Protein AF-A0A957T923-F1 (afdb_monomer_lite)

Sequence (449 aa):
CFKVVAKRRARSEIGRLGALRAVMVVALLLVLPLVVHDIHRAAVAYYAQRDGAEARAEEIYHSLFVAVDLSQIDARWNPRWQNTLEQSLRPALYELSPRARAWLAAKLMLTGVGEVDWDESSLPEWEAYTEGRVRDLIKTHDWQGALALLAERQERSVGSRLYFLETTILRQQKRLQEARRCAYEGVYSLKQAGDDIRLLDLLRQVIAIDIELGNFQSADIAVAQARDLLAEQPTPNRLIALELDVFALAIARGNAEKEERIEALRAGILHQFFEVSDSELLTHPQLVRNVLNEFAGENNDVLRRCLNLLLLGDPTPEQRAQLARVMHLWDLAISQTLEQPPGLLLREATQTEDVDFETGWSIYMRDTRASILSRSIDRLLSKFGEIESKISISTGGGAFISGDVVVEGGDFVGRDQIGIEVAEGDKGANIAGDVISDILSYEEGGEIH

Radius of gyration: 31.08 Å; chains: 1; bounding box: 68×81×84 Å

Secondary structure (DSSP, 8-state):
-HHHHHHHHHHHHHHHHHHHHHHHHHHHHHH-HHHHHHHHHHHHHHHHT--SHHHHHHHHHHHHHTT--HHHHHTT--GGGHHHHHHHHGGGGGGS-HHHHHHHHHHTT----TT--GGGS-HHHHHHHHHHHHHHHHHTT-HHHHHHHHHS-----TT-THHHHHHHHHHHTT-HHHHHHHHHHHHHHHHHHT-HHHHHHHHHHHHHHHHHTT-HHHHHHHHHHHHHHHHTSSS--HHHHHHHHHHHHHHHHHTT--HHHHHHHHHHHHHHHHHS-HHHHTT-HHHHHHHHHHHTTT-HHHHHHHHHHHTSS---HHHHHHHHHHHHHHHHHHHHHTTPPS-HHHHHHHT-S---TTTHHHHHHHHS-HHHHHHHHHHHHHHHTTS----------SS---S----------S------PPPTT-TT---------------------

Structure (mmCIF, N/CA/C/O backbone):
data_AF-A0A957T923-F1
#
_entry.id   AF-A0A957T923-F1
#
loop_
_atom_site.group_PDB
_atom_site.id
_atom_site.type_symbol
_atom_site.label_atom_id
_atom_site.label_alt_id
_atom_site.label_comp_id
_atom_site.label_asym_id
_atom_site.label_entity_id
_atom_site.label_seq_id
_atom_site.pdbx_PDB_ins_code
_atom_site.Cartn_x
_atom_site.Cartn_y
_atom_site.Cartn_z
_atom_site.occupancy
_atom_site.B_iso_or_equiv
_atom_site.auth_seq_id
_atom_site.auth_comp_id
_atom_site.auth_asym_id
_atom_site.auth_atom_id
_atom_site.pdbx_PDB_model_num
ATOM 1 N N . CYS A 1 1 ? 23.021 -37.398 -13.946 1.00 46.47 1 CYS A N 1
ATOM 2 C CA . CYS A 1 1 ? 24.335 -36.713 -14.024 1.00 46.47 1 CYS A CA 1
ATOM 3 C C . CYS A 1 1 ? 24.698 -36.184 -15.422 1.00 46.47 1 CYS A C 1
ATOM 5 O O . CYS A 1 1 ? 25.032 -35.010 -15.517 1.00 46.47 1 CYS A O 1
ATOM 7 N N . PHE A 1 2 ? 24.566 -36.952 -16.513 1.00 28.66 2 PHE A N 1
ATOM 8 C CA . PHE A 1 2 ? 24.971 -36.512 -17.869 1.00 28.66 2 PHE A CA 1
ATOM 9 C C . PHE A 1 2 ? 24.265 -35.249 -18.415 1.00 28.66 2 PHE A C 1
ATOM 11 O O . PHE A 1 2 ? 24.924 -34.385 -18.988 1.00 28.66 2 PHE A O 1
ATOM 18 N N . LYS A 1 3 ? 22.957 -35.066 -18.168 1.00 32.22 3 LYS A N 1
ATOM 19 C CA . LYS A 1 3 ? 22.222 -33.853 -18.599 1.00 32.22 3 LYS A CA 1
ATOM 20 C C . LYS A 1 3 ? 22.696 -32.561 -17.910 1.00 32.22 3 LYS A C 1
ATOM 22 O O . LYS A 1 3 ? 22.620 -31.490 -18.501 1.00 32.22 3 LYS A O 1
ATOM 27 N N . VAL A 1 4 ? 23.216 -32.650 -16.684 1.00 36.56 4 VAL A N 1
ATOM 28 C CA . VAL A 1 4 ? 23.695 -31.487 -15.911 1.00 36.56 4 VAL A CA 1
ATOM 29 C C . VAL A 1 4 ? 25.096 -31.063 -16.365 1.00 36.56 4 VAL A C 1
ATOM 31 O O . VAL A 1 4 ? 25.388 -29.871 -16.444 1.00 36.56 4 VAL A O 1
ATOM 34 N N . VAL A 1 5 ? 25.943 -32.028 -16.735 1.00 34.50 5 VAL A N 1
ATOM 35 C CA . VAL A 1 5 ? 27.299 -31.776 -17.249 1.00 34.50 5 VAL A CA 1
ATOM 36 C C . VAL A 1 5 ? 27.259 -31.185 -18.664 1.00 34.50 5 VAL A C 1
ATOM 38 O O . VAL A 1 5 ? 27.977 -30.225 -18.932 1.00 34.50 5 VAL A O 1
ATOM 41 N N . ALA A 1 6 ? 26.363 -31.666 -19.535 1.00 29.52 6 ALA A N 1
ATOM 42 C CA . ALA A 1 6 ? 26.162 -31.097 -20.873 1.00 29.52 6 ALA A CA 1
ATOM 43 C C . ALA A 1 6 ? 25.652 -29.642 -20.822 1.00 29.52 6 ALA A C 1
ATOM 45 O O . ALA A 1 6 ? 26.174 -28.777 -21.522 1.00 29.52 6 ALA A O 1
ATOM 46 N N . LYS A 1 7 ? 24.708 -29.341 -19.916 1.00 33.91 7 LYS A N 1
ATOM 47 C CA . LYS A 1 7 ? 24.178 -27.979 -19.717 1.00 33.91 7 LYS A CA 1
ATOM 48 C C . LYS A 1 7 ? 25.230 -27.012 -19.149 1.00 33.91 7 LYS A C 1
ATOM 50 O O . LYS A 1 7 ? 25.221 -25.831 -19.484 1.00 33.91 7 LYS A O 1
ATOM 55 N N . ARG A 1 8 ? 26.168 -27.506 -18.326 1.00 35.06 8 ARG A N 1
ATOM 56 C CA . ARG A 1 8 ? 27.325 -26.729 -17.835 1.00 35.06 8 ARG A CA 1
ATOM 57 C C . ARG A 1 8 ? 28.390 -26.497 -18.915 1.00 35.06 8 ARG A C 1
ATOM 59 O O . ARG A 1 8 ? 28.931 -25.398 -18.970 1.00 35.06 8 ARG A O 1
ATOM 66 N N . ARG A 1 9 ? 28.657 -27.478 -19.788 1.00 33.78 9 ARG A N 1
ATOM 67 C CA . ARG A 1 9 ? 29.599 -27.327 -20.917 1.00 33.78 9 ARG A CA 1
ATOM 68 C C . ARG A 1 9 ? 29.100 -26.323 -21.956 1.00 33.78 9 ARG A C 1
ATOM 70 O O . ARG A 1 9 ? 29.843 -25.400 -22.271 1.00 33.78 9 ARG A O 1
ATOM 77 N N . ALA A 1 10 ? 27.830 -26.422 -22.359 1.00 37.41 10 ALA A N 1
ATOM 78 C CA . ALA A 1 10 ? 27.203 -25.461 -23.270 1.00 37.41 10 ALA A CA 1
ATOM 79 C C . ALA A 1 10 ? 27.216 -24.030 -22.697 1.00 37.41 10 ALA A C 1
ATOM 81 O O . ALA A 1 10 ? 27.587 -23.093 -23.393 1.00 37.41 10 ALA A O 1
ATOM 82 N N . ARG A 1 11 ? 26.932 -23.858 -21.394 1.00 39.09 11 ARG A N 1
ATOM 83 C CA . ARG A 1 11 ? 27.082 -22.555 -20.712 1.00 39.09 11 ARG A CA 1
ATOM 84 C C . ARG A 1 11 ? 28.518 -22.020 -20.736 1.00 39.09 11 ARG A C 1
ATOM 86 O O . ARG A 1 11 ? 28.705 -20.817 -20.876 1.00 39.09 11 ARG A O 1
ATOM 93 N N . SER A 1 12 ? 29.525 -22.889 -20.608 1.00 38.41 12 SER A N 1
ATOM 94 C CA . SER A 1 12 ? 30.936 -22.475 -20.643 1.00 38.41 12 SER A CA 1
ATOM 95 C C . SER A 1 12 ? 31.436 -22.119 -22.049 1.00 38.41 12 SER A C 1
ATOM 97 O O . SER A 1 12 ? 32.290 -21.248 -22.181 1.00 38.41 12 SER A O 1
ATOM 99 N N . GLU A 1 13 ? 30.896 -22.750 -23.096 1.00 35.97 13 GLU A N 1
ATOM 100 C CA . GLU A 1 13 ? 31.224 -22.438 -24.494 1.00 35.97 13 GLU A CA 1
ATOM 101 C C . GLU A 1 13 ? 30.511 -21.181 -24.989 1.00 35.97 13 GLU A C 1
ATOM 103 O O . GLU A 1 13 ? 31.156 -20.352 -25.620 1.00 35.97 13 GLU A O 1
ATOM 108 N N . ILE A 1 14 ? 29.239 -20.973 -24.628 1.00 44.94 14 ILE A N 1
ATOM 109 C CA . ILE A 1 14 ? 28.500 -19.736 -24.940 1.00 44.94 14 ILE A CA 1
ATOM 110 C C . ILE A 1 14 ? 29.172 -18.526 -24.271 1.00 44.94 14 ILE A C 1
ATOM 112 O O . ILE A 1 14 ? 29.379 -17.501 -24.915 1.00 44.94 14 ILE A O 1
ATOM 116 N N . GLY A 1 15 ? 29.612 -18.662 -23.012 1.00 45.16 15 GLY A N 1
ATOM 117 C CA . GLY A 1 15 ? 30.382 -17.614 -22.331 1.00 45.16 15 GLY A CA 1
ATOM 118 C C . GLY A 1 15 ? 31.749 -17.335 -22.976 1.00 45.16 15 GLY A C 1
ATOM 119 O O . GLY A 1 15 ? 32.165 -16.182 -23.057 1.00 45.16 15 GLY A O 1
ATOM 120 N N . ARG A 1 16 ? 32.439 -18.367 -23.488 1.00 46.78 16 ARG A N 1
ATOM 121 C CA . ARG A 1 16 ? 33.714 -18.210 -24.218 1.00 46.78 16 ARG A CA 1
ATOM 122 C C . ARG A 1 16 ? 33.533 -17.590 -25.604 1.00 46.78 16 ARG A C 1
ATOM 124 O O . ARG A 1 16 ? 34.361 -16.776 -25.996 1.00 46.78 16 ARG A O 1
ATOM 131 N N . LEU A 1 17 ? 32.470 -17.951 -26.323 1.00 50.31 17 LEU A N 1
ATOM 132 C CA . LEU A 1 17 ? 32.122 -17.369 -27.621 1.00 50.31 17 LEU A CA 1
ATOM 133 C C . LEU A 1 17 ? 31.718 -15.899 -27.479 1.00 50.31 17 LEU A C 1
ATOM 135 O O . LEU A 1 17 ? 32.180 -15.086 -28.269 1.00 50.31 17 LEU A O 1
ATOM 139 N N . GLY A 1 18 ? 30.956 -15.542 -26.438 1.00 53.28 18 GLY A N 1
ATOM 140 C CA . GLY A 1 18 ? 30.650 -14.146 -26.108 1.00 53.28 18 GLY A CA 1
ATOM 141 C C . GLY A 1 18 ? 31.904 -13.321 -25.798 1.00 53.28 18 GLY A C 1
ATOM 142 O O . GLY A 1 18 ? 32.073 -12.236 -26.336 1.00 53.28 18 GLY A O 1
ATOM 143 N N . ALA A 1 19 ? 32.849 -13.861 -25.022 1.00 53.19 19 ALA A N 1
ATOM 144 C CA . ALA A 1 19 ? 34.104 -13.164 -24.720 1.00 53.19 19 ALA A CA 1
ATOM 145 C C . ALA A 1 19 ? 35.011 -12.971 -25.955 1.00 53.19 19 ALA A C 1
ATOM 147 O O . ALA A 1 19 ? 35.621 -11.916 -26.115 1.00 53.19 19 ALA A O 1
ATOM 148 N N . LEU A 1 20 ? 35.092 -13.967 -26.847 1.00 57.72 20 LEU A N 1
ATOM 149 C CA . LEU A 1 20 ? 35.833 -13.852 -28.112 1.00 57.72 20 LEU A CA 1
ATOM 150 C C . LEU A 1 20 ? 35.160 -12.869 -29.077 1.00 57.72 20 LEU A C 1
ATOM 152 O O . LEU A 1 20 ? 35.844 -12.074 -29.720 1.00 57.72 20 LEU A O 1
ATOM 156 N N . ARG A 1 21 ? 33.824 -12.900 -29.143 1.00 66.69 21 ARG A N 1
ATOM 157 C CA . ARG A 1 21 ? 33.011 -11.968 -29.928 1.00 66.69 21 ARG A CA 1
ATOM 158 C C . ARG A 1 21 ? 33.243 -10.532 -29.475 1.00 66.69 21 ARG A C 1
ATOM 160 O O . ARG A 1 21 ? 33.575 -9.714 -30.322 1.00 66.69 21 ARG A O 1
ATOM 167 N N . ALA A 1 22 ? 33.167 -10.248 -28.176 1.00 61.47 22 ALA A N 1
ATOM 168 C CA . ALA A 1 22 ? 33.382 -8.911 -27.631 1.00 61.47 22 ALA A CA 1
ATOM 169 C C . ALA A 1 22 ? 34.736 -8.323 -28.053 1.00 61.47 22 ALA A C 1
ATOM 171 O O . ALA A 1 22 ? 34.803 -7.214 -28.577 1.00 61.47 22 ALA A O 1
ATOM 172 N N . VAL A 1 23 ? 35.817 -9.098 -27.909 1.00 62.91 23 VAL A N 1
ATOM 173 C CA . VAL A 1 23 ? 37.170 -8.656 -28.288 1.00 62.91 23 VAL A CA 1
ATOM 174 C C . VAL A 1 23 ? 37.285 -8.434 -29.800 1.00 62.91 23 VAL A C 1
ATOM 176 O O . VAL A 1 23 ? 37.850 -7.430 -30.236 1.00 62.91 23 VAL A O 1
ATOM 179 N N . MET A 1 24 ? 36.741 -9.344 -30.613 1.00 66.50 24 MET A N 1
ATOM 180 C CA . MET A 1 24 ? 36.835 -9.257 -32.074 1.00 66.50 24 MET A CA 1
ATOM 181 C C . MET A 1 24 ? 35.954 -8.154 -32.666 1.00 66.50 24 MET A C 1
ATOM 183 O O . MET A 1 24 ? 36.399 -7.452 -33.569 1.00 66.50 24 MET A O 1
ATOM 187 N N . VAL A 1 25 ? 34.728 -7.980 -32.171 1.00 68.44 25 VAL A N 1
ATOM 188 C CA . VAL A 1 25 ? 33.788 -6.955 -32.649 1.00 68.44 25 VAL A CA 1
ATOM 189 C C . VAL A 1 25 ? 34.302 -5.563 -32.302 1.00 68.44 25 VAL A C 1
ATOM 191 O O . VAL A 1 25 ? 34.341 -4.708 -33.182 1.00 68.44 25 VAL A O 1
ATOM 194 N N . VAL A 1 26 ? 34.789 -5.345 -31.076 1.00 66.00 26 VAL A N 1
ATOM 195 C CA . VAL A 1 26 ? 35.385 -4.058 -30.679 1.00 66.00 26 VAL A CA 1
ATOM 196 C C . VAL A 1 26 ? 36.622 -3.738 -31.529 1.00 66.00 26 VAL A C 1
ATOM 198 O O . VAL A 1 26 ? 36.754 -2.620 -32.024 1.00 66.00 26 VAL A O 1
ATOM 201 N N . ALA A 1 27 ? 37.493 -4.721 -31.784 1.00 66.12 27 ALA A N 1
ATOM 202 C CA . ALA A 1 27 ? 38.656 -4.532 -32.653 1.00 66.12 27 ALA A CA 1
ATOM 203 C C . ALA A 1 27 ? 38.265 -4.236 -34.115 1.00 66.12 27 ALA A C 1
ATOM 205 O O . ALA A 1 27 ? 38.870 -3.378 -34.756 1.00 66.12 27 ALA A O 1
ATOM 206 N N . LEU A 1 28 ? 37.241 -4.910 -34.646 1.00 70.94 28 LEU A N 1
ATOM 207 C CA . LEU A 1 28 ? 36.752 -4.691 -36.010 1.00 70.94 28 LEU A CA 1
ATOM 208 C C . LEU A 1 28 ? 36.028 -3.350 -36.166 1.00 70.94 28 LEU A C 1
ATOM 210 O O . LEU A 1 28 ? 36.173 -2.720 -37.210 1.00 70.94 28 LEU A O 1
ATOM 214 N N . LEU A 1 29 ? 35.306 -2.881 -35.145 1.00 66.12 29 LEU A N 1
ATOM 215 C CA . LEU A 1 29 ? 34.666 -1.561 -35.147 1.00 66.12 29 LEU A CA 1
ATOM 216 C C . LEU A 1 29 ? 35.686 -0.421 -35.263 1.00 66.12 29 LEU A C 1
ATOM 218 O O . LEU A 1 29 ? 35.405 0.576 -35.923 1.00 66.12 29 LEU A O 1
ATOM 222 N N . LEU A 1 30 ? 36.881 -0.584 -34.684 1.00 67.75 30 LEU A N 1
ATOM 223 C CA . LEU A 1 30 ? 37.958 0.409 -34.771 1.00 67.75 30 LEU A CA 1
ATOM 224 C C . LEU A 1 30 ? 38.612 0.477 -36.160 1.00 67.75 30 LEU A C 1
ATOM 226 O O . LEU A 1 30 ? 39.125 1.527 -36.539 1.00 67.75 30 LEU A O 1
ATOM 230 N N . VAL A 1 31 ? 38.612 -0.627 -36.914 1.00 73.31 31 VAL A N 1
ATOM 231 C CA . VAL A 1 31 ? 39.341 -0.733 -38.191 1.00 73.31 31 VAL A CA 1
ATOM 232 C C . VAL A 1 31 ? 38.408 -0.642 -39.405 1.00 73.31 31 VAL A C 1
ATOM 234 O O . VAL A 1 31 ? 38.779 -0.051 -40.415 1.00 73.31 31 VAL A O 1
ATOM 237 N N . LEU A 1 32 ? 37.200 -1.213 -39.330 1.00 80.62 32 LEU A N 1
ATOM 238 C CA . LEU A 1 32 ? 36.249 -1.344 -40.445 1.00 80.62 32 LEU A CA 1
ATOM 239 C C . LEU A 1 32 ? 34.786 -1.107 -40.004 1.00 80.62 32 LEU A C 1
ATOM 241 O O . LEU A 1 32 ? 33.941 -1.998 -40.143 1.00 80.62 32 LEU A O 1
ATOM 245 N N . PRO A 1 33 ? 34.435 0.098 -39.523 1.00 74.75 33 PRO A N 1
ATOM 246 C CA . PRO A 1 33 ? 33.116 0.372 -38.946 1.00 74.75 33 PRO A CA 1
ATOM 247 C C . PRO A 1 33 ? 31.955 0.155 -39.930 1.00 74.75 33 PRO A C 1
ATOM 249 O O . PRO A 1 33 ? 30.922 -0.392 -39.551 1.00 74.75 33 PRO A O 1
ATOM 252 N N . LEU A 1 34 ? 32.128 0.517 -41.208 1.00 76.44 34 LEU A N 1
ATOM 253 C CA . LEU A 1 34 ? 31.083 0.361 -42.230 1.00 76.44 34 LEU A CA 1
ATOM 254 C C . LEU A 1 34 ? 30.778 -1.112 -42.539 1.00 76.44 34 LEU A C 1
ATOM 256 O O . LEU A 1 34 ? 29.618 -1.490 -42.664 1.00 76.44 34 LEU A O 1
ATOM 260 N N . VAL A 1 35 ? 31.811 -1.959 -42.598 1.00 80.88 35 VAL A N 1
ATOM 261 C CA . VAL A 1 35 ? 31.647 -3.397 -42.867 1.00 80.88 35 VAL A CA 1
ATOM 262 C C . VAL A 1 35 ? 30.941 -4.080 -41.701 1.00 80.88 35 VAL A C 1
ATOM 264 O O . VAL A 1 35 ? 30.035 -4.882 -41.911 1.00 80.88 35 VAL A O 1
ATOM 267 N N . VAL A 1 36 ? 31.322 -3.741 -40.467 1.00 81.12 36 VAL A N 1
ATOM 268 C CA . VAL A 1 36 ? 30.657 -4.261 -39.265 1.00 81.12 36 VAL A CA 1
ATOM 269 C C . VAL A 1 36 ? 29.188 -3.846 -39.252 1.00 81.12 36 VAL A C 1
ATOM 271 O O . VAL A 1 36 ? 28.312 -4.690 -39.070 1.00 81.12 36 VAL A O 1
ATOM 274 N N . HIS A 1 37 ? 28.902 -2.576 -39.530 1.00 81.94 37 HIS A N 1
ATOM 275 C CA . HIS A 1 37 ? 27.537 -2.071 -39.614 1.00 81.94 37 HIS A CA 1
ATOM 276 C C . HIS A 1 37 ? 26.685 -2.831 -40.654 1.00 81.94 37 HIS A C 1
ATOM 278 O O . HIS A 1 37 ? 25.557 -3.231 -40.355 1.00 81.94 37 HIS A O 1
ATOM 284 N N . ASP A 1 38 ? 27.223 -3.100 -41.848 1.00 84.38 38 ASP A N 1
ATOM 285 C CA . ASP A 1 38 ? 26.523 -3.871 -42.884 1.00 84.38 38 ASP A CA 1
ATOM 286 C C . ASP A 1 38 ? 26.280 -5.332 -42.479 1.00 84.38 38 ASP A C 1
ATOM 288 O O . ASP A 1 38 ? 25.214 -5.882 -42.769 1.00 84.38 38 ASP A O 1
ATOM 292 N N . ILE A 1 39 ? 27.215 -5.947 -41.745 1.00 86.62 39 ILE A N 1
ATOM 293 C CA . ILE A 1 39 ? 27.033 -7.289 -41.173 1.00 86.62 39 ILE A CA 1
ATOM 294 C C . ILE A 1 39 ? 25.870 -7.293 -40.179 1.00 86.62 39 ILE A C 1
ATOM 296 O O . ILE A 1 39 ? 24.997 -8.158 -40.276 1.00 86.62 39 ILE A O 1
ATOM 300 N N . HIS A 1 40 ? 25.813 -6.331 -39.249 1.00 89.69 40 HIS A N 1
ATOM 301 C CA . HIS A 1 40 ? 24.698 -6.260 -38.301 1.00 89.69 40 HIS A CA 1
ATOM 302 C C . HIS A 1 40 ? 23.367 -6.022 -39.025 1.00 89.69 40 HIS A C 1
ATOM 304 O O . HIS A 1 40 ? 22.390 -6.707 -38.728 1.00 89.69 40 HIS A O 1
ATOM 310 N N . ARG A 1 41 ? 23.323 -5.142 -40.035 1.00 89.12 41 ARG A N 1
ATOM 311 C CA . ARG A 1 41 ? 22.111 -4.914 -40.841 1.00 89.12 41 ARG A CA 1
ATOM 312 C C . ARG A 1 41 ? 21.650 -6.187 -41.561 1.00 89.12 41 ARG A C 1
ATOM 314 O O . ARG A 1 41 ? 20.462 -6.511 -41.536 1.00 89.12 41 ARG A O 1
ATOM 321 N N . ALA A 1 42 ? 22.573 -6.924 -42.178 1.00 90.50 42 ALA A N 1
ATOM 322 C CA . ALA A 1 42 ? 22.265 -8.190 -42.840 1.00 90.50 42 ALA A CA 1
ATOM 323 C C . ALA A 1 42 ? 21.772 -9.251 -41.841 1.00 90.50 42 ALA A C 1
ATOM 325 O O . ALA A 1 42 ? 20.825 -9.985 -42.131 1.00 90.50 42 ALA A O 1
ATOM 326 N N . ALA A 1 43 ? 22.365 -9.298 -40.646 1.00 91.31 43 ALA A N 1
ATOM 327 C CA . ALA A 1 43 ? 21.954 -10.211 -39.588 1.00 91.31 43 ALA A CA 1
ATOM 328 C C . ALA A 1 43 ? 20.546 -9.894 -39.057 1.00 91.31 43 ALA A C 1
ATOM 330 O O . ALA A 1 43 ? 19.750 -10.817 -38.893 1.00 91.31 43 ALA A O 1
ATOM 331 N N . VAL A 1 44 ? 20.191 -8.614 -38.876 1.00 91.44 44 VAL A N 1
ATOM 332 C CA . VAL A 1 44 ? 18.815 -8.211 -38.525 1.00 91.44 44 VAL A CA 1
ATOM 333 C C . VAL A 1 44 ? 17.825 -8.737 -39.564 1.00 91.44 44 VAL A C 1
ATOM 335 O O . VAL A 1 44 ? 16.871 -9.424 -39.203 1.00 91.44 44 VAL A O 1
ATOM 338 N N . ALA A 1 45 ? 18.075 -8.499 -40.856 1.00 90.75 45 ALA A N 1
ATOM 339 C CA . ALA A 1 45 ? 17.197 -8.978 -41.927 1.00 90.75 45 ALA A CA 1
ATOM 340 C C . ALA A 1 45 ? 17.066 -10.514 -41.944 1.00 90.75 45 ALA A C 1
ATOM 342 O O . ALA A 1 45 ? 15.981 -11.048 -42.178 1.00 90.75 45 ALA A O 1
ATOM 343 N N . TYR A 1 46 ? 18.162 -11.224 -41.663 1.00 92.69 46 TYR A N 1
ATOM 344 C CA . TYR A 1 46 ? 18.195 -12.684 -41.601 1.00 92.69 46 TYR A CA 1
ATOM 345 C C . TYR A 1 46 ? 17.398 -13.248 -40.413 1.00 92.69 46 TYR A C 1
ATOM 347 O O . TYR A 1 46 ? 16.653 -14.218 -40.577 1.00 92.69 46 TYR A O 1
ATOM 355 N N . TYR A 1 47 ? 17.540 -12.673 -39.217 1.00 92.88 47 TYR A N 1
ATOM 356 C CA . TYR A 1 47 ? 16.858 -13.171 -38.018 1.00 92.88 47 TYR A CA 1
ATOM 357 C C . TYR A 1 47 ? 15.405 -12.700 -37.906 1.00 92.88 47 TYR A C 1
ATOM 359 O O . TYR A 1 47 ? 14.580 -13.445 -37.384 1.00 92.88 47 TYR A O 1
ATOM 367 N N . ALA A 1 48 ? 15.051 -11.544 -38.476 1.00 89.81 48 ALA A N 1
ATOM 368 C CA . ALA A 1 48 ? 13.691 -11.002 -38.424 1.00 89.81 48 ALA A CA 1
ATOM 369 C C . ALA A 1 48 ? 12.618 -11.915 -39.048 1.00 89.81 48 ALA A C 1
ATOM 371 O O . ALA A 1 48 ? 11.445 -11.812 -38.679 1.00 89.81 48 ALA A O 1
ATOM 372 N N . GLN A 1 49 ? 13.014 -12.793 -39.978 1.00 93.31 49 GLN A N 1
ATOM 373 C CA . GLN A 1 49 ? 12.144 -13.756 -40.668 1.00 93.31 49 GLN A CA 1
ATOM 374 C C . GLN A 1 49 ? 12.036 -15.111 -39.951 1.00 93.31 49 GLN A C 1
ATOM 376 O O . GLN A 1 49 ? 11.371 -16.016 -40.450 1.00 93.31 49 GLN A O 1
ATOM 381 N N . ARG A 1 50 ? 12.729 -15.291 -38.821 1.00 92.69 50 ARG A N 1
ATOM 382 C CA . ARG A 1 50 ? 12.775 -16.559 -38.091 1.00 92.69 50 ARG A CA 1
ATOM 383 C C . ARG A 1 50 ? 12.023 -16.472 -36.774 1.00 92.69 50 ARG A C 1
ATOM 385 O O . ARG A 1 50 ? 12.076 -15.472 -36.059 1.00 92.69 50 ARG A O 1
ATOM 392 N N . ASP A 1 51 ? 11.388 -17.584 -36.434 1.00 88.44 51 ASP A N 1
ATOM 393 C CA . ASP A 1 51 ? 10.695 -17.751 -35.167 1.00 88.44 51 ASP A CA 1
ATOM 394 C C . ASP A 1 51 ? 11.592 -18.390 -34.108 1.00 88.44 51 ASP A C 1
ATOM 396 O O . ASP A 1 51 ? 12.527 -19.139 -34.401 1.00 88.44 51 ASP A O 1
ATOM 400 N N . GLY A 1 52 ? 11.263 -18.117 -32.847 1.00 90.06 52 GLY A N 1
ATOM 401 C CA . GLY A 1 52 ? 11.924 -18.700 -31.688 1.00 90.06 52 GLY A CA 1
ATOM 402 C C . GLY A 1 52 ? 12.765 -17.704 -30.894 1.00 90.06 52 GLY A C 1
ATOM 403 O O . GLY A 1 52 ? 13.210 -16.669 -31.387 1.00 90.06 52 GLY A O 1
ATOM 404 N N . ALA A 1 53 ? 12.979 -18.046 -29.624 1.00 90.44 53 ALA A N 1
ATOM 405 C CA . ALA A 1 53 ? 13.625 -17.173 -28.651 1.00 90.44 53 ALA A CA 1
ATOM 406 C C . ALA A 1 53 ? 15.097 -16.864 -28.986 1.00 90.44 53 ALA A C 1
ATOM 408 O O . ALA A 1 53 ? 15.556 -15.755 -28.738 1.00 90.44 53 ALA A O 1
ATOM 409 N N . GLU A 1 54 ? 15.830 -17.821 -29.565 1.00 89.81 54 GLU A N 1
ATOM 410 C CA . GLU A 1 54 ? 17.242 -17.644 -29.940 1.00 89.81 54 GLU A CA 1
ATOM 411 C C . GLU A 1 54 ? 17.397 -16.710 -31.144 1.00 89.81 54 GLU A C 1
ATOM 413 O O . GLU A 1 54 ? 18.159 -15.750 -31.081 1.00 89.81 54 GLU A O 1
ATOM 418 N N . ALA A 1 55 ? 16.610 -16.930 -32.203 1.00 89.88 55 ALA A N 1
ATOM 419 C CA . ALA A 1 55 ? 16.572 -16.028 -33.352 1.00 89.88 55 ALA A CA 1
ATOM 420 C C . ALA A 1 55 ? 16.162 -14.611 -32.928 1.00 89.88 55 ALA A C 1
ATOM 422 O O . ALA A 1 55 ? 16.740 -13.636 -33.402 1.00 89.88 55 ALA A O 1
ATOM 423 N N . ARG A 1 56 ? 15.221 -14.496 -31.978 1.00 93.94 56 ARG A N 1
ATOM 424 C CA . ARG A 1 56 ? 14.826 -13.201 -31.422 1.00 93.94 56 ARG A CA 1
ATOM 425 C C . ARG A 1 56 ? 15.950 -12.505 -30.665 1.00 93.94 56 ARG A C 1
ATOM 427 O O . ARG A 1 56 ? 16.114 -11.298 -30.813 1.00 93.94 56 ARG A O 1
ATOM 434 N N . ALA A 1 57 ? 16.704 -13.246 -29.856 1.00 92.81 57 ALA A N 1
ATOM 435 C CA . ALA A 1 57 ? 17.837 -12.693 -29.125 1.00 92.81 57 ALA A CA 1
ATOM 436 C C . ALA A 1 57 ? 18.900 -12.141 -30.086 1.00 92.81 57 ALA A C 1
ATOM 438 O O . ALA A 1 57 ? 19.363 -11.021 -29.894 1.00 92.81 57 ALA A O 1
ATOM 439 N N . GLU A 1 58 ? 19.241 -12.881 -31.145 1.00 92.19 58 GLU A N 1
ATOM 440 C CA . GLU A 1 58 ? 20.209 -12.411 -32.144 1.00 92.19 58 GLU A CA 1
ATOM 441 C C . GLU A 1 58 ? 19.680 -11.212 -32.944 1.00 92.19 58 GLU A C 1
ATOM 443 O O . GLU A 1 58 ? 20.413 -10.246 -33.155 1.00 92.19 58 GLU A O 1
ATOM 448 N N . GLU A 1 59 ? 18.398 -11.207 -33.331 1.00 92.94 59 GLU A N 1
ATOM 449 C CA . GLU A 1 59 ? 17.767 -10.043 -33.972 1.00 92.94 59 GLU A CA 1
ATOM 450 C C . GLU A 1 59 ? 17.903 -8.786 -33.102 1.00 92.94 59 GLU A C 1
ATOM 452 O O . GLU A 1 59 ? 18.345 -7.744 -33.592 1.00 92.94 59 GLU A O 1
ATOM 457 N N . ILE A 1 60 ? 17.561 -8.885 -31.812 1.00 92.19 60 ILE A N 1
ATOM 458 C CA . ILE A 1 60 ? 17.654 -7.772 -30.859 1.00 92.19 60 ILE A CA 1
ATOM 459 C C . ILE A 1 60 ? 19.113 -7.340 -30.686 1.00 92.19 60 ILE A C 1
ATOM 461 O O . ILE A 1 60 ? 19.399 -6.149 -30.788 1.00 92.19 60 ILE A O 1
ATOM 465 N N . TYR A 1 61 ? 20.040 -8.286 -30.497 1.00 92.44 61 TYR A N 1
ATOM 466 C CA . TYR A 1 61 ? 21.469 -7.991 -30.385 1.00 92.44 61 TYR A CA 1
ATOM 467 C C . TYR A 1 61 ? 21.963 -7.182 -31.586 1.00 92.44 61 TYR A C 1
ATOM 469 O O . TYR A 1 61 ? 22.531 -6.107 -31.416 1.00 92.44 61 TYR A O 1
ATOM 477 N N . HIS A 1 62 ? 21.719 -7.659 -32.809 1.00 92.06 62 HIS A N 1
ATOM 478 C CA . HIS A 1 62 ? 22.200 -6.964 -33.998 1.00 92.06 62 HIS A CA 1
ATOM 479 C C . HIS A 1 62 ? 21.490 -5.620 -34.210 1.00 92.06 62 HIS A C 1
ATOM 481 O O . HIS A 1 62 ? 22.137 -4.661 -34.630 1.00 92.06 62 HIS A O 1
ATOM 487 N N . SER A 1 63 ? 20.206 -5.513 -33.856 1.00 91.06 63 SER A N 1
ATOM 488 C CA . SER A 1 63 ? 19.447 -4.257 -33.953 1.00 91.06 63 SER A CA 1
ATOM 489 C C . SER A 1 63 ? 20.009 -3.163 -33.042 1.00 91.06 63 SER A C 1
ATOM 491 O O . SER A 1 63 ? 20.062 -2.002 -33.448 1.00 91.06 63 SER A O 1
ATOM 493 N N . LEU A 1 64 ? 20.500 -3.534 -31.854 1.00 90.38 64 LEU A N 1
ATOM 494 C CA . LEU A 1 64 ? 21.130 -2.604 -30.913 1.00 90.38 64 LEU A CA 1
ATOM 495 C C . LEU A 1 64 ? 22.442 -1.997 -31.452 1.00 90.38 64 LEU A C 1
ATOM 497 O O . LEU A 1 64 ? 22.783 -0.876 -31.086 1.00 90.38 64 LEU A O 1
ATOM 501 N N . PHE A 1 65 ? 23.147 -2.684 -32.360 1.00 86.88 65 PHE A N 1
ATOM 502 C CA . PHE A 1 65 ? 24.365 -2.173 -33.013 1.00 86.88 65 PHE A CA 1
ATOM 503 C C . PHE A 1 65 ? 24.099 -1.266 -34.217 1.00 86.88 65 PHE A C 1
ATOM 505 O O . PHE A 1 65 ? 24.907 -0.393 -34.519 1.00 86.88 65 PHE A O 1
ATOM 512 N N . VAL A 1 66 ? 22.977 -1.461 -34.913 1.00 85.00 66 VAL A N 1
ATOM 513 C CA . VAL A 1 66 ? 22.609 -0.672 -36.108 1.00 85.00 66 VAL A CA 1
ATOM 514 C C . VAL A 1 66 ? 21.975 0.675 -35.719 1.00 85.00 66 VAL A C 1
ATOM 516 O O . VAL A 1 66 ? 21.668 1.486 -36.586 1.00 85.00 66 VAL A O 1
ATOM 519 N N . ALA A 1 67 ? 21.820 0.944 -34.414 1.00 61.69 67 ALA A N 1
ATOM 520 C CA . ALA A 1 67 ? 21.228 2.169 -33.872 1.00 61.69 67 ALA A CA 1
ATOM 521 C C . ALA A 1 67 ? 19.820 2.444 -34.432 1.00 61.69 67 ALA A C 1
ATOM 523 O O . ALA A 1 67 ? 19.465 3.574 -34.770 1.00 61.69 67 ALA A O 1
ATOM 524 N N . VAL A 1 68 ? 19.015 1.382 -34.541 1.00 61.03 68 VAL A N 1
ATOM 525 C CA . VAL A 1 68 ? 17.590 1.494 -34.859 1.00 61.03 68 VAL A CA 1
ATOM 526 C C . VAL A 1 68 ? 16.880 2.199 -33.703 1.00 61.03 68 VAL A C 1
ATOM 528 O O . VAL A 1 68 ? 17.275 2.069 -32.544 1.00 61.03 68 VAL A O 1
ATOM 531 N N . ASP A 1 69 ? 15.823 2.939 -34.030 1.00 77.12 69 ASP A N 1
ATOM 532 C CA . ASP A 1 69 ? 14.838 3.418 -33.066 1.00 77.12 69 ASP A CA 1
ATOM 533 C C . ASP A 1 69 ? 14.485 2.304 -32.062 1.00 77.12 69 ASP A C 1
ATOM 535 O O . ASP A 1 69 ? 13.946 1.255 -32.426 1.00 77.12 69 ASP A O 1
ATOM 539 N N . LEU A 1 70 ? 14.828 2.528 -30.791 1.00 80.69 70 LEU A N 1
ATOM 540 C CA . LEU A 1 70 ? 14.693 1.540 -29.721 1.00 80.69 70 LEU A CA 1
ATOM 541 C C . LEU A 1 70 ? 13.232 1.128 -29.496 1.00 80.69 70 LEU A C 1
ATOM 543 O O . LEU A 1 70 ? 12.988 0.023 -29.013 1.00 80.69 70 LEU A O 1
ATOM 547 N N . SER A 1 71 ? 12.264 1.954 -29.911 1.00 76.56 71 SER A N 1
ATOM 548 C CA . SER A 1 71 ? 10.841 1.593 -29.887 1.00 76.56 71 SER A CA 1
ATOM 549 C C . SER A 1 71 ? 10.526 0.404 -30.805 1.00 76.56 71 SER A C 1
ATOM 551 O O . SER A 1 71 ? 9.710 -0.454 -30.465 1.00 76.56 71 SER A O 1
ATOM 553 N N . GLN A 1 72 ? 11.231 0.283 -31.936 1.00 83.50 72 GLN A N 1
ATOM 554 C CA . GLN A 1 72 ? 11.074 -0.843 -32.856 1.00 83.50 72 GLN A CA 1
ATOM 555 C C . GLN A 1 72 ? 11.673 -2.118 -32.274 1.00 83.50 72 GLN A C 1
ATOM 557 O O . GLN A 1 72 ? 11.108 -3.193 -32.457 1.00 83.50 72 GLN A O 1
ATOM 562 N N . ILE A 1 73 ? 12.789 -2.006 -31.550 1.00 87.94 73 ILE A N 1
ATOM 563 C CA . ILE A 1 73 ? 13.375 -3.139 -30.827 1.00 87.94 73 ILE A CA 1
ATOM 564 C C . ILE A 1 73 ? 12.421 -3.584 -29.715 1.00 87.94 73 ILE A C 1
ATOM 566 O O . ILE A 1 73 ? 12.209 -4.784 -29.529 1.00 87.94 73 ILE A O 1
ATOM 570 N N . ASP A 1 74 ? 11.784 -2.633 -29.029 1.00 85.00 74 ASP A N 1
ATOM 571 C CA . ASP A 1 74 ? 10.848 -2.935 -27.952 1.00 85.00 74 ASP A CA 1
ATOM 572 C C . ASP A 1 74 ? 9.606 -3.691 -28.441 1.00 85.00 74 ASP A C 1
ATOM 574 O O . ASP A 1 74 ? 9.207 -4.689 -27.846 1.00 85.00 74 ASP A O 1
ATOM 578 N N . ALA A 1 75 ? 9.067 -3.321 -29.606 1.00 86.38 75 ALA A N 1
ATOM 579 C CA . ALA A 1 75 ? 7.965 -4.048 -30.242 1.00 86.38 75 ALA A CA 1
ATOM 580 C C . ALA A 1 75 ? 8.303 -5.517 -30.573 1.00 86.38 75 ALA A C 1
ATOM 582 O O . ALA A 1 75 ? 7.410 -6.341 -30.786 1.00 86.38 75 ALA A O 1
ATOM 583 N N . ARG A 1 76 ? 9.595 -5.862 -30.640 1.00 88.38 76 ARG A N 1
ATOM 584 C CA . ARG A 1 76 ? 10.085 -7.225 -30.887 1.00 88.38 76 ARG A CA 1
ATOM 585 C C . ARG A 1 76 ? 10.395 -7.966 -29.580 1.00 88.38 76 ARG A C 1
ATOM 587 O O . ARG A 1 76 ? 10.601 -9.182 -29.618 1.00 88.38 76 ARG A O 1
ATOM 594 N N . TRP A 1 77 ? 10.401 -7.286 -28.432 1.00 87.94 77 TRP A N 1
ATOM 595 C CA . TRP A 1 77 ? 10.588 -7.914 -27.128 1.00 87.94 77 TRP A CA 1
ATOM 596 C C . TRP A 1 77 ? 9.344 -8.711 -26.730 1.00 87.94 77 TRP A C 1
ATOM 598 O O . TRP A 1 77 ? 8.241 -8.180 -26.637 1.00 87.94 77 TRP A O 1
ATOM 608 N N . ASN A 1 78 ? 9.512 -10.006 -26.460 1.00 87.81 78 ASN A N 1
ATOM 609 C CA . ASN A 1 78 ? 8.413 -10.867 -26.032 1.00 87.81 78 ASN A CA 1
ATOM 610 C C . ASN A 1 78 ? 8.649 -11.364 -24.598 1.00 87.81 78 ASN A C 1
ATOM 612 O O . ASN A 1 78 ? 9.574 -12.157 -24.388 1.00 87.81 78 ASN A O 1
ATOM 616 N N . PRO A 1 79 ? 7.788 -10.999 -23.624 1.00 84.56 79 PRO A N 1
ATOM 617 C CA . PRO A 1 79 ? 7.919 -11.448 -22.237 1.00 84.56 79 PRO A CA 1
ATOM 618 C C . PRO A 1 79 ? 7.962 -12.974 -22.072 1.00 84.56 79 PRO A C 1
ATOM 620 O O . PRO A 1 79 ? 8.602 -13.480 -21.153 1.00 84.56 79 PRO A O 1
ATOM 623 N N . ARG A 1 80 ? 7.354 -13.745 -22.990 1.00 87.88 80 ARG A N 1
ATOM 624 C CA . ARG A 1 80 ? 7.407 -15.221 -22.961 1.00 87.88 80 ARG A CA 1
ATOM 625 C C . ARG A 1 80 ? 8.824 -15.775 -23.126 1.00 87.88 80 ARG A C 1
ATOM 627 O O . ARG A 1 80 ? 9.073 -16.919 -22.753 1.00 87.88 80 ARG A O 1
ATOM 634 N N . TRP A 1 81 ? 9.743 -14.995 -23.688 1.00 89.69 81 TRP A N 1
ATOM 635 C CA . TRP A 1 81 ? 11.127 -15.394 -23.940 1.00 89.69 81 TRP A CA 1
ATOM 636 C C . TRP A 1 81 ? 12.130 -14.747 -22.985 1.00 89.69 81 TRP A C 1
ATOM 638 O O . TRP A 1 81 ? 13.329 -14.938 -23.180 1.00 89.69 81 TRP A O 1
ATOM 648 N N . GLN A 1 82 ? 11.666 -14.053 -21.937 1.00 86.19 82 GLN A N 1
ATOM 649 C CA . GLN A 1 82 ? 12.502 -13.278 -21.011 1.00 86.19 82 GLN A CA 1
ATOM 650 C C . GLN A 1 82 ? 13.765 -14.031 -20.567 1.00 86.19 82 GLN A C 1
ATOM 652 O O . GLN A 1 82 ? 14.869 -13.524 -20.720 1.00 86.19 82 GLN A O 1
ATOM 657 N N . ASN A 1 83 ? 13.621 -15.278 -20.105 1.00 84.31 83 ASN A N 1
ATOM 658 C CA . ASN A 1 83 ? 14.745 -16.078 -19.606 1.00 84.31 83 ASN A CA 1
ATOM 659 C C . ASN A 1 83 ? 15.816 -16.369 -20.669 1.00 84.31 83 ASN A C 1
ATOM 661 O O . ASN A 1 83 ? 17.000 -16.455 -20.343 1.00 84.31 83 ASN A O 1
ATOM 665 N N . THR A 1 84 ? 15.408 -16.582 -21.921 1.00 87.62 84 THR A N 1
ATOM 666 C CA . THR A 1 84 ? 16.338 -16.842 -23.029 1.00 87.62 84 THR A CA 1
ATOM 667 C C . THR A 1 84 ? 16.973 -15.541 -23.499 1.00 87.62 84 THR A C 1
ATOM 669 O O . THR A 1 84 ? 18.186 -15.497 -23.680 1.00 87.62 84 THR A O 1
ATOM 672 N N . LEU A 1 85 ? 16.174 -14.477 -23.634 1.00 88.12 85 LEU A N 1
ATOM 673 C CA . LEU A 1 85 ? 16.660 -13.146 -23.996 1.00 88.12 85 LEU A CA 1
ATOM 674 C C . LEU A 1 85 ? 17.701 -12.655 -22.986 1.00 88.12 85 LEU A C 1
ATOM 676 O O . LEU A 1 85 ? 18.781 -12.237 -23.389 1.00 88.12 85 LEU A O 1
ATOM 680 N N . GLU A 1 86 ? 17.438 -12.795 -21.686 1.00 86.44 86 GLU A N 1
ATOM 681 C CA . GLU A 1 86 ? 18.387 -12.432 -20.632 1.00 86.44 86 GLU A CA 1
ATOM 682 C C . GLU A 1 86 ? 19.694 -13.224 -20.742 1.00 86.44 86 GLU A C 1
ATOM 684 O O . GLU A 1 86 ? 20.775 -12.638 -20.728 1.00 86.44 86 GLU A O 1
ATOM 689 N N . GLN A 1 87 ? 19.617 -14.551 -20.889 1.00 85.38 87 GLN A N 1
ATOM 690 C CA . GLN A 1 87 ? 20.814 -15.395 -20.968 1.00 85.38 87 GLN A CA 1
ATOM 691 C C . GLN A 1 87 ? 21.686 -15.069 -22.183 1.00 85.38 87 GLN A C 1
ATOM 693 O O . GLN A 1 87 ? 22.912 -15.087 -22.062 1.00 85.38 87 GLN A O 1
ATOM 698 N N . SER A 1 88 ? 21.068 -14.771 -23.326 1.00 86.12 88 SER A N 1
ATOM 699 C CA . SER A 1 88 ? 21.779 -14.494 -24.574 1.00 86.12 88 SER A CA 1
ATOM 700 C C . SER A 1 88 ? 22.291 -13.056 -24.670 1.00 86.12 88 SER A C 1
ATOM 702 O O . SER A 1 88 ? 23.378 -12.836 -25.197 1.00 86.12 88 SER A O 1
ATOM 704 N N . LEU A 1 89 ? 21.541 -12.074 -24.160 1.00 90.06 89 LEU A N 1
ATOM 705 C CA . LEU A 1 89 ? 21.864 -10.652 -24.327 1.00 90.06 89 LEU A CA 1
ATOM 706 C C . LEU A 1 89 ? 22.728 -10.085 -23.201 1.00 90.06 89 LEU A C 1
ATOM 708 O O . LEU A 1 89 ? 23.472 -9.137 -23.429 1.00 90.06 89 LEU A O 1
ATOM 712 N N . ARG A 1 90 ? 22.691 -10.660 -21.994 1.00 86.25 90 ARG A N 1
ATOM 713 C CA . ARG A 1 90 ? 23.477 -10.151 -20.858 1.00 86.25 90 ARG A CA 1
ATOM 714 C C . ARG A 1 90 ? 24.986 -10.044 -21.138 1.00 86.25 90 ARG A C 1
ATOM 716 O O . ARG A 1 90 ? 25.560 -9.028 -20.753 1.00 86.25 90 ARG A O 1
ATOM 723 N N . PRO A 1 91 ? 25.651 -11.004 -21.814 1.00 85.44 91 PRO A N 1
ATOM 724 C CA . PRO A 1 91 ? 27.066 -10.860 -22.165 1.00 85.44 91 PRO A CA 1
ATOM 725 C C . PRO A 1 91 ? 27.353 -9.686 -23.113 1.00 85.44 91 PRO A C 1
ATOM 727 O O . PRO A 1 91 ? 28.442 -9.125 -23.062 1.00 85.44 91 PRO A O 1
ATOM 730 N N . ALA A 1 92 ? 26.381 -9.295 -23.944 1.00 86.31 92 ALA A N 1
ATOM 731 C CA . ALA A 1 92 ? 26.550 -8.259 -24.957 1.00 86.31 92 ALA A CA 1
ATOM 732 C C . ALA A 1 92 ? 26.591 -6.832 -24.391 1.00 86.31 92 ALA A C 1
ATOM 734 O O . ALA A 1 92 ? 26.984 -5.921 -25.110 1.00 86.31 92 ALA A O 1
ATOM 735 N N . LEU A 1 93 ? 26.218 -6.611 -23.123 1.00 84.12 93 LEU A N 1
ATOM 736 C CA . LEU A 1 93 ? 26.170 -5.273 -22.511 1.00 84.12 93 LEU A CA 1
ATOM 737 C C . LEU A 1 93 ? 27.472 -4.483 -22.692 1.00 84.12 93 LEU A C 1
ATOM 739 O O . LEU A 1 93 ? 27.437 -3.299 -23.021 1.00 84.12 93 LEU A O 1
ATOM 743 N N . TYR A 1 94 ? 28.613 -5.152 -22.537 1.00 81.06 94 TYR A N 1
ATOM 744 C CA . TYR A 1 94 ? 29.939 -4.537 -22.640 1.00 81.06 94 TYR A CA 1
ATOM 745 C C . TYR A 1 94 ? 30.354 -4.211 -24.081 1.00 81.06 94 TYR A C 1
ATOM 747 O O . TYR A 1 94 ? 31.301 -3.462 -24.295 1.00 81.06 94 TYR A O 1
ATOM 755 N N . GLU A 1 95 ? 29.649 -4.758 -25.073 1.00 83.38 95 GLU A N 1
ATOM 756 C CA . GLU A 1 95 ? 29.919 -4.530 -26.495 1.00 83.38 95 GLU A CA 1
ATOM 757 C C . GLU A 1 95 ? 29.096 -3.359 -27.064 1.00 83.38 95 GLU A C 1
ATOM 759 O O . GLU A 1 95 ? 29.410 -2.840 -28.133 1.00 83.38 95 GLU A O 1
ATOM 764 N N . LEU A 1 96 ? 28.030 -2.954 -26.365 1.00 84.81 96 LEU A N 1
ATOM 765 C CA . LEU A 1 96 ? 27.060 -1.966 -26.834 1.00 84.81 96 LEU A CA 1
ATOM 766 C C . LEU A 1 96 ? 27.506 -0.523 -26.580 1.00 84.81 96 LEU A C 1
ATOM 768 O O . LEU A 1 96 ? 28.240 -0.237 -25.627 1.00 84.81 96 LEU A O 1
ATOM 772 N N . SER A 1 97 ? 26.985 0.393 -27.406 1.00 79.88 97 SER A N 1
ATOM 773 C CA . SER A 1 97 ? 27.056 1.839 -27.163 1.00 79.88 97 SER A CA 1
ATOM 774 C C . SER A 1 97 ? 26.346 2.212 -25.850 1.00 79.88 97 SER A C 1
ATOM 776 O O . SER A 1 97 ? 25.447 1.474 -25.433 1.00 79.88 97 SER A O 1
ATOM 778 N N . PRO A 1 98 ? 26.688 3.345 -25.203 1.00 78.12 98 PRO A N 1
ATOM 779 C CA . PRO A 1 98 ? 26.102 3.735 -23.914 1.00 78.12 98 PRO A CA 1
ATOM 780 C C . PRO A 1 98 ? 24.569 3.703 -23.905 1.00 78.12 98 PRO A C 1
ATOM 782 O O . PRO A 1 98 ? 23.966 3.032 -23.070 1.00 78.12 98 PRO A O 1
ATOM 785 N N . ARG A 1 99 ? 23.933 4.301 -24.919 1.00 77.81 99 ARG A N 1
ATOM 786 C CA . ARG A 1 99 ? 22.470 4.321 -25.064 1.00 77.81 99 ARG A CA 1
ATOM 787 C C . ARG A 1 99 ? 21.849 2.925 -25.213 1.00 77.81 99 ARG A C 1
ATOM 789 O O . ARG A 1 99 ? 20.879 2.604 -24.533 1.00 77.81 99 ARG A O 1
ATOM 796 N N . ALA A 1 100 ? 22.401 2.074 -26.080 1.00 84.81 100 ALA A N 1
ATOM 797 C CA . ALA A 1 100 ? 21.891 0.712 -26.274 1.00 84.81 100 ALA A CA 1
ATOM 798 C C . ALA A 1 100 ? 22.130 -0.175 -25.038 1.00 84.81 100 ALA A C 1
ATOM 800 O O . ALA A 1 100 ? 21.312 -1.038 -24.711 1.00 84.81 100 ALA A O 1
ATOM 801 N N . ARG A 1 101 ? 23.239 0.063 -24.331 1.00 85.00 101 ARG A N 1
ATOM 802 C CA . ARG A 1 101 ? 23.573 -0.587 -23.065 1.00 85.00 101 ARG A CA 1
ATOM 803 C C . ARG A 1 101 ? 22.592 -0.195 -21.964 1.00 85.00 101 ARG A C 1
ATOM 805 O O . ARG A 1 101 ? 22.124 -1.088 -21.265 1.00 85.00 101 ARG A O 1
ATOM 812 N N . ALA A 1 102 ? 22.249 1.089 -21.844 1.00 79.94 102 ALA A N 1
ATOM 813 C CA . ALA A 1 102 ? 21.259 1.579 -20.886 1.00 79.94 102 ALA A CA 1
ATOM 814 C C . ALA A 1 102 ? 19.876 0.964 -21.138 1.00 79.94 102 ALA A C 1
ATOM 816 O O . ALA A 1 102 ? 19.285 0.388 -20.223 1.00 79.94 102 ALA A O 1
ATOM 817 N N . TRP A 1 103 ? 19.415 0.968 -22.394 1.00 85.31 103 TRP A N 1
ATOM 818 C CA . TRP A 1 103 ? 18.162 0.311 -22.780 1.00 85.31 103 TRP A CA 1
ATOM 819 C C . TRP A 1 103 ? 18.147 -1.174 -22.402 1.00 85.31 103 TRP A C 1
ATOM 821 O O . TRP A 1 103 ? 17.204 -1.653 -21.768 1.00 85.31 103 TRP A O 1
ATOM 831 N N . LEU A 1 104 ? 19.211 -1.913 -22.739 1.00 87.56 104 LEU A N 1
ATOM 832 C CA . LEU A 1 104 ? 19.276 -3.344 -22.453 1.00 87.56 104 LEU A CA 1
ATOM 833 C C . LEU A 1 104 ? 19.370 -3.614 -20.945 1.00 87.56 104 LEU A C 1
ATOM 835 O O . LEU A 1 104 ? 18.709 -4.521 -20.444 1.00 87.56 104 LEU A O 1
ATOM 839 N N . ALA A 1 105 ? 20.150 -2.824 -20.205 1.00 83.81 105 ALA A N 1
ATOM 840 C CA . ALA A 1 105 ? 20.254 -2.939 -18.754 1.00 83.81 105 ALA A CA 1
ATOM 841 C C . ALA A 1 105 ? 18.898 -2.705 -18.069 1.00 83.81 105 ALA A C 1
ATOM 843 O O . ALA A 1 105 ? 18.523 -3.489 -17.192 1.00 83.81 105 ALA A O 1
ATOM 844 N N . ALA A 1 106 ? 18.134 -1.703 -18.523 1.00 80.94 106 ALA A N 1
ATOM 845 C CA . ALA A 1 106 ? 16.781 -1.429 -18.044 1.00 80.94 106 ALA A CA 1
ATOM 846 C C . ALA A 1 106 ? 15.820 -2.592 -18.354 1.00 80.94 106 ALA A C 1
ATOM 848 O O . ALA A 1 106 ? 15.119 -3.070 -17.461 1.00 80.94 106 ALA A O 1
ATOM 849 N N . LYS A 1 107 ? 15.836 -3.131 -19.583 1.00 84.44 107 LYS A N 1
ATOM 850 C CA . LYS A 1 107 ? 14.989 -4.279 -19.977 1.00 84.44 107 LYS A CA 1
ATOM 851 C C . LYS A 1 107 ? 15.297 -5.564 -19.216 1.00 84.44 107 LYS A C 1
ATOM 853 O O . LYS A 1 107 ? 14.400 -6.371 -18.969 1.00 84.44 107 LYS A O 1
ATOM 858 N N . LEU A 1 108 ? 16.557 -5.759 -18.842 1.00 83.19 108 LEU A N 1
ATOM 859 C CA . LEU A 1 108 ? 16.996 -6.903 -18.049 1.00 83.19 108 LEU A CA 1
ATOM 860 C C . LEU A 1 108 ? 16.867 -6.673 -16.534 1.00 83.19 108 LEU A C 1
ATOM 862 O O . LEU A 1 108 ? 17.191 -7.580 -15.771 1.00 83.19 108 LEU A O 1
ATOM 866 N N . MET A 1 109 ? 16.405 -5.493 -16.097 1.00 72.56 109 MET A N 1
ATOM 867 C CA . MET A 1 109 ? 16.312 -5.098 -14.683 1.00 72.56 109 MET A CA 1
ATOM 868 C C . MET A 1 109 ? 17.635 -5.306 -13.926 1.00 72.56 109 MET A C 1
ATOM 870 O O . MET A 1 109 ? 17.654 -5.723 -12.766 1.00 72.56 109 MET A O 1
ATOM 874 N N . LEU A 1 110 ? 18.767 -5.067 -14.594 1.00 73.00 110 LEU A N 1
ATOM 875 C CA . LEU A 1 110 ? 20.077 -5.299 -13.997 1.00 73.00 110 LEU A CA 1
ATOM 876 C C . LEU A 1 110 ? 20.450 -4.140 -13.085 1.00 73.00 110 LEU A C 1
ATOM 878 O O . LEU A 1 110 ? 20.582 -2.996 -13.513 1.00 73.00 110 LEU A O 1
ATOM 882 N N . THR A 1 111 ? 20.668 -4.463 -11.817 1.00 59.16 111 THR A N 1
ATOM 883 C CA . THR A 1 111 ? 21.074 -3.508 -10.797 1.00 59.16 111 THR A CA 1
ATOM 884 C C . THR A 1 111 ? 22.597 -3.556 -10.608 1.00 59.16 111 THR A C 1
ATOM 886 O O . THR A 1 111 ? 23.185 -4.634 -10.525 1.00 59.16 111 THR A O 1
ATOM 889 N N . GLY A 1 112 ? 23.268 -2.396 -10.589 1.00 54.06 112 GLY A N 1
ATOM 890 C CA . GLY A 1 112 ? 24.712 -2.314 -10.308 1.00 54.06 112 GLY A CA 1
ATOM 891 C C . GLY A 1 112 ? 25.660 -2.655 -11.468 1.00 54.06 112 GLY A C 1
ATOM 892 O O . GLY A 1 112 ? 26.805 -3.034 -11.226 1.00 54.06 112 GLY A O 1
ATOM 893 N N . VAL A 1 113 ? 25.227 -2.523 -12.727 1.00 57.44 113 VAL A N 1
ATOM 894 C CA . VAL A 1 113 ? 26.155 -2.556 -13.871 1.00 57.44 113 VAL A CA 1
ATOM 895 C C . VAL A 1 113 ? 26.945 -1.242 -13.865 1.00 57.44 113 VAL A C 1
ATOM 897 O O . VAL A 1 113 ? 26.482 -0.243 -14.401 1.00 57.44 113 VAL A O 1
ATOM 900 N N . GLY A 1 114 ? 28.112 -1.232 -13.215 1.00 51.97 114 GLY A N 1
ATOM 901 C CA . GLY A 1 114 ? 28.925 -0.033 -12.935 1.00 51.97 114 GLY A CA 1
ATOM 902 C C . GLY A 1 114 ? 29.504 0.719 -14.144 1.00 51.97 114 GLY A C 1
ATOM 903 O O . GLY A 1 114 ? 30.360 1.571 -13.958 1.00 51.97 114 GLY A O 1
ATOM 904 N N . GLU A 1 115 ? 29.059 0.415 -15.364 1.00 55.41 115 GLU A N 1
ATOM 905 C CA . GLU A 1 115 ? 29.521 1.033 -16.617 1.00 55.41 115 GLU A CA 1
ATOM 906 C C . GLU A 1 115 ? 28.364 1.555 -17.492 1.00 55.41 115 GLU A C 1
ATOM 908 O O . GLU A 1 115 ? 28.544 1.769 -18.695 1.00 55.41 115 GLU A O 1
ATOM 913 N N . VAL A 1 116 ? 27.155 1.695 -16.939 1.00 64.62 116 VAL A N 1
ATOM 914 C CA . VAL A 1 116 ? 26.051 2.364 -17.640 1.00 64.62 116 VAL A CA 1
ATOM 915 C C . VAL A 1 116 ? 26.010 3.811 -17.186 1.00 64.62 116 VAL A C 1
ATOM 917 O O . VAL A 1 116 ? 25.684 4.088 -16.034 1.00 64.62 116 VAL A O 1
ATOM 920 N N . ASP A 1 117 ? 26.356 4.712 -18.100 1.00 69.00 117 ASP A N 1
ATOM 921 C CA . ASP A 1 117 ? 26.106 6.133 -17.923 1.00 69.00 117 ASP A CA 1
ATOM 922 C C . ASP A 1 117 ? 24.612 6.391 -18.152 1.00 69.00 117 ASP A C 1
ATOM 924 O O . ASP A 1 117 ? 24.110 6.340 -19.279 1.00 69.00 117 ASP A O 1
ATOM 928 N N . TRP A 1 118 ? 23.878 6.560 -17.056 1.00 71.06 118 TRP A N 1
ATOM 929 C CA . TRP A 1 118 ? 22.439 6.789 -17.098 1.00 71.06 118 TRP A CA 1
ATOM 930 C C . TRP A 1 118 ? 22.085 8.232 -17.477 1.00 71.06 118 TRP A C 1
ATOM 932 O O . TRP A 1 118 ? 20.933 8.468 -17.856 1.00 71.06 118 TRP A O 1
ATOM 942 N N . ASP A 1 119 ? 23.050 9.158 -17.472 1.00 69.19 119 ASP A N 1
ATOM 943 C CA . ASP A 1 119 ? 22.829 10.547 -17.889 1.00 69.19 119 ASP A CA 1
ATOM 944 C C . ASP A 1 119 ? 22.528 10.630 -19.396 1.00 69.19 119 ASP A C 1
ATOM 946 O O . ASP A 1 119 ? 21.758 11.482 -19.840 1.00 69.19 119 ASP A O 1
ATOM 950 N N . GLU A 1 120 ? 23.053 9.690 -20.191 1.00 71.88 120 GLU A N 1
ATOM 951 C CA . GLU A 1 120 ? 22.788 9.590 -21.635 1.00 71.88 120 GLU A CA 1
ATOM 952 C C . GLU A 1 120 ? 21.535 8.762 -21.988 1.00 71.88 120 GLU A C 1
ATOM 954 O O . GLU A 1 120 ? 21.176 8.631 -23.166 1.00 71.88 120 GLU A O 1
ATOM 959 N N . SER A 1 121 ? 20.859 8.176 -20.994 1.00 73.31 121 SER A N 1
ATOM 960 C CA . SER A 1 121 ? 19.680 7.332 -21.221 1.00 73.31 121 SER A CA 1
ATOM 961 C C . SER A 1 121 ? 18.406 8.152 -21.443 1.00 73.31 121 SER A C 1
ATOM 963 O O . SER A 1 121 ? 18.232 9.262 -20.921 1.00 73.31 121 SER A O 1
ATOM 965 N N . SER A 1 122 ? 17.473 7.610 -22.233 1.00 82.00 122 SER A N 1
ATOM 966 C CA . SER A 1 122 ? 16.170 8.261 -22.385 1.00 82.00 122 SER A CA 1
ATOM 967 C C . SER A 1 122 ? 15.388 8.205 -21.071 1.00 82.00 122 SER A C 1
ATOM 969 O O . SER A 1 122 ? 15.556 7.288 -20.267 1.00 82.00 122 SER A O 1
ATOM 971 N N . LEU A 1 123 ? 14.499 9.179 -20.860 1.00 85.50 123 LEU A N 1
ATOM 972 C CA . LEU A 1 123 ? 13.720 9.268 -19.624 1.00 85.50 123 LEU A CA 1
ATOM 973 C C . LEU A 1 123 ? 12.975 7.955 -19.283 1.00 85.50 123 LEU A C 1
ATOM 975 O O . LEU A 1 123 ? 13.122 7.498 -18.153 1.00 85.50 123 LEU A O 1
ATOM 979 N N . PRO A 1 124 ? 12.273 7.272 -20.214 1.00 83.44 124 PRO A N 1
ATOM 980 C CA . PRO A 1 124 ? 11.594 6.012 -19.889 1.00 83.44 124 PRO A CA 1
ATOM 981 C C . PRO A 1 124 ? 12.536 4.859 -19.497 1.00 83.44 124 PRO A C 1
ATOM 983 O O . PRO A 1 124 ? 12.173 4.014 -18.681 1.00 83.44 124 PRO A O 1
ATOM 986 N N . GLU A 1 125 ? 13.741 4.798 -20.074 1.00 78.12 125 GLU A N 1
ATOM 987 C CA . GLU A 1 125 ? 14.741 3.772 -19.737 1.00 78.12 125 GLU A CA 1
ATOM 988 C C . GLU A 1 125 ? 15.303 3.999 -18.333 1.00 78.12 125 GLU A C 1
ATOM 990 O O . GLU A 1 125 ? 15.389 3.051 -17.547 1.00 78.12 125 GLU A O 1
ATOM 995 N N . TRP A 1 126 ? 15.627 5.257 -18.015 1.00 86.50 126 TRP A N 1
ATOM 996 C CA . TRP A 1 126 ? 16.039 5.664 -16.676 1.00 86.50 126 TRP A CA 1
ATOM 997 C C . TRP A 1 126 ? 14.955 5.328 -15.651 1.00 86.50 126 TRP A C 1
ATOM 999 O O . TRP A 1 126 ? 15.242 4.681 -14.649 1.00 86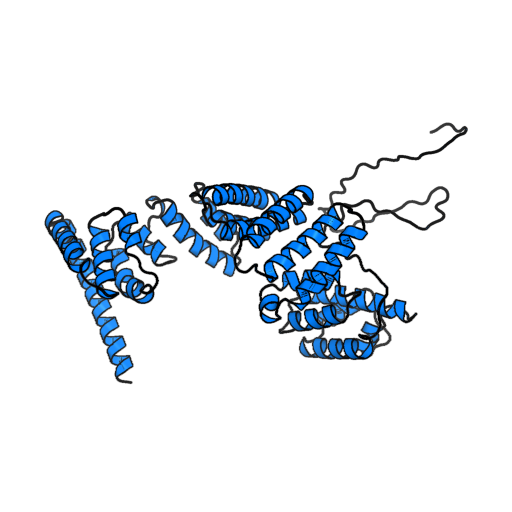.50 126 TRP A O 1
ATOM 1009 N N . GLU A 1 127 ? 13.694 5.682 -15.920 1.00 90.44 127 GLU A N 1
ATOM 1010 C CA . GLU A 1 127 ? 12.589 5.412 -14.995 1.00 90.44 127 GLU A CA 1
ATOM 1011 C C . GLU A 1 127 ? 12.393 3.914 -14.742 1.00 90.44 127 GLU A C 1
ATOM 1013 O O . GLU A 1 127 ? 12.183 3.520 -13.597 1.00 90.44 127 GLU A O 1
ATOM 1018 N N . ALA A 1 128 ? 12.510 3.064 -15.768 1.00 82.56 128 ALA A N 1
ATOM 1019 C CA . ALA A 1 128 ? 12.391 1.614 -15.609 1.00 82.56 128 ALA A CA 1
ATOM 1020 C C . ALA A 1 128 ? 13.524 1.023 -14.748 1.00 82.56 128 ALA A C 1
ATOM 1022 O O . ALA A 1 128 ? 13.275 0.175 -13.884 1.00 82.56 128 ALA A O 1
ATOM 1023 N N . TYR A 1 129 ? 14.763 1.481 -14.954 1.00 84.94 129 TYR A N 1
ATOM 1024 C CA . TYR A 1 129 ? 15.900 1.104 -14.112 1.00 84.94 129 TYR A CA 1
ATOM 1025 C C . TYR A 1 129 ? 15.715 1.582 -12.665 1.00 84.94 129 TYR A C 1
ATOM 1027 O O . TYR A 1 129 ? 15.824 0.790 -11.719 1.00 84.94 129 TYR A O 1
ATOM 1035 N N . THR A 1 130 ? 15.382 2.862 -12.498 1.00 88.94 130 THR A N 1
ATOM 1036 C CA . THR A 1 130 ? 15.164 3.505 -11.203 1.00 88.94 130 THR A CA 1
ATOM 1037 C C . THR A 1 130 ? 14.026 2.837 -10.444 1.00 88.94 130 THR A C 1
ATOM 1039 O O . THR A 1 130 ? 14.186 2.549 -9.261 1.00 88.94 130 THR A O 1
ATOM 1042 N N . GLU A 1 131 ? 12.923 2.474 -11.105 1.00 90.69 131 GLU A N 1
ATOM 1043 C CA . GLU A 1 131 ? 11.813 1.748 -10.481 1.00 90.69 131 GLU A CA 1
ATOM 1044 C C . GLU A 1 131 ? 12.297 0.445 -9.822 1.00 90.69 131 GLU A C 1
ATOM 1046 O O . GLU A 1 131 ? 11.994 0.181 -8.654 1.00 90.69 131 GLU A O 1
ATOM 1051 N N . GLY A 1 132 ? 13.084 -0.360 -10.546 1.00 84.12 132 GLY A N 1
ATOM 1052 C CA . GLY A 1 132 ? 13.635 -1.616 -10.032 1.00 84.12 132 GLY A CA 1
ATOM 1053 C C . GLY A 1 132 ? 14.552 -1.405 -8.825 1.00 84.12 132 GLY A C 1
ATOM 1054 O O . GLY A 1 132 ? 14.390 -2.061 -7.793 1.00 84.12 132 GLY A O 1
ATOM 1055 N N . ARG A 1 133 ? 15.473 -0.438 -8.917 1.00 87.62 133 ARG A N 1
ATOM 1056 C CA . ARG A 1 133 ? 16.404 -0.094 -7.829 1.00 87.62 133 ARG A CA 1
ATOM 1057 C C . ARG A 1 133 ? 15.693 0.441 -6.593 1.00 87.62 133 ARG A C 1
ATOM 1059 O O . ARG A 1 133 ? 15.991 -0.000 -5.486 1.00 87.62 133 ARG A O 1
ATOM 1066 N N . VAL A 1 134 ? 14.735 1.345 -6.776 1.00 94.19 134 VAL A N 1
ATOM 1067 C CA . VAL A 1 134 ? 13.936 1.916 -5.688 1.00 94.19 134 VAL A CA 1
ATOM 1068 C C . VAL A 1 134 ? 13.144 0.824 -4.976 1.00 94.19 134 VAL A C 1
ATOM 1070 O O . VAL A 1 134 ? 13.130 0.784 -3.749 1.00 94.19 134 VAL A O 1
ATOM 1073 N N . ARG A 1 135 ? 12.546 -0.124 -5.710 1.00 91.25 135 ARG A N 1
ATOM 1074 C CA . ARG A 1 135 ? 11.861 -1.275 -5.096 1.00 91.25 135 ARG A CA 1
ATOM 1075 C C . ARG A 1 135 ? 12.795 -2.129 -4.244 1.00 91.25 135 ARG A C 1
ATOM 1077 O O . ARG A 1 135 ? 12.369 -2.615 -3.199 1.00 91.25 135 ARG A O 1
ATOM 1084 N N . ASP A 1 136 ? 14.037 -2.331 -4.669 1.00 88.06 136 ASP A N 1
ATOM 1085 C CA . ASP A 1 136 ? 15.014 -3.080 -3.874 1.00 88.06 136 ASP A CA 1
ATOM 1086 C C . ASP A 1 136 ? 15.427 -2.318 -2.608 1.00 88.06 136 ASP A C 1
ATOM 1088 O O . ASP A 1 136 ? 15.471 -2.919 -1.536 1.00 88.06 136 ASP A O 1
ATOM 1092 N N . LEU A 1 137 ? 15.623 -1.000 -2.704 1.00 91.06 137 LEU A N 1
ATOM 1093 C CA . LEU A 1 137 ? 15.922 -0.136 -1.555 1.00 91.06 137 LEU A CA 1
ATOM 1094 C C . LEU A 1 137 ? 14.762 -0.091 -0.546 1.00 91.06 137 LEU A C 1
ATOM 1096 O O . LEU A 1 137 ? 14.990 -0.168 0.660 1.00 91.06 137 LEU A O 1
ATOM 1100 N N . ILE A 1 138 ? 13.512 -0.071 -1.028 1.00 92.38 138 ILE A N 1
ATOM 1101 C CA . ILE A 1 138 ? 12.304 -0.178 -0.192 1.00 92.38 138 ILE A CA 1
ATOM 1102 C C . ILE A 1 138 ? 12.297 -1.496 0.597 1.00 92.38 138 ILE A C 1
ATOM 1104 O O . ILE A 1 138 ? 12.014 -1.491 1.793 1.00 92.38 138 ILE A O 1
ATOM 1108 N N . LYS A 1 139 ? 12.645 -2.633 -0.028 1.00 89.56 139 LYS A N 1
ATOM 1109 C CA . LYS A 1 139 ? 12.703 -3.934 0.675 1.00 89.56 139 LYS A CA 1
ATOM 1110 C C . LYS A 1 139 ? 13.743 -3.929 1.795 1.00 89.56 139 LYS A C 1
ATOM 1112 O O . LYS A 1 139 ? 13.511 -4.518 2.849 1.00 89.56 139 LYS A O 1
ATOM 1117 N N . THR A 1 140 ? 14.881 -3.270 1.583 1.00 90.50 140 THR A N 1
ATOM 1118 C CA . THR A 1 140 ? 15.942 -3.140 2.593 1.00 90.50 140 THR A CA 1
ATOM 1119 C C . THR A 1 140 ? 15.725 -1.972 3.556 1.00 90.50 140 THR A C 1
ATOM 1121 O O . THR A 1 140 ? 16.586 -1.739 4.396 1.00 90.50 140 THR A O 1
ATOM 1124 N N . HIS A 1 141 ? 14.587 -1.272 3.466 1.00 91.56 141 HIS A N 1
ATOM 1125 C CA . HIS A 1 141 ? 14.242 -0.105 4.286 1.00 91.56 141 HIS A CA 1
ATOM 1126 C C . HIS A 1 141 ? 15.267 1.046 4.179 1.00 91.56 141 HIS A C 1
ATOM 1128 O O . HIS A 1 141 ? 15.385 1.866 5.088 1.00 91.56 141 HIS A O 1
ATOM 1134 N N . ASP A 1 142 ? 16.000 1.130 3.061 1.00 92.38 142 ASP A N 1
ATOM 1135 C CA . ASP A 1 142 ? 16.919 2.237 2.768 1.00 92.38 142 ASP A CA 1
ATOM 1136 C C . ASP A 1 142 ? 16.154 3.383 2.098 1.00 92.38 142 ASP A C 1
ATOM 1138 O O . ASP A 1 142 ? 16.196 3.608 0.884 1.00 92.38 142 ASP A O 1
ATOM 1142 N N . TRP A 1 143 ? 15.375 4.083 2.918 1.00 94.75 143 TRP A N 1
ATOM 1143 C CA . TRP A 1 143 ? 14.488 5.143 2.458 1.00 94.75 143 TRP A CA 1
ATOM 1144 C C . TRP A 1 143 ? 15.257 6.361 1.939 1.00 94.75 143 TRP A C 1
ATOM 1146 O O . TRP A 1 143 ? 14.832 6.982 0.965 1.00 94.75 143 TRP A O 1
ATOM 1156 N N . GLN A 1 144 ? 16.375 6.721 2.580 1.00 93.31 144 GLN A N 1
ATOM 1157 C CA . GLN A 1 144 ? 17.201 7.846 2.141 1.00 93.31 144 GLN A CA 1
ATOM 1158 C C . GLN A 1 144 ? 17.877 7.549 0.802 1.00 93.31 144 GLN A C 1
ATOM 1160 O O . GLN A 1 144 ? 17.834 8.403 -0.083 1.00 93.31 144 GLN A O 1
ATOM 1165 N N . GLY A 1 145 ? 18.438 6.347 0.624 1.00 92.62 145 GLY A N 1
ATOM 1166 C CA . GLY A 1 145 ? 19.024 5.931 -0.649 1.00 92.62 145 GLY A CA 1
ATOM 1167 C C . GLY A 1 145 ? 17.998 5.932 -1.781 1.00 92.62 145 GLY A C 1
ATOM 1168 O O . GLY A 1 145 ? 18.290 6.396 -2.883 1.00 92.62 145 GLY A O 1
ATOM 1169 N N . ALA A 1 146 ? 16.768 5.490 -1.502 1.00 95.38 146 ALA A N 1
ATOM 1170 C CA . ALA A 1 146 ? 15.689 5.496 -2.486 1.00 95.38 146 ALA A CA 1
ATOM 1171 C C . ALA A 1 146 ? 15.299 6.917 -2.930 1.00 95.38 146 ALA A C 1
ATOM 1173 O O . ALA A 1 146 ? 15.155 7.162 -4.126 1.00 95.38 146 ALA A O 1
ATOM 1174 N N . LEU A 1 147 ? 15.166 7.860 -1.988 1.00 95.25 147 LEU A N 1
ATOM 1175 C CA . LEU A 1 147 ? 14.870 9.260 -2.318 1.00 95.25 147 LEU A CA 1
ATOM 1176 C C . LEU A 1 147 ? 16.032 9.952 -3.031 1.00 95.25 147 LEU A C 1
ATOM 1178 O O . LEU A 1 147 ? 15.788 10.732 -3.944 1.00 95.25 147 LEU A O 1
ATOM 1182 N N . ALA A 1 148 ? 17.278 9.662 -2.647 1.00 93.25 148 ALA A N 1
ATOM 1183 C CA . ALA A 1 148 ? 18.450 10.206 -3.328 1.00 93.25 148 ALA A CA 1
ATOM 1184 C C . ALA A 1 148 ? 18.474 9.780 -4.802 1.00 93.25 148 ALA A C 1
ATOM 1186 O O . ALA A 1 148 ? 18.640 10.626 -5.675 1.00 93.25 148 ALA A O 1
ATOM 1187 N N . LEU A 1 149 ? 18.205 8.498 -5.072 1.00 91.56 149 LEU A N 1
ATOM 1188 C CA . LEU A 1 149 ? 18.120 7.962 -6.429 1.00 91.56 149 LEU A CA 1
ATOM 1189 C C . LEU A 1 149 ? 16.971 8.594 -7.236 1.00 91.56 149 LEU A C 1
ATOM 1191 O O . LEU A 1 149 ? 17.150 8.968 -8.390 1.00 91.56 149 LEU A O 1
ATOM 1195 N N . LEU A 1 150 ? 15.790 8.762 -6.631 1.00 94.81 150 LEU A N 1
ATOM 1196 C CA . LEU A 1 150 ? 14.655 9.443 -7.272 1.00 94.81 150 LEU A CA 1
ATOM 1197 C C . LEU A 1 150 ? 14.921 10.928 -7.546 1.00 94.81 150 LEU A C 1
ATOM 1199 O O . LEU A 1 150 ? 14.303 11.497 -8.448 1.00 94.81 150 LEU A O 1
ATOM 1203 N N . ALA A 1 151 ? 15.812 11.549 -6.770 1.00 93.31 151 ALA A N 1
ATOM 1204 C CA . ALA A 1 151 ? 16.160 12.956 -6.889 1.00 93.31 151 ALA A CA 1
ATOM 1205 C C . ALA A 1 151 ? 17.218 13.243 -7.966 1.00 93.31 151 ALA A C 1
ATOM 1207 O O . ALA A 1 151 ? 17.350 14.407 -8.349 1.00 93.31 151 ALA A O 1
ATOM 1208 N N . GLU A 1 152 ? 17.923 12.220 -8.473 1.00 90.81 152 GLU A N 1
ATOM 1209 C CA . GLU A 1 152 ? 18.921 12.355 -9.550 1.00 90.81 152 GLU A CA 1
ATOM 1210 C C . GLU A 1 152 ? 18.335 13.033 -10.794 1.00 90.81 152 GLU A C 1
ATOM 1212 O O . GLU A 1 152 ? 19.001 13.840 -11.439 1.00 90.81 152 GLU A O 1
ATOM 1217 N N . ARG A 1 153 ? 17.058 12.767 -11.096 1.00 92.38 153 ARG A N 1
ATOM 1218 C CA . ARG A 1 153 ? 16.298 13.471 -12.134 1.00 92.38 153 ARG A CA 1
ATOM 1219 C C . ARG A 1 153 ? 14.923 13.838 -11.615 1.00 92.38 153 ARG A C 1
ATOM 1221 O O . ARG A 1 153 ? 14.272 13.024 -10.972 1.00 92.38 153 ARG A O 1
ATOM 1228 N N . GLN A 1 154 ? 14.459 15.044 -11.930 1.00 91.12 154 GLN A N 1
ATOM 1229 C CA . GLN A 1 154 ? 13.131 15.532 -11.526 1.00 91.12 154 GLN A CA 1
ATOM 1230 C C . GLN A 1 154 ? 12.078 15.373 -12.628 1.00 91.12 154 GLN A C 1
ATOM 1232 O O . GLN A 1 154 ? 10.884 15.370 -12.343 1.00 91.12 154 GLN A O 1
ATOM 1237 N N . GLU A 1 155 ? 12.494 15.219 -13.889 1.00 92.69 155 GLU A N 1
ATOM 1238 C CA . GLU A 1 155 ? 11.551 14.956 -14.976 1.00 92.69 155 GLU A CA 1
ATOM 1239 C C . GLU A 1 155 ? 10.859 13.598 -14.781 1.00 92.69 155 GLU A C 1
ATOM 1241 O O . GLU A 1 155 ? 11.448 12.652 -14.247 1.00 92.69 155 GLU A O 1
ATOM 1246 N N . ARG A 1 156 ? 9.606 13.495 -15.231 1.00 94.19 156 ARG A N 1
ATOM 1247 C CA . ARG A 1 156 ? 8.805 12.265 -15.189 1.00 94.19 156 ARG A CA 1
ATOM 1248 C C . ARG A 1 156 ? 8.060 12.084 -16.504 1.00 94.19 156 ARG A C 1
ATOM 1250 O O . ARG A 1 156 ? 7.599 13.064 -17.093 1.00 94.19 156 ARG A O 1
ATOM 1257 N N . SER A 1 157 ? 7.932 10.844 -16.966 1.00 92.81 157 SER A N 1
ATOM 1258 C CA . SER A 1 157 ? 7.041 10.537 -18.088 1.00 92.81 157 SER A CA 1
ATOM 1259 C C . SER A 1 157 ? 5.567 10.554 -17.654 1.00 92.81 157 SER A C 1
ATOM 1261 O O . SER A 1 157 ? 5.231 10.450 -16.468 1.00 92.81 157 SER A O 1
ATOM 1263 N N . VAL A 1 158 ? 4.663 10.698 -18.626 1.00 94.06 158 VAL A N 1
ATOM 1264 C CA . VAL A 1 158 ? 3.217 10.595 -18.384 1.00 94.06 158 VAL A CA 1
ATOM 1265 C C . VAL A 1 158 ? 2.888 9.171 -17.920 1.00 94.06 158 VAL A C 1
ATOM 1267 O O . VAL A 1 158 ? 3.238 8.201 -18.588 1.00 94.06 158 VAL A O 1
ATOM 1270 N N . GLY A 1 159 ? 2.235 9.041 -16.764 1.00 90.75 159 GLY A N 1
ATOM 1271 C CA . GLY A 1 159 ? 1.929 7.758 -16.127 1.00 90.75 159 GLY A CA 1
ATOM 1272 C C . GLY A 1 159 ? 3.118 7.071 -15.440 1.00 90.75 159 GLY A C 1
ATOM 1273 O O . GLY A 1 159 ? 3.053 5.866 -15.169 1.00 90.75 159 GLY A O 1
ATOM 1274 N N . SER A 1 160 ? 4.201 7.807 -15.158 1.00 94.19 160 SER A N 1
ATOM 1275 C CA . SER A 1 160 ? 5.394 7.268 -14.496 1.00 94.19 160 SER A CA 1
ATOM 1276 C C . SER A 1 160 ? 5.066 6.580 -13.169 1.00 94.19 160 SER A C 1
ATOM 1278 O O . SER A 1 160 ? 4.389 7.125 -12.294 1.00 94.19 160 SER A O 1
ATOM 1280 N N . ARG A 1 161 ? 5.599 5.369 -12.981 1.00 94.56 161 ARG A N 1
ATOM 1281 C CA . ARG A 1 161 ? 5.397 4.592 -11.750 1.00 94.56 161 ARG A CA 1
ATOM 1282 C C . ARG A 1 161 ? 6.201 5.131 -10.565 1.00 94.56 161 ARG A C 1
ATOM 1284 O O . ARG A 1 161 ? 5.926 4.762 -9.421 1.00 94.56 161 ARG A O 1
ATOM 1291 N N . LEU A 1 162 ? 7.158 6.022 -10.824 1.00 96.44 162 LEU A N 1
ATOM 1292 C CA . LEU A 1 162 ? 7.982 6.627 -9.784 1.00 96.44 162 LEU A CA 1
ATOM 1293 C C . LEU A 1 162 ? 7.157 7.478 -8.815 1.00 96.44 162 LEU A C 1
ATOM 1295 O O . LEU A 1 162 ? 7.455 7.443 -7.628 1.00 96.44 162 LEU A O 1
ATOM 1299 N N . TYR A 1 163 ? 6.069 8.121 -9.264 1.00 97.81 163 TYR A N 1
ATOM 1300 C CA . TYR A 1 163 ? 5.161 8.860 -8.374 1.00 97.81 163 TYR A CA 1
ATOM 1301 C C . TYR A 1 163 ? 4.618 7.986 -7.237 1.00 97.81 163 TYR A C 1
ATOM 1303 O O . TYR A 1 163 ? 4.622 8.386 -6.074 1.00 97.81 163 TYR A O 1
ATOM 1311 N N . PHE A 1 164 ? 4.193 6.760 -7.554 1.00 97.12 164 PHE A N 1
ATOM 1312 C CA . PHE A 1 164 ? 3.683 5.819 -6.556 1.00 97.12 164 PHE A CA 1
ATOM 1313 C C . PHE A 1 164 ? 4.771 5.410 -5.554 1.00 97.12 164 PHE A C 1
ATOM 1315 O O . PHE A 1 164 ? 4.522 5.351 -4.348 1.00 97.12 164 PHE A O 1
ATOM 1322 N N . LEU A 1 165 ? 5.985 5.122 -6.034 1.00 97.25 165 LEU A N 1
ATOM 1323 C CA . LEU A 1 165 ? 7.096 4.707 -5.173 1.00 97.25 165 LEU A CA 1
ATOM 1324 C C . LEU A 1 165 ? 7.579 5.852 -4.281 1.00 97.25 165 LEU A C 1
ATOM 1326 O O . LEU A 1 165 ? 7.744 5.655 -3.080 1.00 97.25 165 LEU A O 1
ATOM 1330 N N . GLU A 1 166 ? 7.746 7.043 -4.846 1.00 98.00 166 GLU A N 1
ATOM 1331 C CA . GLU A 1 166 ? 8.153 8.248 -4.128 1.00 98.00 166 GLU A CA 1
ATOM 1332 C C . GLU A 1 166 ? 7.135 8.613 -3.040 1.00 98.00 166 GLU A C 1
ATOM 1334 O O . GLU A 1 166 ? 7.509 8.772 -1.878 1.00 98.00 166 GLU A O 1
ATOM 1339 N N . THR A 1 167 ? 5.839 8.598 -3.375 1.00 97.94 167 THR A N 1
ATOM 1340 C CA . THR A 1 167 ? 4.740 8.769 -2.408 1.00 97.94 167 THR A CA 1
ATOM 1341 C C . THR A 1 167 ? 4.833 7.754 -1.268 1.00 97.94 167 THR A C 1
ATOM 1343 O O . THR A 1 167 ? 4.746 8.127 -0.095 1.00 97.94 167 THR A O 1
ATOM 1346 N N . THR A 1 168 ? 5.073 6.479 -1.597 1.00 95.94 168 THR A N 1
ATOM 1347 C CA . THR A 1 168 ? 5.201 5.404 -0.600 1.00 95.94 168 THR A CA 1
ATOM 1348 C C . THR A 1 168 ? 6.339 5.703 0.374 1.00 95.94 168 THR A C 1
ATOM 1350 O O . THR A 1 168 ? 6.151 5.630 1.587 1.00 95.94 168 THR A O 1
ATOM 1353 N N . ILE A 1 169 ? 7.516 6.068 -0.141 1.00 97.19 169 ILE A N 1
ATOM 1354 C CA . ILE A 1 169 ? 8.705 6.332 0.679 1.00 97.19 169 ILE A CA 1
ATOM 1355 C C . ILE A 1 169 ? 8.499 7.570 1.558 1.00 97.19 169 ILE A C 1
ATOM 1357 O O . ILE A 1 169 ? 8.791 7.529 2.755 1.00 97.19 169 ILE A O 1
ATOM 1361 N N . LEU A 1 170 ? 7.959 8.654 0.994 1.00 97.25 170 LEU A N 1
ATOM 1362 C CA . LEU A 1 170 ? 7.684 9.892 1.728 1.00 97.25 170 LEU A CA 1
ATOM 1363 C C . LEU A 1 170 ? 6.676 9.662 2.861 1.00 97.25 170 LEU A C 1
ATOM 1365 O O . LEU A 1 170 ? 6.887 10.141 3.979 1.00 97.25 170 LEU A O 1
ATOM 1369 N N . ARG A 1 171 ? 5.624 8.870 2.613 1.00 95.00 171 ARG A N 1
ATOM 1370 C CA . ARG A 1 171 ? 4.646 8.490 3.640 1.00 95.00 171 ARG A CA 1
ATOM 1371 C C . ARG A 1 171 ? 5.288 7.666 4.760 1.00 95.00 171 ARG A C 1
ATOM 1373 O O . ARG A 1 171 ? 5.037 7.952 5.930 1.00 95.00 171 ARG A O 1
ATOM 1380 N N . GLN A 1 172 ? 6.155 6.701 4.432 1.00 92.94 172 GLN A N 1
ATOM 1381 C CA . GLN A 1 172 ? 6.878 5.913 5.444 1.00 92.94 172 GLN A CA 1
ATOM 1382 C C . GLN A 1 172 ? 7.822 6.771 6.299 1.00 92.94 172 GLN A C 1
ATOM 1384 O O . GLN A 1 172 ? 7.953 6.535 7.496 1.00 92.94 172 GLN A O 1
ATOM 1389 N N . GLN A 1 173 ? 8.417 7.820 5.724 1.00 94.88 173 GLN A N 1
ATOM 1390 C CA . GLN A 1 173 ? 9.217 8.805 6.465 1.00 94.88 173 GLN A CA 1
ATOM 1391 C C . GLN A 1 173 ? 8.381 9.858 7.217 1.00 94.88 173 GLN A C 1
ATOM 1393 O O . GLN A 1 173 ? 8.949 10.810 7.748 1.00 94.88 173 GLN A O 1
ATOM 1398 N N . LYS A 1 174 ? 7.045 9.738 7.244 1.00 94.06 174 LYS A N 1
ATOM 1399 C CA . LYS A 1 174 ? 6.121 10.724 7.838 1.00 94.06 174 LYS A CA 1
ATOM 1400 C C . LYS A 1 174 ? 6.231 12.137 7.248 1.00 94.06 174 LYS A C 1
ATOM 1402 O O . LYS A 1 174 ? 5.761 13.108 7.834 1.00 94.06 174 LYS A O 1
ATOM 1407 N N . ARG A 1 175 ? 6.749 12.254 6.024 1.00 97.00 175 ARG A N 1
ATOM 1408 C CA . ARG A 1 175 ? 6.798 13.499 5.238 1.00 97.00 175 ARG A CA 1
ATOM 1409 C C . ARG A 1 175 ? 5.491 13.672 4.463 1.00 97.00 175 ARG A C 1
ATOM 1411 O O . ARG A 1 175 ? 5.469 13.701 3.233 1.00 97.00 175 ARG A O 1
ATOM 1418 N N . LEU A 1 176 ? 4.381 13.732 5.200 1.00 96.38 176 LEU A N 1
ATOM 1419 C CA . LEU A 1 176 ? 3.027 13.567 4.656 1.00 96.38 176 LEU A CA 1
ATOM 1420 C C . LEU A 1 176 ? 2.638 14.641 3.631 1.00 96.38 176 LEU A C 1
ATOM 1422 O O . LEU A 1 176 ? 2.034 14.317 2.615 1.00 96.38 176 LEU A O 1
ATOM 1426 N N . GLN A 1 177 ? 3.030 15.901 3.839 1.00 97.75 177 GLN A N 1
ATOM 1427 C CA . GLN A 1 177 ? 2.729 16.985 2.891 1.00 97.75 177 GLN A CA 1
ATOM 1428 C C . GLN A 1 177 ? 3.446 16.804 1.544 1.00 97.75 177 GLN A C 1
ATOM 1430 O O . GLN A 1 177 ? 2.872 17.045 0.481 1.00 97.75 177 GLN A O 1
ATOM 1435 N N . GLU A 1 178 ? 4.693 16.333 1.571 1.00 97.75 178 GLU A N 1
ATOM 1436 C CA . GLU A 1 178 ? 5.452 16.043 0.353 1.00 97.75 178 GLU A CA 1
ATOM 1437 C C . GLU A 1 178 ? 4.897 14.810 -0.360 1.00 97.75 178 GLU A C 1
ATOM 1439 O O . GLU A 1 178 ? 4.724 14.841 -1.580 1.00 97.75 178 GLU A O 1
ATOM 1444 N N . ALA A 1 179 ? 4.552 13.765 0.404 1.00 98.06 179 ALA A N 1
ATOM 1445 C CA . ALA A 1 179 ? 3.884 12.576 -0.116 1.00 98.06 179 ALA A CA 1
ATOM 1446 C C . ALA A 1 179 ? 2.576 12.953 -0.820 1.00 98.06 179 ALA A C 1
ATOM 1448 O O . ALA A 1 179 ? 2.333 12.520 -1.943 1.00 98.06 179 ALA A O 1
ATOM 1449 N N . ARG A 1 180 ? 1.775 13.825 -0.196 1.00 97.94 180 ARG A N 1
ATOM 1450 C CA . ARG A 1 180 ? 0.523 14.333 -0.757 1.00 97.94 180 ARG A CA 1
ATOM 1451 C C . ARG A 1 180 ? 0.750 15.019 -2.102 1.00 97.94 180 ARG A C 1
ATOM 1453 O O . ARG A 1 180 ? 0.108 14.651 -3.081 1.00 97.94 180 ARG A O 1
ATOM 1460 N N . ARG A 1 181 ? 1.677 15.982 -2.176 1.00 97.69 181 ARG A N 1
ATOM 1461 C CA . ARG A 1 181 ? 1.989 16.688 -3.432 1.00 97.69 181 ARG A CA 1
ATOM 1462 C C . ARG A 1 181 ? 2.393 15.710 -4.540 1.00 97.69 181 ARG A C 1
ATOM 1464 O O . ARG A 1 181 ? 1.805 15.751 -5.616 1.00 97.69 181 ARG A O 1
ATOM 1471 N N . CYS A 1 182 ? 3.333 14.810 -4.248 1.00 97.69 182 CYS A N 1
ATOM 1472 C CA . CYS A 1 182 ? 3.798 13.794 -5.195 1.00 97.69 182 CYS A CA 1
ATOM 1473 C C . CYS A 1 182 ? 2.648 12.893 -5.686 1.00 97.69 182 CYS A C 1
ATOM 1475 O O . CYS A 1 182 ? 2.517 12.635 -6.884 1.00 97.69 182 CYS A O 1
ATOM 1477 N N . ALA A 1 183 ? 1.762 12.472 -4.778 1.00 97.62 183 ALA A N 1
ATOM 1478 C CA . ALA A 1 183 ? 0.624 11.623 -5.105 1.00 97.62 183 ALA A CA 1
ATOM 1479 C C . ALA A 1 183 ? -0.372 12.319 -6.044 1.00 97.62 183 ALA A C 1
ATOM 1481 O O . ALA A 1 183 ? -0.813 11.718 -7.022 1.00 97.62 183 ALA A O 1
ATOM 1482 N N . TYR A 1 184 ? -0.701 13.591 -5.799 1.0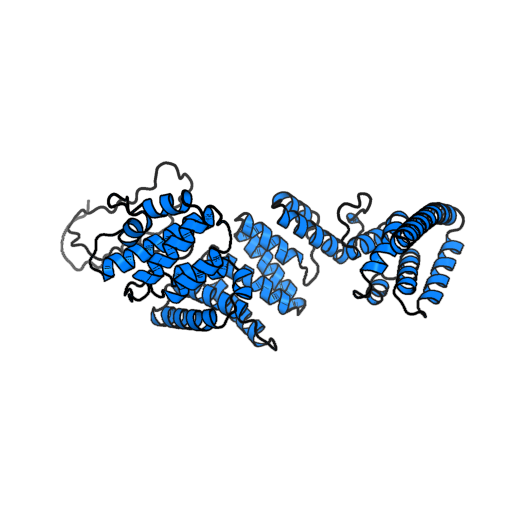0 97.00 184 TYR A N 1
ATOM 1483 C CA . TYR A 1 184 ? -1.617 14.343 -6.665 1.00 97.00 184 TYR A CA 1
ATOM 1484 C C . TYR A 1 184 ? -1.030 14.629 -8.053 1.00 97.00 184 TYR A C 1
ATOM 1486 O O . TYR A 1 184 ? -1.756 14.548 -9.048 1.00 97.00 184 TYR A O 1
ATOM 1494 N N . GLU A 1 185 ? 0.273 14.902 -8.146 1.00 97.19 185 GLU A N 1
ATOM 1495 C CA . GLU A 1 185 ? 0.970 14.993 -9.436 1.00 97.19 185 GLU A CA 1
ATOM 1496 C C . GLU A 1 185 ? 0.894 13.662 -10.197 1.00 97.19 185 GLU A C 1
ATOM 1498 O O . GLU A 1 185 ? 0.555 13.635 -11.384 1.00 97.19 185 GLU A O 1
ATOM 1503 N N . GLY A 1 186 ? 1.108 12.543 -9.499 1.00 96.94 186 GLY A N 1
ATOM 1504 C CA . GLY A 1 186 ? 0.955 11.207 -10.067 1.00 96.94 186 GLY A CA 1
ATOM 1505 C C . GLY A 1 186 ? -0.475 10.897 -10.515 1.00 96.94 186 GLY A C 1
ATOM 1506 O O . GLY A 1 186 ? -0.661 10.329 -11.590 1.00 96.94 186 GLY A O 1
ATOM 1507 N N . VAL A 1 187 ? -1.494 11.311 -9.752 1.00 97.44 187 VAL A N 1
ATOM 1508 C CA . VAL A 1 187 ? -2.913 11.150 -10.123 1.00 97.44 187 VAL A CA 1
ATOM 1509 C C . VAL A 1 187 ? -3.215 11.908 -11.411 1.00 97.44 187 VAL A C 1
ATOM 1511 O O . VAL A 1 187 ? -3.839 11.355 -12.317 1.00 97.44 187 VAL A O 1
ATOM 1514 N N . TYR A 1 188 ? -2.754 13.155 -11.523 1.00 96.62 188 TYR A N 1
ATOM 1515 C CA . TYR A 1 188 ? -2.917 13.946 -12.743 1.00 96.62 188 TYR A CA 1
ATOM 1516 C C . TYR A 1 188 ? -2.219 13.284 -13.941 1.00 96.62 188 TYR A C 1
ATOM 1518 O O . TYR A 1 188 ? -2.820 13.135 -15.006 1.00 96.62 188 TYR A O 1
ATOM 1526 N N . SER A 1 189 ? -0.987 12.810 -13.744 1.00 95.25 189 SER A N 1
ATOM 1527 C CA . SER A 1 189 ? -0.197 12.116 -14.766 1.00 95.25 189 SER A CA 1
ATOM 1528 C C . SER A 1 189 ? -0.851 10.804 -15.236 1.00 95.25 189 SER A C 1
ATOM 1530 O O . SER A 1 189 ? -0.931 10.540 -16.435 1.00 95.25 189 SER A O 1
ATOM 1532 N N . LEU A 1 190 ? -1.396 10.000 -14.317 1.00 95.88 190 LEU A N 1
ATOM 1533 C CA . LEU A 1 190 ? -2.081 8.741 -14.639 1.00 95.88 190 LEU A CA 1
ATOM 1534 C C . LEU A 1 190 ? -3.428 8.956 -15.336 1.00 95.88 190 LEU A C 1
ATOM 1536 O O . LEU A 1 190 ? -3.756 8.204 -16.252 1.00 95.88 190 LEU A O 1
ATOM 1540 N N . LYS A 1 191 ? -4.171 10.013 -14.977 1.00 94.50 191 LYS A N 1
ATOM 1541 C CA . LYS A 1 191 ? -5.388 10.412 -15.707 1.00 94.50 191 LYS A CA 1
ATOM 1542 C C . LYS A 1 191 ? -5.087 10.756 -17.166 1.00 94.50 191 LYS A C 1
ATOM 1544 O O . LYS A 1 191 ? -5.855 10.384 -18.044 1.00 94.50 191 LYS A O 1
ATOM 1549 N N . GLN A 1 192 ? -3.967 11.429 -17.436 1.00 93.62 192 GLN A N 1
ATOM 1550 C CA . GLN A 1 192 ? -3.539 11.702 -18.812 1.00 93.62 192 GLN A CA 1
ATOM 1551 C C . GLN A 1 192 ? -3.129 10.432 -19.566 1.00 93.62 192 GLN A C 1
ATOM 1553 O O . GLN A 1 192 ? -3.352 10.342 -20.771 1.00 93.62 192 GLN A O 1
ATOM 1558 N N . ALA A 1 193 ? -2.540 9.457 -18.868 1.00 91.44 193 ALA A N 1
ATOM 1559 C CA . ALA A 1 193 ? -2.158 8.173 -19.450 1.00 91.44 193 ALA A CA 1
ATOM 1560 C C . ALA A 1 193 ? -3.357 7.246 -19.734 1.00 91.44 193 ALA A C 1
ATOM 1562 O O . ALA A 1 193 ? -3.238 6.357 -20.575 1.00 91.44 193 ALA A O 1
ATOM 1563 N N . GLY A 1 194 ? -4.483 7.427 -19.031 1.00 92.81 194 GLY A N 1
ATOM 1564 C CA . GLY A 1 194 ? -5.637 6.522 -19.092 1.00 92.81 194 GLY A CA 1
ATOM 1565 C C . GLY A 1 194 ? -5.372 5.146 -18.464 1.00 92.81 194 GLY A C 1
ATOM 1566 O O . GLY A 1 194 ? -5.915 4.149 -18.931 1.00 92.81 194 GLY A O 1
ATOM 1567 N N . ASP A 1 195 ? -4.494 5.064 -17.455 1.00 91.12 195 ASP A N 1
ATOM 1568 C CA . ASP A 1 195 ? -4.195 3.816 -16.730 1.00 91.12 195 ASP A CA 1
ATOM 1569 C C . ASP A 1 195 ? -4.996 3.751 -15.420 1.00 91.12 195 ASP A C 1
ATOM 1571 O O . ASP A 1 195 ? -4.496 4.069 -14.337 1.00 91.12 195 ASP A O 1
ATOM 1575 N N . ASP A 1 196 ? -6.260 3.343 -15.538 1.00 93.25 196 ASP A N 1
ATOM 1576 C CA . ASP A 1 196 ? -7.230 3.311 -14.437 1.00 93.25 196 ASP A CA 1
ATOM 1577 C C . ASP A 1 196 ? -6.833 2.356 -13.303 1.00 93.25 196 ASP A C 1
ATOM 1579 O O . ASP A 1 196 ? -7.095 2.625 -12.129 1.00 93.25 196 ASP A O 1
ATOM 1583 N N . ILE A 1 197 ? -6.135 1.262 -13.630 1.00 91.88 197 ILE A N 1
ATOM 1584 C CA . ILE A 1 197 ? -5.672 0.281 -12.640 1.00 91.88 197 ILE A CA 1
ATOM 1585 C C . ILE A 1 197 ? -4.617 0.919 -11.734 1.00 91.88 197 ILE A C 1
ATOM 1587 O O . ILE A 1 197 ? -4.723 0.857 -10.507 1.00 91.88 197 ILE A O 1
ATOM 1591 N N . ARG A 1 198 ? -3.598 1.561 -12.319 1.00 92.75 198 ARG A N 1
ATOM 1592 C CA . ARG A 1 198 ? -2.568 2.252 -11.526 1.00 92.75 198 ARG A CA 1
ATOM 1593 C C . ARG A 1 198 ? -3.112 3.500 -10.847 1.00 92.75 198 ARG A C 1
ATOM 1595 O O . ARG A 1 198 ? -2.640 3.852 -9.766 1.00 92.75 198 ARG A O 1
ATOM 1602 N N . LEU A 1 199 ? -4.083 4.167 -11.468 1.00 96.88 199 LEU A N 1
ATOM 1603 C CA . LEU A 1 199 ? -4.769 5.306 -10.873 1.00 96.88 199 LEU A CA 1
ATOM 1604 C C . LEU A 1 199 ? -5.494 4.894 -9.588 1.00 96.88 199 LEU A C 1
ATOM 1606 O O . LEU A 1 199 ? -5.325 5.565 -8.572 1.00 96.88 199 LEU A O 1
ATOM 1610 N N . LEU A 1 200 ? -6.218 3.771 -9.599 1.00 96.50 200 LEU A N 1
ATOM 1611 C CA . LEU A 1 200 ? -6.866 3.219 -8.407 1.00 96.50 200 LEU A CA 1
ATOM 1612 C C . LEU A 1 200 ? -5.853 2.924 -7.289 1.00 96.50 200 LEU A C 1
ATOM 1614 O O . LEU A 1 200 ? -6.072 3.307 -6.138 1.00 96.50 200 LEU A O 1
ATOM 1618 N N . ASP A 1 201 ? -4.719 2.304 -7.622 1.00 94.94 201 ASP A N 1
ATOM 1619 C CA . ASP A 1 201 ? -3.648 2.034 -6.654 1.00 94.94 201 ASP A CA 1
ATOM 1620 C C . ASP A 1 201 ? -3.089 3.318 -6.021 1.00 94.94 201 ASP A C 1
ATOM 1622 O O . ASP A 1 201 ? -2.836 3.360 -4.814 1.00 94.94 201 ASP A O 1
ATOM 1626 N N . LEU A 1 202 ? -2.898 4.379 -6.810 1.00 97.38 202 LEU A N 1
ATOM 1627 C CA . LEU A 1 202 ? -2.395 5.650 -6.293 1.00 97.38 202 LEU A CA 1
ATOM 1628 C C . LEU A 1 202 ? -3.452 6.409 -5.479 1.00 97.38 202 LEU A C 1
ATOM 1630 O O . LEU A 1 202 ? -3.113 6.993 -4.450 1.00 97.38 202 LEU A O 1
ATOM 1634 N N . LEU A 1 203 ? -4.729 6.356 -5.875 1.00 98.25 203 LEU A N 1
ATOM 1635 C CA . LEU A 1 203 ? -5.831 6.954 -5.114 1.00 98.25 203 LEU A CA 1
ATOM 1636 C C . LEU A 1 203 ? -5.935 6.360 -3.708 1.00 98.25 203 LEU A C 1
ATOM 1638 O O . LEU A 1 203 ? -6.117 7.107 -2.751 1.00 98.25 203 LEU A O 1
ATOM 1642 N N . ARG A 1 204 ? -5.724 5.048 -3.548 1.00 97.12 204 ARG A N 1
ATOM 1643 C CA . ARG A 1 204 ? -5.663 4.404 -2.221 1.00 97.12 204 ARG A CA 1
ATOM 1644 C C . ARG A 1 204 ? -4.575 5.013 -1.326 1.00 97.12 204 ARG A C 1
ATOM 1646 O O . ARG A 1 204 ? -4.789 5.165 -0.126 1.00 97.12 204 ARG A O 1
ATOM 1653 N N . GLN A 1 205 ? -3.433 5.423 -1.892 1.00 96.88 205 GLN A N 1
ATOM 1654 C CA . GLN A 1 205 ? -2.412 6.156 -1.132 1.00 96.88 205 GLN A CA 1
ATOM 1655 C C . GLN A 1 205 ? -2.841 7.586 -0.803 1.00 96.88 205 GLN A C 1
ATOM 1657 O O . GLN A 1 205 ? -2.625 8.017 0.326 1.00 96.88 205 GLN A O 1
ATOM 1662 N N . VAL A 1 206 ? -3.454 8.300 -1.754 1.00 98.06 206 VAL A N 1
ATOM 1663 C CA . VAL A 1 206 ? -3.980 9.660 -1.534 1.00 98.06 206 VAL A CA 1
ATOM 1664 C C . VAL A 1 206 ? -4.972 9.669 -0.376 1.00 98.06 206 VAL A C 1
ATOM 1666 O O . VAL A 1 206 ? -4.796 10.449 0.553 1.00 98.06 206 VAL A O 1
ATOM 1669 N N . ILE A 1 207 ? -5.945 8.753 -0.385 1.00 98.19 207 ILE A N 1
ATOM 1670 C CA . ILE A 1 207 ? -6.959 8.627 0.669 1.00 98.19 207 ILE A CA 1
ATOM 1671 C C . ILE A 1 207 ? -6.289 8.433 2.030 1.00 98.19 207 ILE A C 1
ATOM 1673 O O . ILE A 1 207 ? -6.578 9.161 2.976 1.00 98.19 207 ILE A O 1
ATOM 1677 N N . ALA A 1 208 ? -5.350 7.488 2.126 1.00 95.50 208 ALA A N 1
ATOM 1678 C CA . ALA A 1 208 ? -4.658 7.219 3.379 1.00 95.50 208 ALA A CA 1
ATOM 1679 C C . ALA A 1 208 ? -3.832 8.424 3.870 1.00 95.50 208 ALA A C 1
ATOM 1681 O O . ALA A 1 208 ? -3.819 8.705 5.065 1.00 95.50 208 ALA A O 1
ATOM 1682 N N . ILE A 1 209 ? -3.166 9.148 2.964 1.00 97.31 209 ILE A N 1
ATOM 1683 C CA . ILE A 1 209 ? -2.393 10.356 3.294 1.00 97.31 209 ILE A CA 1
ATOM 1684 C C . ILE A 1 209 ? -3.311 11.488 3.756 1.00 97.31 209 ILE A C 1
ATOM 1686 O O . ILE A 1 209 ? -2.995 12.161 4.734 1.00 97.31 209 ILE A O 1
ATOM 1690 N N . ASP A 1 210 ? -4.437 11.700 3.077 1.00 97.31 210 ASP A N 1
ATOM 1691 C CA . ASP A 1 210 ? -5.387 12.749 3.438 1.00 97.31 210 ASP A CA 1
ATOM 1692 C C . ASP A 1 210 ? -6.072 12.463 4.774 1.00 97.31 210 ASP A C 1
ATOM 1694 O O . ASP A 1 210 ? -6.219 13.387 5.567 1.00 97.31 210 ASP A O 1
ATOM 1698 N N . ILE A 1 211 ? -6.404 11.202 5.07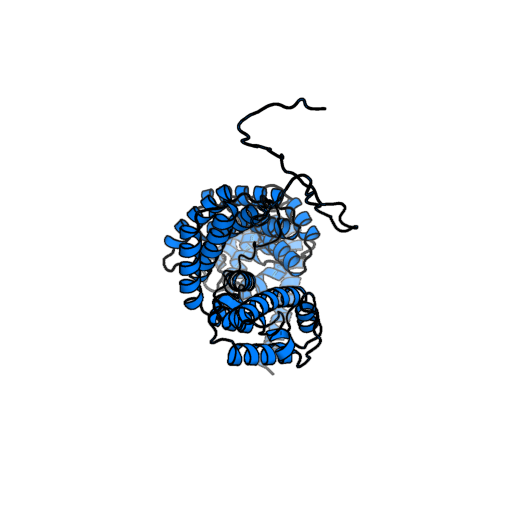1 1.00 95.38 211 ILE A N 1
ATOM 1699 C CA . ILE A 1 211 ? -6.887 10.800 6.401 1.00 95.38 211 ILE A CA 1
ATOM 1700 C C . ILE A 1 211 ? -5.817 11.079 7.468 1.00 95.38 211 ILE A C 1
ATOM 1702 O O 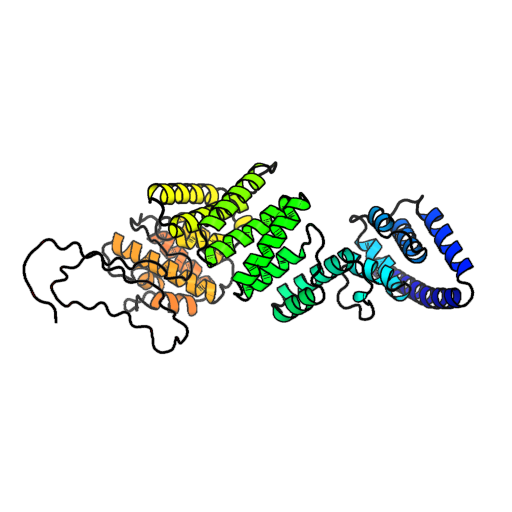. ILE A 1 211 ? -6.129 11.695 8.482 1.00 95.38 211 ILE A O 1
ATOM 1706 N N . GLU A 1 212 ? -4.553 10.694 7.237 1.00 94.00 212 GLU A N 1
ATOM 1707 C CA . GLU A 1 212 ? -3.448 10.958 8.181 1.00 94.00 212 GLU A CA 1
ATOM 1708 C C . GLU A 1 212 ? -3.182 12.462 8.399 1.00 94.00 212 GLU A C 1
ATOM 1710 O O . GLU A 1 212 ? -2.641 12.844 9.434 1.00 94.00 212 GLU A O 1
ATOM 1715 N N . LEU A 1 213 ? -3.545 13.315 7.439 1.00 95.06 213 LEU A N 1
ATOM 1716 C CA . LEU A 1 213 ? -3.430 14.774 7.530 1.00 95.06 213 LEU A CA 1
ATOM 1717 C C . LEU A 1 213 ? -4.699 15.465 8.061 1.00 95.06 213 LEU A C 1
ATOM 1719 O O . LEU A 1 213 ? -4.685 16.686 8.202 1.00 95.06 213 LEU A O 1
ATOM 1723 N N . GLY A 1 214 ? -5.788 14.730 8.311 1.00 94.75 214 GLY A N 1
ATOM 1724 C CA . GLY A 1 214 ? -7.088 15.299 8.691 1.00 94.75 214 GLY A CA 1
ATOM 1725 C C . GLY A 1 214 ? -7.849 15.984 7.544 1.00 94.75 214 GLY A C 1
ATOM 1726 O O . GLY A 1 214 ? -8.839 16.675 7.768 1.00 94.75 214 GLY A O 1
ATOM 1727 N N . ASN A 1 215 ? -7.426 15.794 6.291 1.00 95.81 215 ASN A N 1
ATOM 1728 C CA . ASN A 1 215 ? -8.051 16.372 5.096 1.00 95.81 215 ASN A CA 1
ATOM 1729 C C . ASN A 1 215 ? -9.251 15.533 4.615 1.00 95.81 215 ASN A C 1
ATOM 1731 O O . ASN A 1 215 ? -9.313 15.112 3.455 1.00 95.81 215 ASN A O 1
ATOM 1735 N N . PHE A 1 216 ? -10.220 15.286 5.496 1.00 95.00 216 PHE A N 1
ATOM 1736 C CA . PHE A 1 216 ? -11.310 14.329 5.268 1.00 95.00 216 PHE A CA 1
ATOM 1737 C C . PHE A 1 216 ? -12.163 14.627 4.025 1.00 95.00 216 PHE A C 1
ATOM 1739 O O . PHE A 1 216 ? -12.529 13.704 3.305 1.00 95.00 216 PHE A O 1
ATOM 1746 N N . GLN A 1 217 ? -12.406 15.900 3.695 1.00 94.50 217 GLN A N 1
ATOM 1747 C CA . GLN A 1 217 ? -13.129 16.274 2.468 1.00 94.50 217 GLN A CA 1
ATOM 1748 C C . GLN A 1 217 ? -12.389 15.851 1.189 1.00 94.50 217 GLN A C 1
ATOM 1750 O O . GLN A 1 217 ? -13.002 15.382 0.234 1.00 94.50 217 GLN A O 1
ATOM 1755 N N . SER A 1 218 ? -11.060 16.010 1.158 1.00 95.00 218 SER A N 1
ATOM 1756 C CA . SER A 1 218 ? -10.251 15.587 0.004 1.00 95.00 218 SER A CA 1
ATOM 1757 C C . SER A 1 218 ? -10.193 14.064 -0.099 1.00 95.00 218 SER A C 1
ATOM 1759 O O . SER A 1 218 ? -10.307 13.520 -1.200 1.00 95.00 218 SER A O 1
ATOM 1761 N N . ALA A 1 219 ? -10.091 13.385 1.048 1.00 97.06 219 ALA A N 1
ATOM 1762 C CA . ALA A 1 219 ? -10.138 11.932 1.121 1.00 97.06 219 ALA A CA 1
ATOM 1763 C C . ALA A 1 219 ? -11.478 11.379 0.606 1.00 97.06 219 ALA A C 1
ATOM 1765 O O . ALA A 1 219 ? -11.471 10.414 -0.153 1.00 97.06 219 ALA A O 1
ATOM 1766 N N . ASP A 1 220 ? -12.610 12.005 0.947 1.00 96.88 220 ASP A N 1
ATOM 1767 C CA . ASP A 1 220 ? -13.942 11.562 0.508 1.00 96.88 220 ASP A CA 1
ATOM 1768 C C . ASP A 1 220 ? -14.106 11.640 -1.017 1.00 96.88 220 ASP A C 1
ATOM 1770 O O . ASP A 1 220 ? -14.532 10.679 -1.662 1.00 96.88 220 ASP A O 1
ATOM 1774 N N . ILE A 1 221 ? -13.643 12.738 -1.626 1.00 96.88 221 ILE A N 1
ATOM 1775 C CA . ILE A 1 221 ? -13.612 12.890 -3.090 1.00 96.88 221 ILE A CA 1
ATOM 1776 C C . ILE A 1 221 ? -12.761 11.783 -3.730 1.00 96.88 221 ILE A C 1
ATOM 1778 O O . ILE A 1 221 ? -13.152 11.196 -4.742 1.00 96.88 221 ILE A O 1
ATOM 1782 N N . ALA A 1 222 ? -11.598 11.477 -3.146 1.00 97.62 222 ALA A N 1
ATOM 1783 C CA . ALA A 1 222 ? -10.724 10.422 -3.647 1.00 97.62 222 ALA A CA 1
ATOM 1784 C C . ALA A 1 222 ? -11.339 9.019 -3.474 1.00 97.62 222 ALA A C 1
ATOM 1786 O O . ALA A 1 222 ? -11.189 8.188 -4.372 1.00 97.62 222 ALA A O 1
ATOM 1787 N N . VAL A 1 223 ? -12.072 8.763 -2.381 1.00 98.12 223 VAL A N 1
ATOM 1788 C CA . VAL A 1 223 ? -12.838 7.522 -2.165 1.00 98.12 223 VAL A CA 1
ATOM 1789 C C . VAL A 1 223 ? -13.932 7.370 -3.218 1.00 98.12 223 VAL A C 1
ATOM 1791 O O . VAL A 1 223 ? -14.050 6.295 -3.806 1.00 98.12 223 VAL A O 1
ATOM 1794 N N . ALA A 1 224 ? -14.709 8.423 -3.490 1.00 97.69 224 ALA A N 1
ATOM 1795 C CA . ALA A 1 224 ? -15.742 8.396 -4.525 1.00 97.69 224 ALA A CA 1
ATOM 1796 C C . ALA A 1 224 ? -15.139 8.047 -5.894 1.00 97.69 224 ALA A C 1
ATOM 1798 O O . ALA A 1 224 ? -15.570 7.092 -6.536 1.00 97.69 224 ALA A O 1
ATOM 1799 N N . GLN A 1 225 ? -14.050 8.725 -6.272 1.00 97.38 225 GLN A N 1
ATOM 1800 C CA . GLN A 1 225 ? -13.362 8.448 -7.532 1.00 97.38 225 GLN A CA 1
ATOM 1801 C C . GLN A 1 225 ? -12.802 7.013 -7.596 1.00 97.38 225 GLN A C 1
ATOM 1803 O O . GLN A 1 225 ? -12.863 6.363 -8.638 1.00 97.38 225 GLN A O 1
ATOM 1808 N N . ALA A 1 226 ? -12.247 6.499 -6.494 1.00 97.88 226 ALA A N 1
ATOM 1809 C CA . ALA A 1 226 ? -11.737 5.131 -6.430 1.00 97.88 226 ALA A CA 1
ATOM 1810 C C . ALA A 1 226 ? -12.859 4.086 -6.559 1.00 97.88 226 ALA A C 1
ATOM 1812 O O . ALA A 1 226 ? -12.657 3.050 -7.195 1.00 97.88 226 ALA A O 1
ATOM 1813 N N . ARG A 1 227 ? -14.045 4.355 -5.994 1.00 97.31 227 ARG A N 1
ATOM 1814 C CA . ARG A 1 227 ? -15.222 3.485 -6.132 1.00 97.31 227 ARG A CA 1
ATOM 1815 C C . ARG A 1 227 ? -15.729 3.434 -7.569 1.00 97.31 227 ARG A C 1
ATOM 1817 O O . ARG A 1 227 ? -16.023 2.338 -8.039 1.00 97.31 227 ARG A O 1
ATOM 1824 N N . ASP A 1 228 ? -15.770 4.569 -8.264 1.00 96.62 228 ASP A N 1
ATOM 1825 C CA . ASP A 1 228 ? -16.179 4.621 -9.673 1.00 96.62 228 ASP A CA 1
ATOM 1826 C C . ASP A 1 228 ? -15.254 3.749 -10.540 1.00 96.62 228 ASP A C 1
ATOM 1828 O O . ASP A 1 228 ? -15.719 2.846 -11.235 1.00 96.62 228 ASP A O 1
ATOM 1832 N N . LEU A 1 229 ? -13.932 3.914 -10.394 1.00 95.88 229 LEU A N 1
ATOM 1833 C CA . LEU A 1 229 ? -12.941 3.100 -11.115 1.00 95.88 229 LEU A CA 1
ATOM 1834 C C . LEU A 1 229 ? -13.030 1.608 -10.773 1.00 95.88 229 LEU A C 1
ATOM 1836 O O . LEU A 1 229 ? -12.775 0.756 -11.622 1.00 95.88 229 LEU A O 1
ATOM 1840 N N . LEU A 1 230 ? -13.355 1.268 -9.524 1.00 96.00 230 LEU A N 1
ATOM 1841 C CA . LEU A 1 230 ? -13.525 -0.121 -9.103 1.00 96.00 230 LEU A CA 1
ATOM 1842 C C . LEU A 1 230 ? -14.802 -0.740 -9.692 1.00 96.00 230 LEU A C 1
ATOM 1844 O O . LEU A 1 230 ? -14.786 -1.912 -10.068 1.00 96.00 230 LEU A O 1
ATOM 1848 N N . ALA A 1 231 ? -15.887 0.033 -9.787 1.00 94.50 231 ALA A N 1
ATOM 1849 C CA . ALA A 1 231 ? -17.167 -0.407 -10.342 1.00 94.50 231 ALA A CA 1
ATOM 1850 C C . ALA A 1 231 ? -17.106 -0.654 -11.858 1.00 94.50 231 ALA A C 1
ATOM 1852 O O . ALA A 1 231 ? -17.820 -1.516 -12.368 1.00 94.50 231 ALA A O 1
ATOM 1853 N N . GLU A 1 232 ? -16.231 0.058 -12.571 1.00 93.06 232 GLU A N 1
ATOM 1854 C CA . GLU A 1 232 ? -15.985 -0.137 -14.005 1.00 93.06 232 GLU A CA 1
ATOM 1855 C C . GLU A 1 232 ? -15.197 -1.424 -14.321 1.00 93.06 232 GLU A C 1
ATOM 1857 O O . GLU A 1 232 ? -15.153 -1.867 -15.473 1.00 93.06 232 GLU A O 1
ATOM 1862 N N . GLN A 1 233 ? -14.595 -2.074 -13.317 1.00 90.88 233 GLN A N 1
ATOM 1863 C CA . GLN A 1 233 ? -13.870 -3.327 -13.525 1.00 90.88 233 GLN A CA 1
ATOM 1864 C C . GLN A 1 233 ? -14.835 -4.501 -13.767 1.00 90.88 233 GLN A C 1
ATOM 1866 O O . GLN A 1 233 ? -15.824 -4.642 -13.049 1.00 90.88 233 GLN A O 1
ATOM 1871 N N . PRO A 1 234 ? -14.526 -5.433 -14.694 1.00 88.00 234 PRO A N 1
ATOM 1872 C CA . PRO A 1 234 ? -15.384 -6.593 -14.971 1.00 88.00 234 PRO A CA 1
ATOM 1873 C C . PRO A 1 234 ? -15.663 -7.475 -13.747 1.00 88.00 234 PRO A C 1
ATOM 1875 O O . PRO A 1 234 ? -16.716 -8.100 -13.645 1.00 88.00 234 PRO A O 1
ATOM 1878 N N . THR A 1 235 ? -14.699 -7.546 -12.831 1.00 88.94 235 THR A N 1
ATOM 1879 C CA . THR A 1 235 ? -14.803 -8.261 -11.558 1.00 88.94 235 THR A CA 1
ATOM 1880 C C . THR A 1 235 ? -14.234 -7.368 -10.459 1.00 88.94 235 THR A C 1
ATOM 1882 O O . THR A 1 235 ? -13.020 -7.413 -10.228 1.00 88.94 235 THR A O 1
ATOM 1885 N N . PRO A 1 236 ? -15.074 -6.546 -9.804 1.00 87.56 236 PRO A N 1
ATOM 1886 C CA . PRO A 1 236 ? -14.631 -5.654 -8.743 1.00 87.56 236 PRO A CA 1
ATOM 1887 C C . PRO A 1 236 ? -13.925 -6.432 -7.632 1.00 87.56 236 PRO A C 1
ATOM 1889 O O . PRO A 1 236 ? -14.446 -7.419 -7.103 1.00 87.56 236 PRO A O 1
ATOM 1892 N N . ASN A 1 237 ? -12.718 -5.996 -7.284 1.00 91.44 237 ASN A N 1
ATOM 1893 C CA . ASN A 1 237 ? -11.939 -6.619 -6.226 1.00 91.44 237 ASN A CA 1
ATOM 1894 C C . ASN A 1 237 ? -12.564 -6.308 -4.854 1.00 91.44 237 ASN A C 1
ATOM 1896 O O . ASN A 1 237 ? -12.476 -5.182 -4.362 1.00 91.44 237 ASN A O 1
ATOM 1900 N N . ARG A 1 238 ? -13.162 -7.326 -4.224 1.00 92.94 238 ARG A N 1
ATOM 1901 C CA . ARG A 1 238 ? -13.844 -7.215 -2.922 1.00 92.94 238 ARG A CA 1
ATOM 1902 C C . ARG A 1 238 ? -12.933 -6.725 -1.799 1.00 92.94 238 ARG A C 1
ATOM 1904 O O . ARG A 1 238 ? -13.392 -6.008 -0.920 1.00 92.94 238 ARG A O 1
ATOM 1911 N N . LEU A 1 239 ? -11.648 -7.075 -1.836 1.00 93.94 239 LEU A N 1
ATOM 1912 C CA . LEU A 1 239 ? -10.681 -6.621 -0.838 1.00 93.94 239 LEU A CA 1
ATOM 1913 C C . LEU A 1 239 ? -10.440 -5.110 -0.939 1.00 93.94 239 LEU A C 1
ATOM 1915 O O . LEU A 1 239 ? -10.324 -4.441 0.084 1.00 93.94 239 LEU A O 1
ATOM 1919 N N . ILE A 1 240 ? -10.404 -4.573 -2.164 1.00 94.69 240 ILE A N 1
ATOM 1920 C CA . ILE A 1 240 ? -10.288 -3.126 -2.387 1.00 94.69 240 ILE A CA 1
ATOM 1921 C C . ILE A 1 240 ? -11.586 -2.428 -1.970 1.00 94.69 240 ILE A C 1
ATOM 1923 O O . ILE A 1 240 ? -11.518 -1.392 -1.319 1.00 94.69 240 ILE A O 1
ATOM 1927 N N . ALA A 1 241 ? -12.756 -2.998 -2.279 1.00 95.62 241 ALA A N 1
ATOM 1928 C CA . ALA A 1 241 ? -14.039 -2.446 -1.831 1.00 95.62 241 ALA A CA 1
ATOM 1929 C C . ALA A 1 241 ? -14.100 -2.319 -0.298 1.00 95.62 241 ALA A C 1
ATOM 1931 O O . ALA A 1 241 ? -14.380 -1.237 0.216 1.00 95.62 241 ALA A O 1
ATOM 1932 N N . LEU A 1 242 ? -13.714 -3.383 0.414 1.00 96.44 242 LEU A N 1
ATOM 1933 C CA . LEU A 1 242 ? -13.650 -3.404 1.874 1.00 96.44 242 LEU A CA 1
ATOM 1934 C C . LEU A 1 242 ? -12.701 -2.329 2.422 1.00 96.44 242 LEU A C 1
ATOM 1936 O O . LEU A 1 242 ? -13.017 -1.652 3.397 1.00 96.44 242 LEU A O 1
ATOM 1940 N N . GLU A 1 243 ? -11.534 -2.158 1.802 1.00 96.12 243 GLU A N 1
ATOM 1941 C CA . GLU A 1 243 ? -10.579 -1.120 2.194 1.00 96.12 243 GLU A CA 1
ATOM 1942 C C . GLU A 1 243 ? -11.146 0.293 2.001 1.00 96.12 243 GLU A C 1
ATOM 1944 O O . GLU A 1 243 ? -11.015 1.130 2.895 1.00 96.12 243 GLU A O 1
ATOM 1949 N N . LEU A 1 244 ? -11.812 0.555 0.871 1.00 96.88 244 LEU A N 1
ATOM 1950 C CA . LEU A 1 244 ? -12.461 1.842 0.608 1.00 96.88 244 LEU A CA 1
ATOM 1951 C C . LEU A 1 244 ? -13.592 2.129 1.604 1.00 96.88 244 LEU A C 1
ATOM 1953 O O . LEU A 1 244 ? -13.767 3.279 2.004 1.00 96.88 244 LEU A O 1
ATOM 1957 N N . ASP A 1 245 ? -14.330 1.108 2.040 1.00 96.44 245 ASP A N 1
ATOM 1958 C CA . ASP A 1 245 ? -15.377 1.263 3.052 1.00 96.44 245 ASP A CA 1
ATOM 1959 C C . ASP A 1 245 ? -14.794 1.549 4.441 1.00 96.44 245 ASP A C 1
ATOM 1961 O O . ASP A 1 245 ? -15.292 2.429 5.145 1.00 96.44 245 ASP A O 1
ATOM 1965 N N . VAL A 1 246 ? -13.679 0.906 4.801 1.00 95.81 246 VAL A N 1
ATOM 1966 C CA . VAL A 1 246 ? -12.927 1.235 6.024 1.00 95.81 246 VAL A CA 1
ATOM 1967 C C . VAL A 1 246 ? -12.391 2.671 5.981 1.00 95.81 246 VAL A C 1
ATOM 1969 O O . VAL A 1 246 ? -12.457 3.376 6.989 1.00 95.81 246 VAL A O 1
ATOM 1972 N N . PHE A 1 247 ? -11.908 3.149 4.829 1.00 96.00 247 PHE A N 1
ATOM 1973 C CA . PHE A 1 247 ? -11.532 4.558 4.676 1.00 96.00 247 PHE A CA 1
ATOM 1974 C C . PHE A 1 247 ? -12.731 5.499 4.797 1.00 96.00 247 PHE A C 1
ATOM 1976 O O . PHE A 1 247 ? -12.637 6.503 5.500 1.00 96.00 247 PHE A O 1
ATOM 1983 N N . ALA A 1 248 ? -13.862 5.170 4.171 1.00 96.69 248 ALA A N 1
ATOM 1984 C CA . ALA A 1 248 ? -15.081 5.970 4.266 1.00 96.69 248 ALA A CA 1
ATOM 1985 C C . ALA A 1 248 ? -15.582 6.090 5.712 1.00 96.69 248 ALA A C 1
ATOM 1987 O O . ALA A 1 248 ? -16.025 7.160 6.117 1.00 96.69 248 ALA A O 1
ATOM 1988 N N . LEU A 1 249 ? -15.464 5.026 6.511 1.00 95.25 249 LEU A N 1
ATOM 1989 C CA . LEU A 1 249 ? -15.797 5.067 7.933 1.00 95.25 249 LEU A CA 1
ATOM 199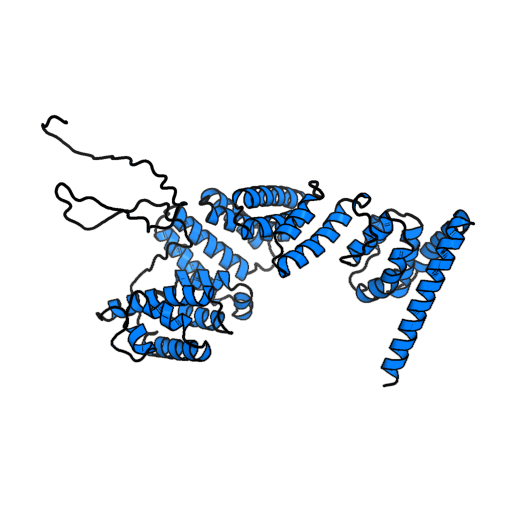0 C C . LEU A 1 249 ? -14.867 6.003 8.719 1.00 95.25 249 LEU A C 1
ATOM 1992 O O . LEU A 1 249 ? -15.341 6.805 9.523 1.00 95.25 249 LEU A O 1
ATOM 1996 N N . ALA A 1 250 ? -13.557 5.941 8.465 1.00 93.31 250 ALA A N 1
ATOM 1997 C CA . ALA A 1 250 ? -12.596 6.843 9.099 1.00 93.31 250 ALA A CA 1
ATOM 1998 C C . ALA A 1 250 ? -12.877 8.317 8.754 1.00 93.31 250 ALA A C 1
ATOM 2000 O O . ALA A 1 250 ? -12.821 9.179 9.628 1.00 93.31 250 ALA A O 1
ATOM 2001 N N . ILE A 1 251 ? -13.240 8.594 7.498 1.00 94.31 251 ILE A N 1
ATOM 2002 C CA . ILE A 1 251 ? -13.635 9.926 7.018 1.00 94.31 251 ILE A CA 1
ATOM 2003 C C . ILE A 1 251 ? -14.925 10.399 7.695 1.00 94.31 251 ILE A C 1
ATOM 2005 O O . ILE A 1 251 ? -14.957 11.517 8.203 1.00 94.31 251 ILE A O 1
ATOM 2009 N N . ALA A 1 252 ? -15.959 9.554 7.756 1.00 93.62 252 ALA A N 1
ATOM 2010 C CA . ALA A 1 252 ? -17.237 9.899 8.381 1.00 93.62 252 ALA A CA 1
ATOM 2011 C C . ALA A 1 252 ? -17.068 10.251 9.868 1.00 93.62 252 ALA A C 1
ATOM 2013 O O . ALA A 1 252 ? -17.628 11.242 10.338 1.00 93.62 252 ALA A O 1
ATOM 2014 N N . ARG A 1 253 ? -16.230 9.494 10.592 1.00 90.31 253 ARG A N 1
ATOM 2015 C CA . ARG A 1 253 ? -15.854 9.812 11.980 1.00 90.31 253 ARG A CA 1
ATOM 2016 C C . ARG A 1 253 ? -15.090 11.137 12.068 1.00 90.31 253 ARG A C 1
ATOM 2018 O O . ARG A 1 253 ? -15.414 11.964 12.913 1.00 90.31 253 ARG A O 1
ATOM 2025 N N . GLY A 1 254 ? -14.113 11.355 11.186 1.00 89.31 254 GLY A N 1
ATOM 2026 C CA . GLY A 1 254 ? -13.316 12.586 11.146 1.00 89.31 254 GLY A CA 1
ATOM 2027 C C . GLY A 1 254 ? -14.126 13.849 10.831 1.00 89.31 254 GLY A C 1
ATOM 2028 O O . GLY A 1 254 ? -13.837 14.916 11.361 1.00 89.31 254 GLY A O 1
ATOM 2029 N N . ASN A 1 255 ? -15.175 13.721 10.017 1.00 89.56 255 ASN A N 1
ATOM 2030 C CA . ASN A 1 255 ? -16.115 14.798 9.693 1.00 89.56 255 ASN A CA 1
ATOM 2031 C C . ASN A 1 255 ? -17.224 14.993 10.745 1.00 89.56 255 ASN A C 1
ATOM 2033 O O . ASN A 1 255 ? -18.075 15.860 10.547 1.00 89.56 255 ASN A O 1
ATOM 2037 N N . ALA A 1 256 ? -17.251 14.191 11.817 1.00 89.06 256 ALA A N 1
ATOM 2038 C CA . ALA A 1 256 ? -18.351 14.147 12.782 1.00 89.06 256 ALA A CA 1
ATOM 2039 C C . ALA A 1 256 ? -19.728 13.987 12.100 1.00 89.06 256 ALA A C 1
ATOM 2041 O O . ALA A 1 256 ? -20.699 14.679 12.418 1.00 89.06 256 ALA A O 1
ATOM 2042 N N . GLU A 1 257 ? -19.807 13.089 11.112 1.00 88.94 257 GLU A N 1
ATOM 2043 C CA . GLU A 1 257 ? -21.069 12.775 10.446 1.00 88.94 257 GLU A CA 1
ATOM 2044 C C . GLU A 1 257 ? -22.078 12.137 11.411 1.00 88.94 257 GLU A C 1
ATOM 2046 O O . GLU A 1 257 ? -21.749 11.665 12.497 1.00 88.94 257 GLU A O 1
ATOM 2051 N N . LYS A 1 258 ? -23.349 12.115 10.998 1.00 88.44 258 LYS A N 1
ATOM 2052 C CA . LYS A 1 258 ? -24.430 11.536 11.801 1.00 88.44 258 LYS A CA 1
ATOM 2053 C C . LYS A 1 258 ? -24.177 10.053 12.078 1.00 88.44 258 LYS A C 1
ATOM 2055 O O . LYS A 1 258 ? -23.843 9.306 11.161 1.00 88.44 258 LYS A O 1
ATOM 2060 N N . GLU A 1 259 ? -24.499 9.618 13.294 1.00 90.19 259 GLU A N 1
ATOM 2061 C CA . GLU A 1 259 ? -24.346 8.225 13.739 1.00 90.19 259 GLU A CA 1
ATOM 2062 C C . GLU A 1 259 ? -25.024 7.212 12.800 1.00 90.19 259 GLU A C 1
ATOM 2064 O O . GLU A 1 259 ? -24.469 6.166 12.497 1.00 90.19 259 GLU A O 1
ATOM 2069 N N . GLU A 1 260 ? -26.185 7.558 12.234 1.00 91.81 260 GLU A N 1
ATOM 2070 C CA . GLU A 1 260 ? -26.889 6.724 11.246 1.00 91.81 260 GLU A CA 1
ATOM 2071 C C . GLU A 1 260 ? -26.007 6.361 10.037 1.00 91.81 260 GLU A C 1
ATOM 2073 O O . GLU A 1 260 ? -26.051 5.239 9.528 1.00 91.81 260 GLU A O 1
ATOM 2078 N N . ARG A 1 261 ? -25.178 7.304 9.574 1.00 91.69 261 ARG A N 1
ATOM 2079 C CA . ARG A 1 261 ? -24.265 7.092 8.449 1.00 91.69 261 ARG A CA 1
ATOM 2080 C C . ARG A 1 261 ? -23.075 6.224 8.851 1.00 91.69 261 ARG A C 1
ATOM 2082 O O . ARG A 1 261 ? -22.680 5.358 8.069 1.00 91.69 261 ARG A O 1
ATOM 2089 N N . ILE A 1 262 ? -22.540 6.439 10.051 1.00 92.00 262 ILE A N 1
ATOM 2090 C CA . ILE A 1 262 ? -21.467 5.627 10.638 1.00 92.00 262 ILE A CA 1
ATOM 2091 C C . ILE A 1 262 ? -21.936 4.173 10.755 1.00 92.00 262 ILE A C 1
ATOM 2093 O O . ILE A 1 262 ? -21.295 3.281 10.202 1.00 92.00 262 ILE A O 1
ATOM 2097 N N . GLU A 1 263 ? -23.104 3.937 11.345 1.00 91.62 263 GLU A N 1
ATOM 2098 C CA . GLU A 1 263 ? -23.688 2.602 11.499 1.00 91.62 263 GLU A CA 1
ATOM 2099 C C . GLU A 1 263 ? -23.986 1.919 10.156 1.00 91.62 263 GLU A C 1
ATOM 2101 O O . GLU A 1 263 ? -23.702 0.732 9.977 1.00 91.62 263 GLU A O 1
ATOM 2106 N N . ALA A 1 264 ? -24.467 2.665 9.156 1.00 92.81 264 ALA A N 1
ATOM 2107 C CA . ALA A 1 264 ? -24.662 2.122 7.811 1.00 92.81 264 ALA A CA 1
ATOM 2108 C C . ALA A 1 264 ? -23.342 1.648 7.169 1.00 92.81 264 ALA A C 1
ATOM 2110 O O . ALA A 1 264 ? -23.306 0.591 6.533 1.00 92.81 264 ALA A O 1
ATOM 2111 N N . LEU A 1 265 ? -22.251 2.405 7.342 1.00 94.19 265 LEU A N 1
ATOM 2112 C CA . LEU A 1 265 ? -20.920 2.011 6.866 1.00 94.19 265 LEU A CA 1
ATOM 2113 C C . LEU A 1 265 ? -20.392 0.796 7.634 1.00 94.19 265 LEU A C 1
ATOM 2115 O O . LEU A 1 265 ? -19.902 -0.150 7.015 1.00 94.19 265 LEU A O 1
ATOM 2119 N N . ARG A 1 266 ? -20.546 0.781 8.962 1.00 94.94 266 ARG A N 1
ATOM 2120 C CA . ARG A 1 266 ? -20.148 -0.341 9.825 1.00 94.94 266 ARG A CA 1
ATOM 2121 C C . ARG A 1 266 ? -20.837 -1.643 9.412 1.00 94.94 266 ARG A C 1
ATOM 2123 O O . ARG A 1 266 ? -20.165 -2.657 9.215 1.00 94.94 266 ARG A O 1
ATOM 2130 N N . ALA A 1 267 ? -22.149 -1.603 9.183 1.00 93.19 267 ALA A N 1
ATOM 2131 C CA . ALA A 1 267 ? -22.916 -2.752 8.701 1.00 93.19 267 ALA A CA 1
ATOM 2132 C C . ALA A 1 267 ? -22.427 -3.254 7.327 1.00 93.19 267 ALA A C 1
ATOM 2134 O O . ALA A 1 267 ? -22.295 -4.463 7.117 1.00 93.19 267 ALA A O 1
ATOM 2135 N N . GLY A 1 268 ? -22.109 -2.336 6.406 1.00 94.44 268 GLY A N 1
ATOM 2136 C CA . GLY A 1 268 ? -21.538 -2.669 5.097 1.00 94.44 268 GLY A CA 1
ATOM 2137 C C . GLY A 1 268 ? -20.174 -3.359 5.195 1.00 94.44 268 GLY A C 1
ATOM 2138 O O . GLY A 1 268 ? -19.963 -4.399 4.565 1.00 94.44 268 GLY A O 1
ATOM 2139 N N . ILE A 1 269 ? -19.280 -2.833 6.042 1.00 96.12 269 ILE A N 1
ATOM 2140 C CA . ILE A 1 269 ? -17.948 -3.405 6.291 1.00 96.12 269 ILE A CA 1
ATOM 2141 C C . ILE A 1 269 ? -18.065 -4.817 6.862 1.00 96.12 269 ILE A C 1
ATOM 2143 O O . ILE A 1 269 ? -17.375 -5.715 6.383 1.00 96.12 269 ILE A O 1
ATOM 2147 N N . LEU A 1 270 ? -18.948 -5.041 7.842 1.00 94.38 270 LEU A N 1
ATOM 2148 C CA . LEU A 1 270 ? -19.167 -6.373 8.414 1.00 94.38 270 LEU A CA 1
ATOM 2149 C C . LEU A 1 270 ? -19.592 -7.379 7.347 1.00 94.38 270 LEU A C 1
ATOM 2151 O O . LEU A 1 270 ? -19.004 -8.457 7.251 1.00 94.38 270 LEU A O 1
ATOM 2155 N N . HIS A 1 271 ? -20.577 -7.017 6.522 1.00 93.31 271 HIS A N 1
ATOM 2156 C CA . HIS A 1 271 ? -21.054 -7.889 5.455 1.00 93.31 271 HIS A CA 1
ATOM 2157 C C . HIS A 1 271 ? -19.924 -8.258 4.485 1.00 93.31 271 HIS A C 1
ATOM 2159 O O . HIS A 1 271 ? -19.662 -9.441 4.274 1.00 93.31 271 HIS A O 1
ATOM 2165 N N . GLN A 1 272 ? -19.193 -7.265 3.969 1.00 93.75 272 GLN A N 1
ATOM 2166 C CA . GLN A 1 272 ? -18.095 -7.503 3.030 1.00 93.75 272 GLN A CA 1
ATOM 2167 C C . GLN A 1 272 ? -16.928 -8.264 3.658 1.00 93.75 272 GLN A C 1
ATOM 2169 O O . GLN A 1 272 ? -16.350 -9.137 3.013 1.00 93.75 272 GLN A O 1
ATOM 2174 N N . PHE A 1 273 ? -16.581 -7.972 4.914 1.00 95.56 273 PHE A N 1
ATOM 2175 C CA . PHE A 1 273 ? -15.482 -8.634 5.608 1.00 95.56 273 PHE A CA 1
ATOM 2176 C C . PHE A 1 273 ? -15.670 -10.151 5.614 1.00 95.56 273 PHE A C 1
ATOM 2178 O O . PHE A 1 273 ? -14.727 -10.878 5.301 1.00 95.56 273 PHE A O 1
ATOM 2185 N N . PHE A 1 274 ? -16.884 -10.640 5.888 1.00 94.00 274 PHE A N 1
ATOM 2186 C CA . PHE A 1 274 ? -17.209 -12.071 5.855 1.00 94.00 274 PHE A CA 1
ATOM 2187 C C . PHE A 1 274 ? -17.255 -12.685 4.448 1.00 94.00 274 PHE A C 1
ATOM 2189 O O . PHE A 1 274 ? -17.147 -13.904 4.323 1.00 94.00 274 PHE A O 1
ATOM 2196 N N . GLU A 1 275 ? -17.337 -11.877 3.391 1.00 93.62 275 GLU A N 1
ATOM 2197 C CA . GLU A 1 275 ? -17.266 -12.353 2.005 1.00 93.62 275 GLU A CA 1
ATOM 2198 C C . GLU A 1 275 ? -15.841 -12.450 1.438 1.00 93.62 275 GLU A C 1
ATOM 2200 O O . GLU A 1 275 ? -15.626 -13.168 0.456 1.00 93.62 275 GLU A O 1
ATOM 2205 N N . VAL A 1 276 ? -14.877 -11.721 2.008 1.00 94.62 276 VAL A N 1
ATOM 2206 C CA . VAL A 1 276 ? -13.463 -11.773 1.599 1.00 94.62 276 VAL A CA 1
ATOM 2207 C C . VAL A 1 276 ? -12.808 -13.019 2.190 1.00 94.62 276 VAL A C 1
ATOM 2209 O O . VAL A 1 276 ? -13.056 -13.357 3.345 1.00 94.62 276 VAL A O 1
ATOM 2212 N N . SER A 1 277 ? -11.954 -13.715 1.435 1.00 93.50 277 SER A N 1
ATOM 2213 C CA . SER A 1 277 ? -11.291 -14.928 1.932 1.00 93.50 277 SER A CA 1
ATOM 2214 C C . SER A 1 277 ? -10.155 -14.632 2.920 1.00 93.50 277 SER A C 1
ATOM 2216 O O . SER A 1 277 ? -9.482 -13.604 2.844 1.00 93.50 277 SER A O 1
ATOM 2218 N N . ASP A 1 278 ? -9.861 -15.582 3.811 1.00 91.50 278 ASP A N 1
ATOM 2219 C CA . ASP A 1 278 ? -8.736 -15.467 4.751 1.00 91.50 278 ASP A CA 1
ATOM 2220 C C . ASP A 1 278 ? -7.386 -15.323 4.029 1.00 91.50 278 ASP A C 1
ATOM 2222 O O . ASP A 1 278 ? -6.537 -14.538 4.446 1.00 91.50 278 ASP A O 1
ATOM 2226 N N . SER A 1 279 ? -7.196 -16.023 2.904 1.00 88.44 279 SER A N 1
ATOM 2227 C CA . SER A 1 279 ? -5.980 -15.906 2.089 1.00 88.44 279 SER A CA 1
ATOM 2228 C C . SER A 1 279 ? -5.769 -14.501 1.529 1.00 88.44 279 SER A C 1
ATOM 2230 O O . SER A 1 279 ? -4.628 -14.053 1.440 1.00 88.44 279 SER A O 1
ATOM 2232 N N . GLU A 1 280 ? -6.844 -13.798 1.169 1.00 91.31 280 GLU A N 1
ATOM 2233 C CA . GLU A 1 280 ? -6.768 -12.411 0.704 1.00 91.31 280 GLU A CA 1
ATOM 2234 C C . GLU A 1 280 ? -6.482 -11.465 1.872 1.00 91.31 280 GLU A C 1
ATOM 2236 O O . GLU A 1 280 ? -5.560 -10.652 1.787 1.00 91.31 280 GLU A O 1
ATOM 2241 N N . LEU A 1 281 ? -7.187 -11.620 2.997 1.00 91.25 281 LEU A N 1
ATOM 2242 C CA . LEU A 1 281 ? -6.988 -10.795 4.194 1.00 91.25 281 LEU A CA 1
ATOM 2243 C C . LEU A 1 281 ? -5.566 -10.906 4.765 1.00 91.25 281 LEU A C 1
ATOM 2245 O O . LEU A 1 281 ? -4.999 -9.900 5.196 1.00 91.25 281 LEU A O 1
ATOM 2249 N N . LEU A 1 282 ? -4.945 -12.089 4.704 1.00 88.00 282 LEU A N 1
ATOM 2250 C CA . LEU A 1 282 ? -3.554 -12.295 5.134 1.00 88.00 282 LEU A CA 1
ATOM 2251 C C . LEU A 1 282 ? -2.547 -11.443 4.354 1.00 88.00 282 LEU A C 1
ATOM 2253 O O . LEU A 1 282 ? -1.495 -11.093 4.888 1.00 88.00 282 LEU A O 1
ATOM 2257 N N . THR A 1 283 ? -2.860 -11.077 3.110 1.00 86.50 283 THR A N 1
ATOM 2258 C CA . THR A 1 283 ? -1.992 -10.195 2.315 1.00 86.50 283 THR A CA 1
ATOM 2259 C C . THR A 1 283 ? -2.106 -8.722 2.721 1.00 86.50 283 THR A C 1
ATOM 2261 O O . THR A 1 283 ? -1.244 -7.930 2.348 1.00 86.50 283 THR A O 1
ATOM 2264 N N . HIS A 1 284 ? -3.120 -8.354 3.521 1.00 88.44 284 HIS A N 1
ATOM 2265 C CA . HIS A 1 284 ? -3.380 -6.981 3.970 1.00 88.44 284 HIS A CA 1
ATOM 2266 C C . HIS A 1 284 ? -3.581 -6.894 5.501 1.00 88.44 284 HIS A C 1
ATOM 2268 O O . HIS A 1 284 ? -4.660 -6.524 5.973 1.00 88.44 284 HIS A O 1
ATOM 2274 N N . PRO A 1 285 ? -2.538 -7.154 6.321 1.00 85.62 285 PRO A N 1
ATOM 2275 C CA . PRO A 1 285 ? -2.665 -7.173 7.782 1.00 85.62 285 PRO A CA 1
ATOM 2276 C C . PRO A 1 285 ? -3.166 -5.859 8.389 1.00 85.62 285 PRO A C 1
ATOM 2278 O O . PRO A 1 285 ? -3.810 -5.875 9.434 1.00 85.62 285 PRO A O 1
ATOM 2281 N N . GLN A 1 286 ? -2.882 -4.714 7.757 1.00 84.62 286 GLN A N 1
ATOM 2282 C CA . GLN A 1 286 ? -3.352 -3.419 8.251 1.00 84.62 286 GLN A CA 1
ATOM 2283 C C . GLN A 1 286 ? -4.870 -3.255 8.114 1.00 84.62 286 GLN A C 1
ATOM 2285 O O . GLN A 1 286 ? -5.496 -2.691 9.005 1.00 84.62 286 GLN A O 1
ATOM 2290 N N . LEU A 1 287 ? -5.475 -3.797 7.055 1.00 90.69 287 LEU A N 1
ATOM 2291 C CA . LEU A 1 287 ? -6.928 -3.786 6.893 1.00 90.69 287 LEU A CA 1
ATOM 2292 C C . LEU A 1 287 ? -7.597 -4.638 7.977 1.00 90.69 287 LEU A C 1
ATOM 2294 O O . LEU A 1 287 ? -8.516 -4.173 8.644 1.00 90.69 287 LEU A O 1
ATOM 2298 N N . VAL A 1 288 ? -7.063 -5.841 8.225 1.00 90.88 288 VAL A N 1
ATOM 2299 C CA . VAL A 1 288 ? -7.520 -6.729 9.311 1.00 90.88 288 VAL A CA 1
ATOM 2300 C C . VAL A 1 288 ? -7.438 -6.027 10.666 1.00 90.88 288 VAL A C 1
ATOM 2302 O O . VAL A 1 288 ? -8.358 -6.122 11.469 1.00 90.88 288 VAL A O 1
ATOM 2305 N N . ARG A 1 289 ? -6.360 -5.278 10.917 1.00 84.19 289 ARG A N 1
ATOM 2306 C CA . ARG A 1 289 ? -6.190 -4.479 12.140 1.00 84.19 289 ARG A CA 1
ATOM 2307 C C . ARG A 1 289 ? -7.224 -3.364 12.268 1.00 84.19 289 ARG A C 1
ATOM 2309 O O . ARG A 1 289 ? -7.714 -3.141 13.369 1.00 84.19 289 ARG A O 1
ATOM 2316 N N . ASN A 1 290 ? -7.535 -2.667 11.179 1.00 88.56 290 ASN A N 1
ATOM 2317 C CA . ASN A 1 290 ? -8.533 -1.598 11.195 1.00 88.56 290 ASN A CA 1
ATOM 2318 C C . ASN A 1 290 ? -9.928 -2.166 11.496 1.00 88.56 290 ASN A C 1
ATOM 2320 O O . ASN A 1 290 ? -10.611 -1.652 12.374 1.00 88.56 290 ASN A O 1
ATOM 2324 N N . VAL A 1 291 ? -10.298 -3.278 10.851 1.00 91.75 291 VAL A N 1
ATOM 2325 C CA . VAL A 1 291 ? -11.553 -3.999 11.131 1.00 91.75 291 VAL A CA 1
ATOM 2326 C C . VAL A 1 291 ? -11.575 -4.515 12.572 1.00 91.75 291 VAL A C 1
ATOM 2328 O O . VAL A 1 291 ? -12.568 -4.359 13.273 1.00 91.75 291 VAL A O 1
ATOM 2331 N N . LEU A 1 292 ? -10.470 -5.088 13.056 1.00 87.94 292 LEU A N 1
ATOM 2332 C CA . LEU A 1 292 ? -10.379 -5.551 14.438 1.00 87.94 292 LEU A CA 1
ATOM 2333 C C . LEU A 1 292 ? -10.623 -4.412 15.433 1.00 87.94 292 LEU A C 1
ATOM 2335 O O . LEU A 1 292 ? -11.414 -4.584 16.351 1.00 87.94 292 LEU A O 1
ATOM 2339 N N . ASN A 1 293 ? -9.969 -3.264 15.254 1.00 83.94 293 ASN A N 1
ATOM 2340 C CA . ASN A 1 293 ? -10.153 -2.122 16.151 1.00 83.94 293 ASN A CA 1
ATOM 2341 C C . ASN A 1 293 ? -11.609 -1.631 16.162 1.00 83.94 293 ASN A C 1
ATOM 2343 O O . ASN A 1 293 ? -12.109 -1.270 17.218 1.00 83.94 293 ASN A O 1
ATOM 2347 N N . GLU A 1 294 ? -12.279 -1.658 15.008 1.00 87.31 294 GLU A N 1
ATOM 2348 C CA . GLU A 1 294 ? -13.642 -1.145 14.859 1.00 87.31 294 GLU A CA 1
ATOM 2349 C C . GLU A 1 294 ? -14.721 -2.064 15.456 1.00 87.31 294 GLU A C 1
ATOM 2351 O O . GLU A 1 294 ? -15.750 -1.583 15.927 1.00 87.31 294 GLU A O 1
ATOM 2356 N N . PHE A 1 295 ? -14.511 -3.385 15.431 1.00 88.06 295 PHE A N 1
ATOM 2357 C CA . PHE A 1 295 ? -15.569 -4.354 15.753 1.00 88.06 295 PHE A CA 1
ATOM 2358 C C . PHE A 1 295 ? -15.253 -5.288 16.922 1.00 88.06 295 PHE A C 1
ATOM 2360 O O . PHE A 1 295 ? -16.136 -6.030 17.350 1.00 88.06 295 PHE A O 1
ATOM 2367 N N . ALA A 1 296 ? -14.034 -5.279 17.469 1.00 78.06 296 ALA A N 1
ATOM 2368 C CA . ALA A 1 296 ? -13.650 -6.210 18.534 1.00 78.06 296 ALA A CA 1
ATOM 2369 C C . ALA A 1 296 ? -14.523 -6.123 19.793 1.00 78.06 296 ALA A C 1
ATOM 2371 O O . ALA A 1 296 ? -14.690 -7.130 20.475 1.00 78.06 296 ALA A O 1
ATOM 2372 N N . GLY A 1 297 ? -15.053 -4.937 20.110 1.00 74.69 297 GLY A N 1
ATOM 2373 C CA . GLY A 1 297 ? -15.891 -4.722 21.293 1.00 74.69 297 GLY A CA 1
ATOM 2374 C C . GLY A 1 297 ? -17.329 -5.227 21.155 1.00 74.69 297 GLY A C 1
ATOM 2375 O O . GLY A 1 297 ? -18.006 -5.374 22.167 1.00 74.69 297 GLY A O 1
ATOM 2376 N N . GLU A 1 298 ? -17.790 -5.504 19.934 1.00 80.88 298 GLU A N 1
ATOM 2377 C CA . GLU A 1 298 ? -19.209 -5.759 19.628 1.00 80.88 298 GLU A CA 1
ATOM 2378 C C . GLU A 1 298 ? -19.432 -7.079 18.882 1.00 80.88 298 GLU A C 1
ATOM 2380 O O . GLU A 1 298 ? -20.518 -7.650 18.939 1.00 80.88 298 GLU A O 1
ATOM 2385 N N . ASN A 1 299 ? -18.419 -7.584 18.170 1.00 84.25 299 ASN A N 1
ATOM 2386 C CA . ASN A 1 299 ? -18.554 -8.762 17.325 1.00 84.25 299 ASN A CA 1
ATOM 2387 C C . ASN A 1 299 ? -17.446 -9.789 17.603 1.00 84.25 299 ASN A C 1
ATOM 2389 O O . ASN A 1 299 ? -16.325 -9.707 17.089 1.00 84.25 299 ASN A O 1
ATOM 2393 N N . ASN A 1 300 ? -17.796 -10.807 18.394 1.00 83.56 300 ASN A N 1
ATOM 2394 C CA . ASN A 1 300 ? -16.875 -11.871 18.796 1.00 83.56 300 ASN A CA 1
ATOM 2395 C C . ASN A 1 300 ? -16.398 -12.736 17.613 1.00 83.56 300 ASN A C 1
ATOM 2397 O O . ASN A 1 300 ? -15.286 -13.267 17.663 1.00 83.56 300 ASN A O 1
ATOM 2401 N N . ASP A 1 301 ? -17.179 -12.858 16.535 1.00 87.69 301 ASP A N 1
ATOM 2402 C CA . ASP A 1 301 ? -16.766 -13.600 15.338 1.00 87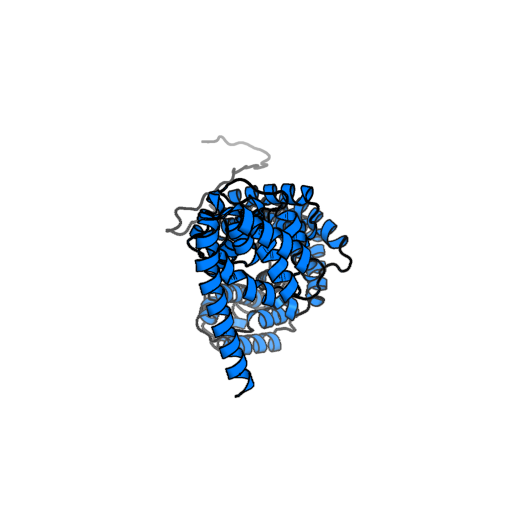.69 301 ASP A CA 1
ATOM 2403 C C . ASP A 1 301 ? -15.704 -12.839 14.539 1.00 87.69 301 ASP A C 1
ATOM 2405 O O . ASP A 1 301 ? -14.721 -13.439 14.091 1.00 87.69 301 ASP A O 1
ATOM 2409 N N . VAL A 1 302 ? -15.844 -11.514 14.419 1.00 89.12 302 VAL A N 1
ATOM 2410 C CA . VAL A 1 302 ? -14.801 -10.654 13.840 1.00 89.12 302 VAL A CA 1
ATOM 2411 C C . VAL A 1 302 ? -13.540 -10.706 14.693 1.00 89.12 302 VAL A C 1
ATOM 2413 O O . VAL A 1 302 ? -12.458 -10.934 14.152 1.00 89.12 302 VAL A O 1
ATOM 2416 N N . LEU A 1 303 ? -13.672 -10.568 16.018 1.00 84.81 303 LEU A N 1
ATOM 2417 C CA . LEU A 1 303 ? -12.554 -10.686 16.956 1.00 84.81 303 LEU A CA 1
ATOM 2418 C C . LEU A 1 303 ? -11.816 -12.018 16.766 1.00 84.81 303 LEU A C 1
ATOM 2420 O O . LEU A 1 303 ? -10.616 -12.025 16.489 1.00 84.81 303 LEU A O 1
ATOM 2424 N N . ARG A 1 304 ? -12.536 -13.146 16.829 1.00 85.00 304 ARG A N 1
ATOM 2425 C CA . ARG A 1 304 ? -11.980 -14.495 16.638 1.00 85.00 304 ARG A CA 1
ATOM 2426 C C . ARG A 1 304 ? -11.254 -14.621 15.303 1.00 85.00 304 ARG A C 1
ATOM 2428 O O . ARG A 1 304 ? -10.114 -15.084 15.254 1.00 85.00 304 ARG A O 1
ATOM 2435 N N . ARG A 1 305 ? -11.895 -14.194 14.215 1.00 89.56 305 ARG A N 1
ATOM 2436 C CA . ARG A 1 305 ? -11.331 -14.299 12.869 1.00 89.56 305 ARG A CA 1
ATOM 2437 C C . ARG A 1 305 ? -10.073 -13.447 12.705 1.00 89.56 305 ARG A C 1
ATOM 2439 O O . ARG A 1 305 ? -9.052 -13.955 12.248 1.00 89.56 305 ARG A O 1
ATOM 2446 N N . CYS A 1 306 ? -10.113 -12.183 13.114 1.00 88.00 306 CYS A N 1
ATOM 2447 C CA . CYS A 1 306 ? -8.970 -11.275 13.043 1.00 88.00 306 CYS A CA 1
ATOM 2448 C C . CYS A 1 306 ? -7.798 -11.746 13.914 1.00 88.00 306 CYS A C 1
ATOM 2450 O O . CYS A 1 306 ? -6.652 -11.684 13.468 1.00 88.00 306 CYS A O 1
ATOM 2452 N N . LEU A 1 307 ? -8.059 -12.251 15.126 1.00 82.62 307 LEU A N 1
ATOM 2453 C CA . LEU A 1 307 ? -7.016 -12.807 15.992 1.00 82.62 307 LEU A CA 1
ATOM 2454 C C . LEU A 1 307 ? -6.360 -14.030 15.355 1.00 82.62 307 LEU A C 1
ATOM 2456 O O . LEU A 1 307 ? -5.135 -14.098 15.327 1.00 82.62 307 LEU A O 1
ATOM 2460 N N . ASN A 1 308 ? -7.142 -14.932 14.759 1.00 83.75 308 ASN A N 1
ATOM 2461 C CA . ASN A 1 308 ? -6.588 -16.060 14.011 1.00 83.75 308 ASN A CA 1
ATOM 2462 C C . ASN A 1 308 ? -5.688 -15.584 12.866 1.00 83.75 308 ASN A C 1
ATOM 2464 O O . ASN A 1 308 ? -4.565 -16.059 12.741 1.00 83.75 308 ASN A O 1
ATOM 2468 N N . LEU A 1 309 ? -6.126 -14.597 12.082 1.00 85.00 309 LEU A N 1
ATOM 2469 C CA . LEU A 1 309 ? -5.333 -14.052 10.976 1.00 85.00 309 LEU A CA 1
ATOM 2470 C C . LEU A 1 309 ? -4.027 -13.390 11.446 1.00 85.00 309 LEU A C 1
ATOM 2472 O O . LEU A 1 309 ? -2.983 -13.569 10.821 1.00 85.00 309 LEU A O 1
ATOM 2476 N N . LEU A 1 310 ? -4.062 -12.640 12.550 1.00 80.12 310 LEU A N 1
ATOM 2477 C CA . LEU A 1 310 ? -2.902 -11.906 13.069 1.00 80.12 310 LEU A CA 1
ATOM 2478 C C . LEU A 1 310 ? -1.930 -12.779 13.878 1.00 80.12 310 LEU A C 1
ATOM 2480 O O . LEU A 1 310 ? -0.755 -12.426 13.982 1.00 80.12 310 LEU A O 1
ATOM 2484 N N . LEU A 1 311 ? -2.403 -13.892 14.445 1.00 77.00 311 LEU A N 1
ATOM 2485 C CA . LEU A 1 311 ? -1.616 -14.823 15.263 1.00 77.00 311 LEU A CA 1
ATOM 2486 C C . LEU A 1 311 ? -1.088 -16.036 14.479 1.00 77.00 311 LEU A C 1
ATOM 2488 O O . LEU A 1 311 ? -0.456 -16.913 15.070 1.00 77.00 311 LEU A O 1
ATOM 2492 N N . LEU A 1 312 ? -1.284 -16.086 13.156 1.00 67.44 312 LEU A N 1
ATOM 2493 C CA . LEU A 1 312 ? -0.604 -17.026 12.255 1.00 67.44 312 LEU A CA 1
ATOM 2494 C C . LEU A 1 312 ? 0.892 -16.651 12.120 1.00 67.44 312 LEU A C 1
ATOM 2496 O O . LEU A 1 312 ? 1.361 -16.240 11.062 1.00 67.44 312 LEU A O 1
ATOM 2500 N N . GLY A 1 313 ? 1.650 -16.750 13.218 1.00 67.75 313 GLY A N 1
ATOM 2501 C CA . GLY A 1 313 ? 3.074 -16.405 13.310 1.00 67.75 313 GLY A CA 1
ATOM 2502 C C . GLY A 1 313 ? 3.480 -15.880 14.693 1.00 67.75 313 GLY A C 1
ATOM 2503 O O . GLY A 1 313 ? 2.672 -15.845 15.619 1.00 67.75 313 GLY A O 1
ATOM 2504 N N . ASP A 1 314 ? 4.741 -15.460 14.842 1.00 74.62 314 ASP A N 1
ATOM 2505 C CA . ASP A 1 314 ? 5.173 -14.683 16.010 1.00 74.62 314 ASP A CA 1
ATOM 2506 C C . ASP A 1 314 ? 4.847 -13.196 15.776 1.00 74.62 314 ASP A C 1
ATOM 2508 O O . ASP A 1 314 ? 5.441 -12.584 14.884 1.00 74.62 314 ASP A O 1
ATOM 2512 N N . PRO A 1 315 ? 3.923 -12.589 16.545 1.00 78.06 315 PRO A N 1
ATOM 2513 C CA . PRO A 1 315 ? 3.542 -11.200 16.337 1.00 78.06 315 PRO A CA 1
ATOM 2514 C C . PRO A 1 315 ? 4.679 -10.248 16.730 1.00 78.06 315 PRO A C 1
ATOM 2516 O O . PRO A 1 315 ? 5.339 -10.438 17.762 1.00 78.06 315 PRO A O 1
ATOM 2519 N N . THR A 1 316 ? 4.871 -9.198 15.927 1.00 82.31 316 THR A N 1
ATOM 2520 C CA . THR A 1 316 ? 5.812 -8.101 16.191 1.00 82.31 316 THR A CA 1
ATOM 2521 C C . THR A 1 316 ? 5.447 -7.352 17.482 1.00 82.31 316 THR A C 1
ATOM 2523 O O . THR A 1 316 ? 4.303 -7.430 17.943 1.00 82.31 316 THR A O 1
ATOM 2526 N N . PRO A 1 317 ? 6.375 -6.585 18.086 1.00 83.62 317 PRO A N 1
ATOM 2527 C CA . PRO A 1 317 ? 6.072 -5.776 19.271 1.00 83.62 317 PRO A CA 1
ATOM 2528 C C . PRO A 1 317 ? 4.885 -4.821 19.072 1.00 83.62 317 PRO A C 1
ATOM 2530 O O . PRO A 1 317 ? 4.039 -4.693 19.952 1.00 83.62 317 PRO A O 1
ATOM 2533 N N . GLU A 1 318 ? 4.772 -4.212 17.891 1.00 78.06 318 GLU A N 1
ATOM 2534 C CA . GLU A 1 318 ? 3.654 -3.332 17.526 1.00 78.06 318 GLU A CA 1
ATOM 2535 C C . GLU A 1 318 ? 2.328 -4.097 17.455 1.00 78.06 318 GLU A C 1
ATOM 2537 O O . GLU A 1 318 ? 1.315 -3.632 17.979 1.00 78.06 318 GLU A O 1
ATOM 2542 N N . GLN A 1 319 ? 2.339 -5.300 16.866 1.00 77.62 319 GLN A N 1
ATOM 2543 C CA . GLN A 1 319 ? 1.168 -6.180 16.845 1.00 77.62 319 GLN A CA 1
ATOM 2544 C C . GLN A 1 319 ? 0.746 -6.563 18.261 1.00 77.62 319 GLN A C 1
ATOM 2546 O O . GLN A 1 319 ? -0.436 -6.494 18.580 1.00 77.62 319 GLN A O 1
ATOM 2551 N N . ARG A 1 320 ? 1.699 -6.909 19.132 1.00 86.44 320 ARG A N 1
ATOM 2552 C CA . ARG A 1 320 ? 1.424 -7.241 20.540 1.00 86.44 320 ARG A CA 1
ATOM 2553 C C . ARG A 1 320 ? 0.833 -6.059 21.301 1.00 86.44 320 ARG A C 1
ATOM 2555 O O . ARG A 1 320 ? -0.146 -6.241 22.017 1.00 86.44 320 ARG A O 1
ATOM 2562 N N . ALA A 1 321 ? 1.371 -4.855 21.110 1.00 84.62 321 ALA A N 1
ATOM 2563 C CA . ALA A 1 321 ? 0.840 -3.643 21.730 1.00 84.62 321 ALA A CA 1
ATOM 2564 C C . ALA A 1 321 ? -0.594 -3.339 21.266 1.00 84.62 321 ALA A C 1
ATOM 2566 O O . ALA A 1 321 ? -1.436 -2.929 22.060 1.00 84.62 321 ALA A O 1
ATOM 2567 N N . GLN A 1 322 ? -0.900 -3.566 19.988 1.00 78.19 322 GLN A N 1
ATOM 2568 C CA . GLN A 1 322 ? -2.253 -3.378 19.473 1.00 78.19 322 GLN A CA 1
ATOM 2569 C C . GLN A 1 322 ? -3.227 -4.443 19.984 1.00 78.19 322 GLN A C 1
ATOM 2571 O O . GLN A 1 322 ? -4.325 -4.102 20.414 1.00 78.19 322 GLN A O 1
ATOM 2576 N N . LEU A 1 323 ? -2.814 -5.712 19.993 1.00 84.44 323 LEU A N 1
ATOM 2577 C CA . LEU A 1 323 ? -3.598 -6.800 20.574 1.00 84.44 323 LEU A CA 1
ATOM 2578 C C . LEU A 1 323 ? -3.888 -6.550 22.056 1.00 84.44 323 LEU A C 1
ATOM 2580 O O . LEU A 1 323 ? -5.006 -6.786 22.495 1.00 84.44 323 LEU A O 1
ATOM 2584 N N . ALA A 1 324 ? -2.925 -6.016 22.812 1.00 89.00 324 ALA A N 1
ATOM 2585 C CA . ALA A 1 324 ? -3.135 -5.642 24.208 1.00 89.00 324 ALA A CA 1
ATOM 2586 C C . ALA A 1 324 ? -4.258 -4.610 24.366 1.00 89.00 324 ALA A C 1
ATOM 2588 O O . ALA A 1 324 ? -5.132 -4.795 25.207 1.00 89.00 324 ALA A O 1
ATOM 2589 N N . ARG A 1 325 ? -4.279 -3.567 23.522 1.00 85.44 325 ARG A N 1
ATOM 2590 C CA . ARG A 1 325 ? -5.358 -2.565 23.527 1.00 85.44 325 ARG A CA 1
ATOM 2591 C C . ARG A 1 325 ? -6.713 -3.190 23.212 1.00 85.44 325 ARG A C 1
ATOM 2593 O O . ARG A 1 325 ? -7.670 -2.955 23.935 1.00 85.44 325 ARG A O 1
ATOM 2600 N N . VAL A 1 326 ? -6.783 -4.013 22.168 1.00 84.56 326 VAL A N 1
ATOM 2601 C CA . VAL A 1 326 ? -8.025 -4.689 21.770 1.00 84.56 326 VAL A CA 1
ATOM 2602 C C . VAL A 1 326 ? -8.546 -5.596 22.887 1.00 84.56 326 VAL A C 1
ATOM 2604 O O . VAL A 1 326 ? -9.728 -5.552 23.216 1.00 84.56 326 VAL A O 1
ATOM 2607 N N . MET A 1 327 ? -7.664 -6.378 23.513 1.00 89.06 327 MET A N 1
ATOM 2608 C CA . MET A 1 327 ? -8.047 -7.261 24.614 1.00 89.06 327 MET A CA 1
ATOM 2609 C C . MET A 1 327 ? -8.466 -6.487 25.860 1.00 89.06 327 MET A C 1
ATOM 2611 O O . MET A 1 327 ? -9.414 -6.895 26.515 1.00 89.06 327 MET A O 1
ATOM 2615 N N . HIS A 1 328 ? -7.818 -5.361 26.162 1.00 89.94 328 HIS A N 1
ATOM 2616 C CA . HIS A 1 328 ? -8.232 -4.476 27.248 1.00 89.94 328 HIS A CA 1
ATOM 2617 C C . HIS A 1 328 ? -9.652 -3.935 27.027 1.00 89.94 328 HIS A C 1
ATOM 2619 O O . HIS A 1 328 ? -10.472 -3.969 27.941 1.00 89.94 328 HIS A O 1
ATOM 2625 N N . LEU A 1 329 ? -9.968 -3.501 25.804 1.00 84.94 329 LEU A N 1
ATOM 2626 C CA . LEU A 1 329 ? -11.302 -3.013 25.443 1.00 84.94 329 LEU A CA 1
ATOM 2627 C C . LEU A 1 329 ? -12.362 -4.119 25.516 1.00 84.94 329 LEU A C 1
ATOM 2629 O O . LEU A 1 329 ? -13.442 -3.901 26.062 1.00 84.94 329 LEU A O 1
ATOM 2633 N N . TRP A 1 330 ? -12.042 -5.320 25.031 1.00 87.00 330 TRP A N 1
ATOM 2634 C CA . TRP A 1 330 ? -12.932 -6.476 25.149 1.00 87.00 330 TRP A CA 1
ATOM 2635 C C . TRP A 1 330 ? -13.154 -6.886 26.612 1.00 87.00 330 TRP A C 1
ATOM 2637 O O . TRP A 1 330 ? -14.281 -7.159 27.018 1.00 87.00 330 TRP A O 1
ATOM 2647 N N . ASP A 1 331 ? -12.099 -6.864 27.429 1.00 91.69 331 ASP A N 1
ATOM 2648 C CA . ASP A 1 331 ? -12.169 -7.155 28.862 1.00 91.69 331 ASP A CA 1
ATOM 2649 C C . ASP A 1 331 ? -13.058 -6.155 29.597 1.00 91.69 331 ASP A C 1
ATOM 2651 O O . ASP A 1 331 ? -13.926 -6.558 30.372 1.00 91.69 331 ASP A O 1
ATOM 2655 N N . LEU A 1 332 ? -12.919 -4.864 29.290 1.00 88.88 332 LEU A N 1
ATOM 2656 C CA . LEU A 1 332 ? -13.808 -3.833 29.814 1.00 88.88 332 LEU A CA 1
ATOM 2657 C C . LEU A 1 332 ? -15.268 -4.113 29.431 1.00 88.88 332 LEU A C 1
ATOM 2659 O O . LEU A 1 332 ? -16.142 -4.081 30.297 1.00 88.88 332 LEU A O 1
ATOM 2663 N N . ALA A 1 333 ? -15.521 -4.448 28.163 1.00 84.81 333 ALA A N 1
ATOM 2664 C CA . ALA A 1 333 ? -16.865 -4.709 27.659 1.00 84.81 333 ALA A CA 1
ATOM 2665 C C . ALA A 1 333 ? -17.538 -5.919 28.309 1.00 84.81 333 ALA A C 1
ATOM 2667 O O . ALA A 1 333 ? -18.690 -5.831 28.749 1.00 84.81 333 ALA A O 1
ATOM 2668 N N . ILE A 1 334 ? -16.816 -7.032 28.427 1.00 88.44 334 ILE A N 1
ATOM 2669 C CA . ILE A 1 334 ? -17.329 -8.240 29.075 1.00 88.44 334 ILE A CA 1
ATOM 2670 C C . ILE A 1 334 ? -17.477 -8.032 30.585 1.00 88.44 334 ILE A C 1
ATOM 2672 O O . ILE A 1 334 ? -18.502 -8.419 31.147 1.00 88.44 334 ILE A O 1
ATOM 2676 N N . SER A 1 335 ? -16.503 -7.388 31.238 1.00 91.56 335 SER A N 1
ATOM 2677 C CA . SER A 1 335 ? -16.562 -7.099 32.677 1.00 91.56 335 SER A CA 1
ATOM 2678 C C . SER A 1 335 ? -17.799 -6.270 33.018 1.00 91.56 335 SER A C 1
ATOM 2680 O O . SER A 1 335 ? -18.550 -6.645 33.912 1.00 91.56 335 SER A O 1
ATOM 2682 N N . GLN A 1 336 ? -18.072 -5.203 32.260 1.00 89.31 336 GLN A N 1
ATOM 2683 C CA . GLN A 1 336 ? -19.262 -4.374 32.470 1.00 89.31 336 GLN A CA 1
ATOM 2684 C C . GLN A 1 336 ? -20.563 -5.133 32.189 1.00 89.31 336 GLN A C 1
ATOM 2686 O O . GLN A 1 336 ? -21.496 -5.050 32.982 1.00 89.31 336 GLN A O 1
ATOM 2691 N N . THR A 1 337 ? -20.619 -5.913 31.104 1.00 88.12 337 THR A N 1
ATOM 2692 C CA . THR A 1 337 ? -21.815 -6.700 30.745 1.00 88.12 337 THR A CA 1
ATOM 2693 C C . THR A 1 337 ? -22.167 -7.738 31.817 1.00 88.12 337 THR A C 1
ATOM 2695 O O . THR A 1 337 ? -23.340 -8.032 32.033 1.00 88.12 337 THR A O 1
ATOM 2698 N N . LEU A 1 338 ? -21.160 -8.279 32.507 1.00 91.38 338 LEU A N 1
ATOM 2699 C CA . LEU A 1 338 ? -21.323 -9.247 33.595 1.00 91.38 338 LEU A CA 1
ATOM 2700 C C . LEU A 1 338 ? -21.356 -8.612 34.995 1.00 91.38 338 LEU A C 1
ATOM 2702 O O . LEU A 1 338 ? -21.333 -9.347 35.986 1.00 91.38 338 LEU A O 1
ATOM 2706 N N . GLU A 1 339 ? -21.370 -7.279 35.087 1.00 93.00 339 GLU A N 1
ATOM 2707 C CA . GLU A 1 339 ? -21.313 -6.527 36.349 1.00 93.00 339 GLU A CA 1
ATOM 2708 C C . GLU A 1 339 ? -20.129 -6.949 37.250 1.00 93.00 339 GLU A C 1
ATOM 2710 O O . GLU A 1 339 ? -20.229 -7.027 38.474 1.00 93.00 339 GLU A O 1
ATOM 2715 N N . GLN A 1 340 ? -18.983 -7.254 36.636 1.00 94.00 340 GLN A N 1
ATOM 2716 C CA . GLN A 1 340 ? -17.737 -7.630 37.304 1.00 94.00 340 GLN A CA 1
ATOM 2717 C C . GLN A 1 340 ? -16.725 -6.471 37.299 1.00 94.00 340 GLN A C 1
ATOM 2719 O O . GLN A 1 340 ? -16.751 -5.626 36.400 1.00 94.00 340 GLN A O 1
ATOM 2724 N N . PRO A 1 341 ? -15.772 -6.439 38.253 1.00 92.31 341 PRO A N 1
ATOM 2725 C CA . PRO A 1 341 ? -14.665 -5.489 38.210 1.00 92.31 341 PRO A CA 1
ATOM 2726 C C . PRO A 1 341 ? -13.838 -5.645 36.922 1.00 92.31 341 PRO A C 1
ATOM 2728 O O . PRO A 1 341 ? -13.601 -6.791 36.515 1.00 92.31 341 PRO A O 1
ATOM 2731 N N . PRO A 1 342 ? -13.324 -4.548 36.331 1.00 92.62 342 PRO A N 1
ATOM 2732 C CA . PRO A 1 342 ? -12.455 -4.609 35.157 1.00 92.62 342 PRO A CA 1
ATOM 2733 C C . PRO A 1 342 ? -11.288 -5.592 35.324 1.00 92.62 342 PRO A C 1
ATOM 2735 O O . PRO A 1 342 ? -10.782 -5.804 36.433 1.00 92.62 342 PRO A O 1
ATOM 2738 N N . GLY A 1 343 ? -10.873 -6.222 34.226 1.00 92.69 343 GLY A N 1
ATOM 2739 C CA . GLY A 1 343 ? -9.795 -7.214 34.225 1.00 92.69 343 GLY A CA 1
ATOM 2740 C C . GLY A 1 343 ? -10.270 -8.654 34.394 1.00 92.69 343 GLY A C 1
ATOM 2741 O O . GLY A 1 343 ? -9.454 -9.523 34.698 1.00 92.69 343 GLY A O 1
ATOM 2742 N N . LEU A 1 344 ? -11.571 -8.930 34.250 1.00 94.00 344 LEU A N 1
ATOM 2743 C CA . LEU A 1 344 ? -12.121 -10.282 34.342 1.00 94.00 344 LEU A CA 1
ATOM 2744 C C . LEU A 1 344 ? -11.434 -11.237 33.362 1.00 94.00 344 LEU A C 1
ATOM 2746 O O . LEU A 1 344 ? -11.020 -12.331 33.757 1.00 94.00 344 LEU A O 1
ATOM 2750 N N . LEU A 1 345 ? -11.296 -10.827 32.098 1.00 93.62 345 LEU A N 1
ATOM 2751 C CA . LEU A 1 345 ? -10.675 -11.671 31.078 1.00 93.62 345 LEU A CA 1
ATOM 2752 C C . LEU A 1 345 ? -9.177 -11.831 31.336 1.00 93.62 345 LEU A C 1
ATOM 2754 O O . LEU A 1 345 ? -8.642 -12.926 31.157 1.00 93.62 345 LEU A O 1
ATOM 2758 N N . LEU A 1 346 ? -8.503 -10.772 31.791 1.00 94.88 346 LEU A N 1
ATOM 2759 C CA . LEU A 1 346 ? -7.088 -10.822 32.142 1.00 94.88 346 LEU A CA 1
ATOM 2760 C C . LEU A 1 346 ? -6.828 -11.793 33.297 1.00 94.88 346 LEU A C 1
ATOM 2762 O O . LEU A 1 346 ? -5.932 -12.627 33.181 1.00 94.88 346 LEU A O 1
ATOM 2766 N N . ARG A 1 347 ? -7.627 -11.732 34.373 1.00 95.12 347 ARG A N 1
ATOM 2767 C CA . ARG A 1 347 ? -7.538 -12.667 35.512 1.00 95.12 347 ARG A CA 1
ATOM 2768 C C . ARG A 1 347 ? -7.737 -14.111 35.064 1.00 95.12 347 ARG A C 1
ATOM 2770 O O . ARG A 1 347 ? -6.991 -14.999 35.473 1.00 95.12 347 ARG A O 1
ATOM 2777 N N . GLU A 1 348 ? -8.695 -14.350 34.171 1.00 94.31 348 GLU A N 1
ATOM 2778 C CA . GLU A 1 348 ? -8.911 -15.680 33.595 1.00 94.31 348 GLU A CA 1
ATOM 2779 C C . GLU A 1 348 ? -7.715 -16.140 32.738 1.00 94.31 348 GLU A C 1
ATOM 2781 O O . GLU A 1 348 ? -7.318 -17.309 32.788 1.00 94.31 348 GLU A O 1
ATOM 2786 N N . ALA A 1 349 ? -7.124 -15.234 31.954 1.00 92.50 349 ALA A N 1
ATOM 2787 C CA . ALA A 1 349 ? -6.010 -15.533 31.054 1.00 92.50 349 ALA A CA 1
ATOM 2788 C C . ALA A 1 349 ? -4.693 -15.813 31.792 1.00 92.50 349 ALA A C 1
ATOM 2790 O O . ALA A 1 349 ? -3.912 -16.669 31.358 1.00 92.50 349 ALA A O 1
ATOM 2791 N N . THR A 1 350 ? -4.431 -15.084 32.879 1.00 92.31 350 THR A N 1
ATOM 2792 C CA . THR A 1 350 ? -3.223 -15.217 33.708 1.00 92.31 350 THR A CA 1
ATOM 2793 C C . THR A 1 350 ? -3.375 -16.265 34.803 1.00 92.31 350 THR A C 1
ATOM 2795 O O . THR A 1 350 ? -2.366 -16.801 35.254 1.00 92.31 350 THR A O 1
ATOM 2798 N N . GLN A 1 351 ? -4.617 -16.597 35.177 1.00 89.69 351 GLN A N 1
ATOM 2799 C CA . GLN A 1 351 ? -4.956 -17.403 36.354 1.00 89.69 351 GLN A CA 1
ATOM 2800 C C . GLN A 1 351 ? -4.491 -16.753 37.670 1.00 89.69 351 GLN A C 1
ATOM 2802 O O . GLN A 1 351 ? -4.136 -17.453 38.619 1.00 89.69 351 GLN A O 1
ATOM 2807 N N . THR A 1 352 ? -4.510 -15.417 37.726 1.00 87.88 352 THR A N 1
ATOM 2808 C CA . THR A 1 352 ? -4.073 -14.616 38.880 1.00 87.88 352 THR A CA 1
ATOM 2809 C C . THR A 1 352 ? -5.160 -13.613 39.260 1.00 87.88 352 THR A C 1
ATOM 2811 O O . THR A 1 352 ? -5.708 -12.956 38.382 1.00 87.88 352 THR A O 1
ATOM 2814 N N . GLU A 1 353 ? -5.469 -13.472 40.553 1.00 84.50 353 GLU A N 1
ATOM 2815 C CA . GLU A 1 353 ? -6.457 -12.488 41.036 1.00 84.50 353 GLU A CA 1
ATOM 2816 C C . GLU A 1 353 ? -5.890 -11.062 41.120 1.00 84.50 353 GLU A C 1
ATOM 2818 O O . GLU A 1 353 ? -6.612 -10.100 40.869 1.00 84.50 353 GLU A O 1
ATOM 2823 N N . ASP A 1 354 ? -4.597 -10.937 41.424 1.00 84.62 354 ASP A N 1
ATOM 2824 C CA . ASP A 1 354 ? -3.876 -9.667 41.531 1.00 84.62 354 ASP A CA 1
ATOM 2825 C C . ASP A 1 354 ? -3.273 -9.283 40.173 1.00 84.62 354 ASP A C 1
ATOM 2827 O O . ASP A 1 354 ? -2.161 -9.686 39.815 1.00 84.62 354 ASP A O 1
ATOM 2831 N N . VAL A 1 355 ? -4.063 -8.577 39.365 1.00 85.44 355 VAL A N 1
ATOM 2832 C CA . VAL A 1 355 ? -3.634 -8.046 38.069 1.00 85.44 355 VAL A CA 1
ATOM 2833 C C . VAL A 1 355 ? -3.914 -6.554 37.999 1.00 85.44 355 VAL A C 1
ATOM 2835 O O . VAL A 1 355 ? -5.019 -6.098 38.285 1.00 85.44 355 VAL A O 1
ATOM 2838 N N . ASP A 1 356 ? -2.913 -5.800 37.558 1.00 90.56 356 ASP A N 1
ATOM 2839 C CA . ASP A 1 356 ? -3.099 -4.409 37.168 1.00 90.56 356 ASP A CA 1
ATOM 2840 C C . ASP A 1 356 ? -3.871 -4.363 35.841 1.00 90.56 356 ASP A C 1
ATOM 2842 O O . ASP A 1 356 ? -3.378 -4.819 34.808 1.00 90.56 356 ASP A O 1
ATOM 2846 N N . PHE A 1 357 ? -5.098 -3.845 35.865 1.00 88.69 357 PHE A N 1
ATOM 2847 C CA . PHE A 1 357 ? -5.949 -3.763 34.679 1.00 88.69 357 PHE A CA 1
ATOM 2848 C C . PHE A 1 357 ? -5.406 -2.788 33.623 1.00 88.69 357 PHE A C 1
ATOM 2850 O O . PHE A 1 357 ? -5.582 -3.027 32.423 1.00 88.69 357 PHE A O 1
ATOM 2857 N N . GLU A 1 358 ? -4.723 -1.721 34.047 1.00 86.25 358 GLU A N 1
ATOM 2858 C CA . GLU A 1 358 ? -4.242 -0.677 33.139 1.00 86.25 358 GLU A CA 1
ATOM 2859 C C . GLU A 1 358 ? -3.094 -1.192 32.269 1.00 86.25 358 GLU A C 1
ATOM 2861 O O . GLU A 1 358 ? -3.090 -1.008 31.049 1.00 86.25 358 GLU A O 1
ATOM 2866 N N . THR A 1 359 ? -2.133 -1.901 32.870 1.00 91.00 359 THR A N 1
ATOM 2867 C CA . THR A 1 359 ? -0.930 -2.361 32.155 1.00 91.00 359 THR A CA 1
ATOM 2868 C C . THR A 1 359 ? -0.884 -3.866 31.903 1.00 91.00 359 THR A C 1
ATOM 2870 O O . THR A 1 359 ? -0.091 -4.337 31.078 1.00 91.00 359 THR A O 1
ATOM 2873 N N . GLY A 1 360 ? -1.745 -4.646 32.554 1.00 93.12 360 GLY A N 1
ATOM 2874 C CA . GLY A 1 360 ? -1.619 -6.098 32.609 1.00 93.12 360 GLY A CA 1
ATOM 2875 C C . GLY A 1 360 ? -1.785 -6.799 31.263 1.00 93.12 360 GLY A C 1
ATOM 2876 O O . GLY A 1 360 ? -1.027 -7.723 30.972 1.00 93.12 360 GLY A O 1
ATOM 2877 N N . TRP A 1 361 ? -2.669 -6.318 30.381 1.00 93.75 361 TRP A N 1
ATOM 2878 C CA . TRP A 1 361 ? -2.756 -6.838 29.009 1.00 93.75 361 TRP A CA 1
ATOM 2879 C C . TRP A 1 361 ? -1.485 -6.566 28.200 1.00 93.75 361 TRP A C 1
ATOM 2881 O O . TRP A 1 361 ? -1.037 -7.436 27.453 1.00 93.75 361 TRP A O 1
ATOM 2891 N N . SER A 1 362 ? -0.857 -5.402 28.379 1.00 92.12 362 SER A N 1
ATOM 2892 C CA . SER A 1 362 ? 0.406 -5.062 27.711 1.00 92.12 362 SER A CA 1
ATOM 2893 C C . SER A 1 362 ? 1.551 -5.957 28.185 1.00 92.12 362 SER A C 1
ATOM 2895 O O . SER A 1 362 ? 2.312 -6.474 27.365 1.00 92.12 362 SER A O 1
ATOM 2897 N N . ILE A 1 363 ? 1.639 -6.197 29.497 1.00 92.44 363 ILE A N 1
ATOM 2898 C CA . ILE A 1 363 ? 2.621 -7.109 30.101 1.00 92.44 363 ILE A CA 1
ATOM 2899 C C . ILE A 1 363 ? 2.384 -8.540 29.604 1.00 92.44 363 ILE A C 1
ATOM 2901 O O . ILE A 1 363 ? 3.301 -9.174 29.080 1.00 92.44 363 ILE A O 1
ATOM 2905 N N . TYR A 1 364 ? 1.141 -9.024 29.680 1.00 93.44 364 TYR A N 1
ATOM 2906 C CA . TYR A 1 364 ? 0.777 -10.370 29.245 1.00 93.44 364 TYR A CA 1
ATOM 2907 C C . TYR A 1 364 ? 1.100 -10.599 27.766 1.00 93.44 364 TYR A C 1
ATOM 2909 O O . TYR A 1 364 ? 1.714 -11.609 27.414 1.00 93.44 364 TYR A O 1
ATOM 2917 N N . MET A 1 365 ? 0.757 -9.643 26.897 1.00 91.81 365 MET A N 1
ATOM 2918 C CA . MET A 1 365 ? 1.039 -9.731 25.463 1.00 91.81 365 MET A CA 1
ATOM 2919 C C . MET A 1 365 ? 2.526 -9.669 25.143 1.00 91.81 365 MET A C 1
ATOM 2921 O O . MET A 1 365 ? 2.957 -10.312 24.188 1.00 91.81 365 MET A O 1
ATOM 2925 N N . ARG A 1 366 ? 3.325 -8.917 25.903 1.00 90.88 366 ARG A N 1
ATOM 2926 C CA . ARG A 1 366 ? 4.777 -8.833 25.700 1.00 90.88 366 ARG A CA 1
ATOM 2927 C C . ARG A 1 366 ? 5.482 -10.120 26.128 1.00 90.88 366 ARG A C 1
ATOM 2929 O O . ARG A 1 366 ? 6.322 -10.624 25.385 1.00 90.88 366 ARG A O 1
ATOM 2936 N N . ASP A 1 367 ? 5.110 -10.660 27.285 1.00 91.31 367 ASP A N 1
ATOM 2937 C CA . ASP A 1 367 ? 5.897 -11.692 27.968 1.00 91.31 367 ASP A CA 1
ATOM 2938 C C . ASP A 1 367 ? 5.434 -13.124 27.623 1.00 91.31 367 ASP A C 1
ATOM 2940 O O . ASP A 1 367 ? 6.153 -14.102 27.850 1.00 91.31 367 ASP A O 1
ATOM 2944 N N . THR A 1 368 ? 4.260 -13.271 26.999 1.00 90.31 368 THR A N 1
ATOM 2945 C CA . THR A 1 368 ? 3.683 -14.578 26.652 1.00 90.31 368 THR A CA 1
ATOM 2946 C C . THR A 1 368 ? 4.026 -15.010 25.223 1.00 90.31 368 THR A C 1
ATOM 2948 O O . THR A 1 368 ? 3.887 -14.264 24.251 1.00 90.31 368 THR A O 1
ATOM 2951 N N . ARG A 1 369 ? 4.439 -16.273 25.051 1.00 87.94 369 ARG A N 1
ATOM 2952 C CA . ARG A 1 369 ? 4.710 -16.862 23.723 1.00 87.94 369 ARG A CA 1
ATOM 2953 C C . ARG A 1 369 ? 3.437 -16.933 22.871 1.00 87.94 369 ARG A C 1
ATOM 2955 O O . ARG A 1 369 ? 2.365 -17.214 23.401 1.00 87.94 369 ARG A O 1
ATOM 2962 N N . ALA A 1 370 ? 3.563 -16.785 21.549 1.00 82.88 370 ALA A N 1
ATOM 2963 C CA . ALA A 1 370 ? 2.421 -16.739 20.623 1.00 82.88 370 ALA A CA 1
ATOM 2964 C C . ALA A 1 370 ? 1.487 -17.962 20.732 1.00 82.88 370 ALA A C 1
ATOM 2966 O O . ALA A 1 370 ? 0.269 -17.819 20.778 1.00 82.88 370 ALA A O 1
ATOM 2967 N N . SER A 1 371 ? 2.045 -19.168 20.885 1.00 82.88 371 SER A N 1
ATOM 2968 C CA . SER A 1 371 ? 1.263 -20.407 21.041 1.00 82.88 371 SER A CA 1
ATOM 2969 C C . SER A 1 371 ? 0.514 -20.525 22.374 1.00 82.88 371 SER A C 1
ATOM 2971 O O . SER A 1 371 ? -0.427 -21.312 22.496 1.00 82.88 371 SER A O 1
ATOM 2973 N N . ILE A 1 372 ? 0.944 -19.794 23.405 1.00 88.00 372 ILE A N 1
ATOM 2974 C CA . ILE A 1 372 ? 0.211 -19.693 24.670 1.00 88.00 372 ILE A CA 1
ATOM 2975 C C . ILE A 1 372 ? -0.876 -18.630 24.520 1.00 88.00 372 ILE A C 1
ATOM 2977 O O . ILE A 1 372 ? -2.017 -18.921 24.855 1.00 88.00 372 ILE A O 1
ATOM 2981 N N . LEU A 1 373 ? -0.551 -17.470 23.933 1.00 87.19 373 LEU A N 1
ATOM 2982 C CA . LEU A 1 373 ? -1.522 -16.409 23.648 1.00 87.19 373 LEU A CA 1
ATOM 2983 C C . LEU A 1 373 ? -2.714 -16.923 22.842 1.00 87.19 373 LEU A C 1
ATOM 2985 O O . LEU A 1 373 ? -3.845 -16.744 23.276 1.00 87.19 373 LEU A O 1
ATOM 2989 N N . SER A 1 374 ? -2.466 -17.621 21.730 1.00 83.25 374 SER A N 1
ATOM 2990 C CA . SER A 1 374 ? -3.526 -18.204 20.897 1.00 83.25 374 SER A CA 1
ATOM 2991 C C . SER A 1 374 ? -4.430 -19.140 21.707 1.00 83.25 374 SER A C 1
ATOM 2993 O O . SER A 1 374 ? -5.638 -18.943 21.726 1.00 83.25 374 SER A O 1
ATOM 2995 N N . ARG A 1 375 ? -3.865 -20.072 22.489 1.00 86.81 375 ARG A N 1
ATOM 2996 C CA . ARG A 1 375 ? -4.666 -20.984 23.329 1.00 86.81 375 ARG A CA 1
ATOM 2997 C C . ARG A 1 375 ? -5.447 -20.273 24.433 1.00 86.81 375 ARG A C 1
ATOM 2999 O O . ARG A 1 375 ? -6.541 -20.715 24.779 1.00 86.81 375 ARG A O 1
ATOM 3006 N N . SER A 1 376 ? -4.878 -19.230 25.033 1.00 90.00 376 SER A N 1
ATOM 3007 C CA . SER A 1 376 ? -5.567 -18.431 26.049 1.00 90.00 376 SER A CA 1
ATOM 3008 C C . SER A 1 376 ? -6.730 -17.663 25.432 1.00 90.00 376 SER A C 1
ATOM 3010 O O . SER A 1 376 ? -7.836 -17.722 25.956 1.00 90.00 376 SER A O 1
ATOM 3012 N N . ILE A 1 377 ? -6.504 -17.018 24.288 1.00 86.69 377 ILE A N 1
ATOM 3013 C CA . ILE A 1 377 ? -7.527 -16.295 23.528 1.00 86.69 377 ILE A CA 1
ATOM 3014 C C . ILE A 1 377 ? -8.650 -17.239 23.090 1.00 86.69 377 ILE A C 1
ATOM 3016 O O . ILE A 1 377 ? -9.812 -16.930 23.328 1.00 86.69 377 ILE A O 1
ATOM 3020 N N . ASP A 1 378 ? -8.330 -18.414 22.542 1.00 85.38 378 ASP A N 1
ATOM 3021 C CA . ASP A 1 378 ? -9.335 -19.411 22.147 1.00 85.38 378 ASP A CA 1
ATOM 3022 C C . ASP A 1 378 ? -10.202 -19.838 23.333 1.00 85.38 378 ASP A C 1
ATOM 3024 O O . ASP A 1 378 ? -11.421 -19.963 23.217 1.00 85.38 378 ASP A O 1
ATOM 3028 N N . ARG A 1 379 ? -9.586 -20.018 24.508 1.00 90.38 379 ARG A N 1
ATOM 3029 C CA . ARG A 1 379 ? -10.309 -20.344 25.740 1.00 90.38 379 ARG A CA 1
ATOM 3030 C C . ARG A 1 379 ? -11.234 -19.208 26.169 1.00 90.38 379 ARG A C 1
ATOM 3032 O O . ARG A 1 379 ? -12.380 -19.480 26.519 1.00 90.38 379 ARG A O 1
ATOM 3039 N N . LEU A 1 380 ? -10.761 -17.962 26.130 1.00 91.69 380 LEU A N 1
ATOM 3040 C CA . LEU A 1 380 ? -11.585 -16.794 26.452 1.00 91.69 380 LEU A CA 1
ATOM 3041 C C . LEU A 1 380 ? -12.753 -16.665 25.474 1.00 91.69 380 LEU A C 1
ATOM 3043 O O . LEU A 1 380 ? -13.885 -16.499 25.907 1.00 91.69 380 LEU A O 1
ATOM 3047 N N . LEU A 1 381 ? -12.509 -16.817 24.172 1.00 86.25 381 LEU A N 1
ATOM 3048 C CA . LEU A 1 381 ? -13.547 -16.753 23.143 1.00 86.25 381 LEU A CA 1
ATOM 3049 C C . LEU A 1 381 ? -14.539 -17.910 23.252 1.00 86.25 381 LEU A C 1
ATOM 3051 O O . LEU A 1 381 ? -15.701 -17.754 22.897 1.00 86.25 381 LEU A O 1
ATOM 3055 N N . SER A 1 382 ? -14.101 -19.078 23.719 1.00 87.31 382 SER A N 1
ATOM 3056 C CA . SER A 1 382 ? -14.985 -20.218 23.979 1.00 87.31 382 SER A CA 1
ATOM 3057 C C . SER A 1 382 ? -15.863 -19.994 25.215 1.00 87.31 382 SER A C 1
ATOM 3059 O O . SER A 1 382 ? -17.018 -20.403 25.215 1.00 87.31 382 SER A O 1
ATOM 3061 N N . LYS A 1 383 ? -15.328 -19.337 26.254 1.00 91.81 383 LYS A N 1
ATOM 3062 C CA . LYS A 1 383 ? -16.025 -19.103 27.528 1.00 91.81 383 LYS A CA 1
ATOM 3063 C C . LYS A 1 383 ? -16.924 -17.863 27.513 1.00 91.81 383 LYS A C 1
ATOM 3065 O O . LYS A 1 383 ? -17.991 -17.888 28.112 1.00 91.81 383 LYS A O 1
ATOM 3070 N N . PHE A 1 384 ? -16.485 -16.790 26.862 1.00 88.75 384 PHE A N 1
ATOM 3071 C CA . PHE A 1 384 ? -17.122 -15.470 26.908 1.00 88.75 384 PHE A CA 1
ATOM 3072 C C . PHE A 1 384 ? -17.599 -14.972 25.538 1.00 88.75 384 PHE A C 1
ATOM 3074 O O . PHE A 1 384 ? -18.268 -13.950 25.469 1.00 88.75 384 PHE A O 1
ATOM 3081 N N . GLY A 1 385 ? -17.289 -15.675 24.444 1.00 78.81 385 GLY A N 1
ATOM 3082 C CA . GLY A 1 385 ? -17.624 -15.221 23.089 1.00 78.81 385 GLY A CA 1
ATOM 3083 C C . GLY A 1 385 ? -19.106 -15.318 22.710 1.00 78.81 385 GLY A C 1
ATOM 3084 O O . GLY A 1 385 ? -19.487 -14.795 21.670 1.00 78.81 385 GLY A O 1
ATOM 3085 N N . GLU A 1 386 ? -19.947 -15.963 23.520 1.00 81.88 386 GLU A N 1
ATOM 3086 C CA . GLU A 1 386 ? -21.411 -15.957 23.334 1.00 81.88 386 GLU A CA 1
ATOM 3087 C C . GLU A 1 386 ? -22.092 -14.781 24.052 1.00 81.88 386 GLU A C 1
ATOM 3089 O O . GLU A 1 386 ? -23.293 -14.573 23.906 1.00 81.88 386 GLU A O 1
ATOM 3094 N N . ILE A 1 387 ? -21.337 -14.006 24.835 1.00 80.19 387 ILE A N 1
ATOM 3095 C CA . ILE A 1 387 ? -21.866 -12.841 25.538 1.00 80.19 387 ILE A CA 1
ATOM 3096 C C . ILE A 1 387 ? -21.890 -11.675 24.550 1.00 80.19 387 ILE A C 1
ATOM 3098 O O . ILE A 1 387 ? -20.840 -11.192 24.124 1.00 80.19 387 ILE A O 1
ATOM 3102 N N . GLU A 1 388 ? -23.092 -11.222 24.197 1.00 65.31 388 GLU A N 1
ATOM 3103 C CA . GLU A 1 388 ? -23.290 -9.969 23.469 1.00 65.31 388 GLU A CA 1
ATOM 3104 C C . GLU A 1 388 ? -22.942 -8.794 24.391 1.00 65.31 388 GLU A C 1
ATOM 3106 O O . GLU A 1 388 ? -23.696 -8.444 25.303 1.00 65.31 388 GLU A O 1
ATOM 3111 N N . SER A 1 389 ? -21.780 -8.183 24.172 1.00 60.00 389 SER A N 1
ATOM 3112 C CA . SER A 1 389 ? -21.413 -6.927 24.817 1.00 60.00 389 SER A CA 1
ATOM 3113 C C . SER A 1 389 ? -22.168 -5.770 24.167 1.00 60.00 389 SER A C 1
ATOM 3115 O O . SER A 1 389 ? -22.124 -5.574 22.957 1.00 60.00 389 SER A O 1
ATOM 3117 N N . LYS A 1 390 ? -22.852 -4.961 24.981 1.00 51.94 390 LYS A N 1
ATOM 3118 C CA . LYS A 1 390 ? -23.615 -3.785 24.514 1.00 51.94 390 LYS A CA 1
ATOM 3119 C C . LYS A 1 390 ? -22.781 -2.510 24.364 1.00 51.94 390 LYS A C 1
ATOM 3121 O O . LYS A 1 390 ? -23.350 -1.434 24.197 1.00 51.94 390 LYS A O 1
ATOM 3126 N N . ILE A 1 391 ? -21.458 -2.593 24.474 1.00 49.44 391 ILE A N 1
ATOM 3127 C CA . ILE A 1 391 ? -20.615 -1.398 24.433 1.00 49.44 391 ILE A CA 1
ATOM 3128 C C . ILE A 1 391 ? -20.184 -1.132 23.003 1.00 49.44 391 ILE A C 1
ATOM 3130 O O . ILE A 1 391 ? -19.392 -1.898 22.458 1.00 49.44 391 ILE A O 1
ATOM 3134 N N . SER A 1 392 ? -20.627 -0.001 22.448 1.00 41.09 392 SER A N 1
ATOM 3135 C CA . SER A 1 392 ? -19.979 0.555 21.269 1.00 41.09 392 SER A CA 1
ATOM 3136 C C . SER A 1 392 ? -18.673 1.222 21.672 1.00 41.09 392 SER A C 1
ATOM 3138 O O . SER A 1 392 ? -18.679 2.234 22.380 1.00 41.09 392 SER A O 1
ATOM 3140 N N . ILE A 1 393 ? -17.543 0.660 21.258 1.00 42.22 393 ILE A N 1
ATOM 3141 C CA . ILE A 1 393 ? -16.234 1.225 21.583 1.00 42.22 393 ILE A CA 1
ATOM 3142 C C . ILE A 1 393 ? -15.744 2.009 20.372 1.00 42.22 393 ILE A C 1
ATOM 3144 O O . ILE A 1 393 ? -15.191 1.456 19.427 1.00 42.22 393 ILE A O 1
ATOM 3148 N N . SER A 1 394 ? -15.928 3.328 20.424 1.00 40.44 394 SER A N 1
ATOM 3149 C CA . SER A 1 394 ? -15.312 4.257 19.480 1.00 40.44 394 SER A CA 1
ATOM 3150 C C . SER A 1 394 ? -13.811 4.324 19.759 1.00 40.44 394 SER A C 1
ATOM 3152 O O . SER A 1 394 ? -13.341 5.129 20.566 1.00 40.44 394 SER A O 1
ATOM 3154 N N . THR A 1 395 ? -13.025 3.455 19.124 1.00 40.84 395 THR A N 1
ATOM 3155 C CA . THR A 1 395 ? -11.580 3.670 19.078 1.00 40.84 395 THR A CA 1
ATOM 3156 C C . THR A 1 395 ? -11.340 4.784 18.074 1.00 40.84 395 THR A C 1
ATOM 3158 O O . THR A 1 395 ? -11.380 4.531 16.871 1.00 40.84 395 THR A O 1
ATOM 3161 N N . GLY A 1 396 ? -11.134 6.015 18.549 1.00 36.62 396 GLY A N 1
ATOM 3162 C CA . GLY A 1 396 ? -10.630 7.109 17.720 1.00 36.62 396 GLY A CA 1
ATOM 3163 C C . GLY A 1 396 ? -9.414 6.606 16.944 1.00 36.62 396 GLY A C 1
ATOM 3164 O O . GLY A 1 396 ? -8.350 6.358 17.516 1.00 36.62 396 GLY A O 1
ATOM 3165 N N . GLY A 1 397 ? -9.619 6.309 15.662 1.00 30.48 397 GLY A N 1
ATOM 3166 C CA . GLY A 1 397 ? -8.634 5.634 14.840 1.00 30.48 397 GLY A CA 1
ATOM 3167 C C . GLY A 1 397 ? -7.389 6.499 14.721 1.00 30.48 397 GLY A C 1
ATOM 3168 O O . GLY A 1 397 ? -7.467 7.616 14.239 1.00 30.48 397 GLY A O 1
ATOM 3169 N N . GLY A 1 398 ? -6.245 5.965 15.151 1.00 30.75 398 GLY A N 1
ATOM 3170 C CA . GLY A 1 398 ? -4.920 6.432 14.747 1.00 30.75 398 GLY A CA 1
ATOM 3171 C C . GLY A 1 398 ? -4.585 7.891 15.069 1.00 30.75 398 GLY A C 1
ATOM 3172 O O . GLY A 1 398 ? -4.632 8.735 14.192 1.00 30.75 398 GLY A O 1
ATOM 3173 N N . ALA A 1 399 ? -4.119 8.135 16.295 1.00 32.78 399 ALA A N 1
ATOM 3174 C CA . ALA A 1 399 ? -3.176 9.202 16.651 1.00 32.78 399 ALA A CA 1
ATOM 3175 C C . ALA A 1 399 ? -3.369 10.566 15.954 1.00 32.78 399 ALA A C 1
ATOM 3177 O O . ALA A 1 399 ? -2.501 10.997 15.208 1.00 32.78 399 ALA A O 1
ATOM 3178 N N . PHE A 1 400 ? -4.454 11.264 16.283 1.00 29.98 400 PHE A N 1
ATOM 3179 C CA . PHE A 1 400 ? -4.506 12.725 16.380 1.00 29.98 400 PHE A CA 1
ATOM 3180 C C . PHE A 1 400 ? -5.651 13.070 17.341 1.00 29.98 400 PHE A C 1
ATOM 3182 O O . PHE A 1 400 ? -6.812 12.811 17.040 1.00 29.98 400 PHE A O 1
ATOM 3189 N N . ILE A 1 401 ? -5.339 13.622 18.518 1.00 30.33 401 ILE A N 1
ATOM 3190 C CA . ILE A 1 401 ? -6.343 14.342 19.311 1.00 30.33 401 ILE A CA 1
ATOM 3191 C C . ILE A 1 401 ? -6.384 15.750 18.716 1.00 30.33 401 ILE A C 1
ATOM 3193 O O . ILE A 1 401 ? -5.663 16.641 19.151 1.00 30.33 401 ILE A O 1
ATOM 3197 N N . SER A 1 402 ? -7.172 15.927 17.660 1.00 31.78 402 SER A N 1
ATOM 3198 C CA . SER A 1 402 ? -7.725 17.236 17.317 1.00 31.78 402 SER A CA 1
ATOM 3199 C C . SER A 1 402 ? -9.236 17.077 17.286 1.00 31.78 402 SER A C 1
ATOM 3201 O O . SER A 1 402 ? -9.816 16.647 16.291 1.00 31.78 402 SER A O 1
ATOM 3203 N N . GLY A 1 403 ? -9.853 17.333 18.426 1.00 30.52 403 GLY A N 1
ATOM 3204 C CA . GLY A 1 403 ? -11.291 17.301 18.609 1.00 30.52 403 GLY A CA 1
ATOM 3205 C C . GLY A 1 403 ? -11.615 17.931 19.950 1.00 30.52 403 GLY A C 1
ATOM 3206 O O . GLY A 1 403 ? -10.834 17.802 20.898 1.00 30.52 403 GLY A O 1
ATOM 3207 N N . ASP A 1 404 ? -12.735 18.640 20.002 1.00 31.12 404 ASP A N 1
ATOM 3208 C CA . ASP A 1 404 ? -13.222 19.260 21.224 1.00 31.12 404 ASP A CA 1
ATOM 3209 C C . ASP A 1 404 ? -13.456 18.182 22.284 1.00 31.12 404 ASP A C 1
ATOM 3211 O O . ASP A 1 404 ? -14.174 17.201 22.071 1.00 31.12 404 ASP A O 1
ATOM 3215 N N . VAL A 1 405 ? -12.818 18.348 23.442 1.00 31.23 405 VAL A N 1
ATOM 3216 C CA . VAL A 1 405 ? -13.090 17.517 24.612 1.00 31.23 405 VAL A CA 1
ATOM 3217 C C . VAL A 1 405 ? -14.420 17.990 25.187 1.00 31.23 405 VAL A C 1
ATOM 3219 O O . VAL A 1 405 ? -14.467 18.961 25.941 1.00 31.23 405 VAL A O 1
ATOM 3222 N N . VAL A 1 406 ? -15.512 17.321 24.825 1.00 33.84 406 VAL A N 1
ATOM 3223 C CA . VAL A 1 406 ? -16.803 17.538 25.483 1.00 33.84 406 VAL A CA 1
ATOM 3224 C C . VAL A 1 406 ? -16.828 16.698 26.758 1.00 33.84 406 VAL A C 1
ATOM 3226 O O . VAL A 1 406 ? -16.886 15.470 26.712 1.00 33.84 406 VAL A O 1
ATOM 3229 N N . VAL A 1 407 ? -16.749 17.364 27.909 1.00 35.69 407 VAL A N 1
ATOM 3230 C CA . VAL A 1 407 ? -16.963 16.740 29.219 1.00 35.69 407 VAL A CA 1
ATOM 3231 C C . VAL A 1 407 ? -18.456 16.819 29.533 1.00 35.69 407 VAL A C 1
ATOM 3233 O O . VAL A 1 407 ? -18.947 17.878 29.916 1.00 35.69 407 VAL A O 1
ATOM 3236 N N . GLU A 1 408 ? -19.189 15.716 29.375 1.00 29.83 408 GLU A N 1
ATOM 3237 C CA . GLU A 1 408 ? -20.578 15.619 29.842 1.00 29.83 408 GLU A CA 1
ATOM 3238 C C . GLU A 1 408 ? -20.653 14.823 31.150 1.00 29.83 408 GLU A C 1
ATOM 3240 O O . GLU A 1 408 ? -20.169 13.695 31.235 1.00 29.83 408 GLU A O 1
ATOM 3245 N N . GLY A 1 409 ? -21.288 15.416 32.168 1.00 34.16 409 GLY A N 1
ATOM 3246 C CA . GLY A 1 409 ? -21.569 14.770 33.453 1.00 34.16 409 GLY A CA 1
ATOM 3247 C C . GLY A 1 409 ? -20.760 15.326 34.625 1.00 34.16 409 GLY A C 1
ATOM 3248 O O . GLY A 1 409 ? -19.775 14.732 35.053 1.00 34.16 409 GLY A O 1
ATOM 3249 N N . GLY A 1 410 ? -21.228 16.440 35.190 1.00 35.38 410 GLY A N 1
ATOM 3250 C CA . GLY A 1 410 ? -20.769 16.987 36.466 1.00 35.38 410 GLY A CA 1
ATOM 3251 C C . GLY A 1 410 ? -21.574 18.231 36.846 1.00 35.38 410 GLY A C 1
ATOM 3252 O O . GLY A 1 410 ? -21.824 19.079 35.993 1.00 35.38 410 GLY A O 1
ATOM 3253 N N . ASP A 1 411 ? -21.989 18.347 38.110 1.00 37.69 411 ASP A N 1
ATOM 3254 C CA . ASP A 1 411 ? -22.471 19.616 38.677 1.00 37.69 411 ASP A CA 1
ATOM 3255 C C . ASP A 1 411 ? -21.251 20.533 38.863 1.00 37.69 411 ASP A C 1
ATOM 3257 O O . ASP A 1 411 ? -20.677 20.616 39.948 1.00 37.69 411 ASP A O 1
ATOM 3261 N N . PHE A 1 412 ? -20.799 21.175 37.785 1.00 42.66 412 PHE A N 1
ATOM 3262 C CA . PHE A 1 412 ? -19.691 22.126 37.845 1.00 42.66 412 PHE A CA 1
ATOM 3263 C C . PHE A 1 412 ? -20.197 23.438 38.444 1.00 42.66 412 PHE A C 1
ATOM 3265 O O . PHE A 1 412 ? -20.854 24.237 37.772 1.00 42.66 412 PHE A O 1
ATOM 3272 N N . VAL A 1 413 ? -19.919 23.666 39.728 1.00 43.12 413 VAL A N 1
ATOM 3273 C CA . VAL A 1 413 ? -20.330 24.887 40.431 1.00 43.12 413 VAL A CA 1
ATOM 3274 C C . VAL A 1 413 ? -19.091 25.690 40.802 1.00 43.12 413 VAL A C 1
ATOM 3276 O O . VAL A 1 413 ? -18.378 25.363 41.740 1.00 43.12 413 VAL A O 1
ATOM 3279 N N . GLY A 1 414 ? -18.869 26.783 40.068 1.00 40.22 414 GLY A N 1
ATOM 3280 C CA . GLY A 1 414 ? -18.029 27.913 40.470 1.00 40.22 414 GLY A CA 1
ATOM 3281 C C . GLY A 1 414 ? -16.624 27.569 40.981 1.00 40.22 414 GLY A C 1
ATOM 3282 O O . GLY A 1 414 ? -16.397 27.645 42.187 1.00 40.22 414 GLY A O 1
ATOM 3283 N N . ARG A 1 415 ? -15.684 27.376 40.034 1.00 39.91 415 ARG A N 1
ATOM 3284 C CA . ARG A 1 415 ? -14.201 27.272 40.159 1.00 39.91 415 ARG A CA 1
ATOM 3285 C C . ARG A 1 415 ? -13.572 25.900 39.895 1.00 39.91 415 ARG A C 1
ATOM 3287 O O . ARG A 1 415 ? -12.407 25.707 40.240 1.00 39.91 415 ARG A O 1
ATOM 3294 N N . ASP A 1 416 ? -14.258 24.994 39.218 1.00 37.97 416 ASP A N 1
ATOM 3295 C CA . ASP A 1 416 ? -13.591 23.789 38.728 1.00 37.97 416 ASP A CA 1
ATOM 3296 C C . ASP A 1 416 ? -12.632 24.143 37.580 1.00 37.97 416 ASP A C 1
ATOM 3298 O O . ASP A 1 416 ? -13.003 24.816 36.617 1.00 37.97 416 ASP A O 1
ATOM 3302 N N . GLN A 1 417 ? -11.367 23.736 37.711 1.00 37.84 417 GLN A N 1
ATOM 3303 C CA . GLN A 1 417 ? -10.348 23.870 36.671 1.00 37.84 417 GLN A CA 1
ATOM 3304 C C . GLN A 1 417 ? -10.095 22.500 36.050 1.00 37.84 417 GLN A C 1
ATOM 3306 O O . GLN A 1 417 ? -9.758 21.547 36.750 1.00 37.84 417 GLN A O 1
ATOM 3311 N N . ILE A 1 418 ? -10.220 22.412 34.727 1.00 40.97 418 ILE A N 1
ATOM 3312 C CA . ILE A 1 418 ? -9.805 21.236 33.965 1.00 40.97 418 ILE A CA 1
ATOM 3313 C C . ILE A 1 418 ? -8.319 21.414 33.644 1.00 40.97 418 ILE A C 1
ATOM 3315 O O . ILE A 1 418 ? -7.946 22.254 32.827 1.00 40.97 418 ILE A O 1
ATOM 3319 N N . GLY A 1 419 ? -7.462 20.661 34.332 1.00 31.58 419 GLY A N 1
ATOM 3320 C CA . GLY A 1 419 ? -6.031 20.608 34.044 1.00 31.58 419 GLY A CA 1
ATOM 3321 C C . GLY A 1 419 ? -5.733 19.544 32.991 1.00 31.58 419 GLY A C 1
ATOM 3322 O O . GLY A 1 419 ? -6.055 18.378 33.194 1.00 31.58 419 GLY A O 1
ATOM 3323 N N . ILE A 1 420 ? -5.102 19.933 31.883 1.00 37.16 420 ILE A N 1
ATOM 3324 C CA . ILE A 1 420 ? -4.500 18.997 30.927 1.00 37.16 420 ILE A CA 1
ATOM 3325 C C . ILE A 1 420 ? -2.993 19.002 31.198 1.00 37.16 420 ILE A C 1
ATOM 3327 O O . ILE A 1 420 ? -2.301 19.951 30.832 1.00 37.16 420 ILE A O 1
ATOM 3331 N N . GLU A 1 421 ? -2.480 17.971 31.872 1.00 33.97 421 GLU A N 1
ATOM 3332 C CA . GLU A 1 421 ? -1.035 17.784 32.048 1.00 33.97 421 GLU A CA 1
ATOM 3333 C C . GLU A 1 421 ? -0.457 16.984 30.876 1.00 33.97 421 GLU A C 1
ATOM 3335 O O . GLU A 1 421 ? -0.859 15.853 30.603 1.00 33.97 421 GLU A O 1
ATOM 3340 N N . VAL A 1 422 ? 0.517 17.577 30.185 1.00 38.00 422 VAL A N 1
ATOM 3341 C CA . VAL A 1 422 ? 1.359 16.875 29.211 1.00 38.00 422 VAL A CA 1
ATOM 3342 C C . VAL A 1 422 ? 2.541 16.283 29.975 1.00 38.00 422 VAL A C 1
ATOM 3344 O O . VAL A 1 422 ? 3.254 17.011 30.664 1.00 38.00 422 VAL A O 1
ATOM 3347 N N . ALA A 1 423 ? 2.745 14.969 29.870 1.00 32.22 423 ALA A N 1
ATOM 3348 C CA . ALA A 1 423 ? 3.821 14.272 30.571 1.00 32.22 423 ALA A CA 1
ATOM 3349 C C . ALA A 1 423 ? 5.200 14.899 30.274 1.00 32.22 423 ALA A C 1
ATOM 3351 O O . ALA A 1 423 ? 5.543 15.163 29.116 1.00 32.22 423 ALA A O 1
ATOM 3352 N N . GLU A 1 424 ? 6.008 15.123 31.318 1.00 31.67 424 GLU A N 1
ATOM 3353 C CA . GLU A 1 424 ? 7.358 15.683 31.191 1.00 31.67 424 GLU A CA 1
ATOM 3354 C C . GLU A 1 424 ? 8.229 14.814 30.269 1.00 31.67 424 GLU A C 1
ATOM 3356 O O . GLU A 1 424 ? 8.632 13.702 30.609 1.00 31.67 424 GLU A O 1
ATOM 3361 N N . GLY A 1 425 ? 8.535 15.343 29.083 1.00 38.78 425 GLY A N 1
ATOM 3362 C CA . GLY A 1 425 ? 9.384 14.687 28.087 1.00 38.78 425 GLY A CA 1
ATOM 3363 C C . GLY A 1 425 ? 9.004 15.004 26.644 1.00 38.78 425 GLY A C 1
ATOM 3364 O O . GLY A 1 425 ? 9.856 14.906 25.761 1.00 38.78 425 GLY A O 1
ATOM 3365 N N . ASP A 1 426 ? 7.770 15.451 26.404 1.00 36.47 426 ASP A N 1
ATOM 3366 C CA . ASP A 1 426 ? 7.264 15.680 25.052 1.00 36.47 426 ASP A CA 1
ATOM 3367 C C . ASP A 1 426 ? 7.401 17.152 24.621 1.00 36.47 426 ASP A C 1
ATOM 3369 O O . ASP A 1 426 ? 6.509 17.980 24.792 1.00 36.47 426 ASP A O 1
ATOM 3373 N N . LYS A 1 427 ? 8.565 17.515 24.066 1.00 36.28 427 LYS A N 1
ATOM 3374 C CA . LYS A 1 427 ? 8.836 18.875 23.548 1.00 36.28 427 LYS A CA 1
ATOM 3375 C C . LYS A 1 427 ? 8.189 19.157 22.177 1.00 36.28 427 LYS A C 1
ATOM 3377 O O . LYS A 1 427 ? 8.613 20.091 21.498 1.00 36.28 427 LYS A O 1
ATOM 3382 N N . GLY A 1 428 ? 7.206 18.358 21.754 1.00 35.00 428 GLY A N 1
ATOM 3383 C CA . GLY A 1 428 ? 6.571 18.451 20.434 1.00 35.00 428 GLY A CA 1
ATOM 3384 C C . GLY A 1 428 ? 5.057 18.677 20.421 1.00 35.00 428 GLY A C 1
ATOM 3385 O O . GLY A 1 428 ? 4.497 18.815 19.335 1.00 35.00 428 GLY A O 1
ATOM 3386 N N . ALA A 1 429 ? 4.381 18.729 21.571 1.00 35.62 429 ALA A N 1
ATOM 3387 C CA . ALA A 1 429 ? 2.931 18.907 21.608 1.00 35.62 429 ALA A CA 1
ATOM 3388 C C . ALA A 1 429 ? 2.535 20.369 21.316 1.00 35.62 429 ALA A C 1
ATOM 3390 O O . ALA A 1 429 ? 2.561 21.228 22.195 1.00 35.62 429 ALA A O 1
ATOM 3391 N N . ASN A 1 430 ? 2.163 20.658 20.066 1.00 33.44 430 ASN A N 1
ATOM 3392 C CA . ASN A 1 430 ? 1.471 21.897 19.711 1.00 33.44 430 ASN A CA 1
ATOM 3393 C C . ASN A 1 430 ? -0.018 21.751 20.043 1.00 33.44 430 ASN A C 1
ATOM 3395 O O . ASN A 1 430 ? -0.736 21.018 19.366 1.00 33.44 430 ASN A O 1
ATOM 3399 N N . ILE A 1 431 ? -0.482 22.479 21.058 1.00 35.38 431 ILE A N 1
ATOM 3400 C CA . ILE A 1 431 ? -1.910 22.688 21.305 1.00 35.38 431 ILE A CA 1
ATOM 3401 C C . ILE A 1 431 ? -2.342 23.848 20.403 1.00 35.38 431 ILE A C 1
ATOM 3403 O O . ILE A 1 431 ? -1.948 24.990 20.631 1.00 35.38 431 ILE A O 1
ATOM 3407 N N . ALA A 1 432 ? -3.107 23.555 19.354 1.00 30.17 432 ALA A N 1
ATOM 3408 C CA . ALA A 1 432 ? -3.737 24.567 18.513 1.00 30.17 432 ALA A CA 1
ATOM 3409 C C . ALA A 1 432 ? -5.259 24.416 18.615 1.00 30.17 432 ALA A C 1
ATOM 3411 O O . ALA A 1 432 ? -5.813 23.419 18.161 1.00 30.17 432 ALA A O 1
ATOM 3412 N N . GLY A 1 433 ? -5.910 25.409 19.217 1.00 29.14 433 GLY A N 1
ATOM 3413 C CA . GLY A 1 433 ? -7.361 25.538 19.293 1.00 29.14 433 GLY A CA 1
ATOM 3414 C C . GLY A 1 433 ? -7.725 26.903 19.870 1.00 29.14 433 GLY A C 1
ATOM 3415 O O . GLY A 1 433 ? -7.207 27.284 20.919 1.00 29.14 433 GLY A O 1
ATOM 3416 N N . ASP A 1 434 ? -8.569 27.651 19.160 1.00 27.94 434 ASP A N 1
ATOM 3417 C CA . ASP A 1 434 ? -9.199 28.861 19.685 1.00 27.94 434 ASP A CA 1
ATOM 3418 C C . ASP A 1 434 ? -10.249 28.449 20.720 1.00 27.94 434 ASP A C 1
ATOM 3420 O O . ASP A 1 434 ? -11.175 27.697 20.421 1.00 27.94 434 ASP A O 1
ATOM 3424 N N . VAL A 1 435 ? -10.121 28.959 21.945 1.00 29.03 435 VAL A N 1
ATOM 3425 C CA . VAL A 1 435 ? -11.170 28.839 22.961 1.00 29.03 435 VAL A CA 1
ATOM 3426 C C . VAL A 1 435 ? -12.256 29.855 22.615 1.00 29.03 435 VAL A C 1
ATOM 3428 O O . VAL A 1 435 ? -12.170 31.020 23.000 1.00 29.03 435 VAL A O 1
ATOM 3431 N N . ILE A 1 436 ? -13.277 29.438 21.865 1.00 26.53 436 ILE A N 1
ATOM 3432 C CA . ILE A 1 436 ? -14.498 30.234 21.702 1.00 26.53 436 ILE A CA 1
ATOM 3433 C C . ILE A 1 436 ? -15.366 29.997 22.939 1.00 26.53 436 ILE A C 1
ATOM 3435 O O . ILE A 1 436 ? -16.035 28.976 23.072 1.00 26.53 436 ILE A O 1
ATOM 3439 N N . SER A 1 437 ? -15.332 30.942 23.875 1.00 30.05 437 SER A N 1
ATOM 3440 C CA . SER A 1 437 ? -16.230 30.965 25.027 1.00 30.05 437 SER A CA 1
ATOM 3441 C C . SER A 1 437 ? -17.575 31.592 24.640 1.00 30.05 437 SER A C 1
ATOM 3443 O O . SER A 1 437 ? -17.821 32.758 24.952 1.00 30.05 437 SER A O 1
ATOM 3445 N N . ASP A 1 438 ? -18.459 30.840 23.986 1.00 26.23 438 ASP A N 1
ATOM 3446 C CA . ASP A 1 438 ? -19.872 31.231 23.897 1.00 26.23 438 ASP A CA 1
ATOM 3447 C C . ASP A 1 438 ? -20.589 30.802 25.183 1.00 26.23 438 ASP A C 1
ATOM 3449 O O . ASP A 1 438 ? -21.231 29.757 25.273 1.00 26.23 438 ASP A O 1
ATOM 3453 N N . ILE A 1 439 ? -20.450 31.628 26.223 1.00 29.98 439 ILE A N 1
ATOM 3454 C CA . ILE A 1 439 ? -21.322 31.564 27.397 1.00 29.98 439 ILE A CA 1
ATOM 3455 C C . ILE A 1 439 ? -22.587 32.355 27.055 1.00 29.98 439 ILE A C 1
ATOM 3457 O O . ILE A 1 439 ? -22.603 33.585 27.107 1.00 29.98 439 ILE A O 1
ATOM 3461 N N . LEU A 1 440 ? -23.667 31.650 26.718 1.00 29.20 440 LEU A N 1
ATOM 3462 C CA . LEU A 1 440 ? -25.008 32.220 26.795 1.00 29.20 440 LEU A CA 1
ATOM 3463 C C . LEU A 1 440 ? -25.387 32.356 28.275 1.00 29.20 440 LEU A C 1
ATOM 3465 O O . LEU A 1 440 ? -25.924 31.424 28.871 1.00 29.20 440 LEU A O 1
ATOM 3469 N N . SER A 1 441 ? -25.115 33.515 28.876 1.00 29.88 441 SER A N 1
ATOM 3470 C CA . SER A 1 441 ? -25.726 33.911 30.148 1.00 29.88 441 SER A CA 1
ATOM 3471 C C . SER A 1 441 ? -26.711 35.061 29.937 1.00 29.88 441 SER A C 1
ATOM 3473 O O . SER A 1 441 ? -26.387 36.142 29.450 1.00 29.88 441 SER A O 1
ATOM 3475 N N . TYR A 1 442 ? -27.959 34.779 30.297 1.00 26.45 442 TYR A N 1
ATOM 3476 C CA . TYR A 1 442 ? -29.012 35.756 30.537 1.00 26.45 442 TYR A CA 1
ATOM 3477 C C . TYR A 1 442 ? -28.783 36.365 31.937 1.00 26.45 442 TYR A C 1
ATOM 3479 O O . TYR A 1 442 ? -28.550 35.589 32.857 1.00 26.45 442 TYR A O 1
ATOM 3487 N N . GLU A 1 443 ? -28.815 37.707 32.023 1.00 30.81 443 GLU A N 1
ATOM 3488 C CA . GLU A 1 443 ? -29.000 38.653 33.164 1.00 30.81 443 GLU A CA 1
ATOM 3489 C C . GLU A 1 443 ? -28.606 38.196 34.598 1.00 30.81 443 GLU A C 1
ATOM 3491 O O . GLU A 1 443 ? -28.946 37.118 35.053 1.00 30.81 443 GLU A O 1
ATOM 3496 N N . GLU A 1 444 ? -27.942 38.971 35.460 1.00 32.34 444 GLU A N 1
ATOM 3497 C CA . GLU A 1 444 ? -28.180 40.368 35.831 1.00 32.34 444 GLU A CA 1
ATOM 3498 C C . GLU A 1 444 ? -27.046 40.784 36.807 1.00 32.34 444 GLU A C 1
ATOM 3500 O O . GLU A 1 444 ? -26.768 40.066 37.763 1.00 32.34 444 GLU A O 1
ATOM 3505 N N . GLY A 1 445 ? -26.400 41.937 36.592 1.00 41.47 445 GLY A N 1
ATOM 3506 C CA . GLY A 1 445 ? -25.643 42.673 37.621 1.00 41.47 445 GLY A CA 1
ATOM 3507 C C . GLY A 1 445 ? -24.351 42.056 38.193 1.00 41.47 445 GLY A C 1
ATOM 3508 O O . GLY A 1 445 ? -24.379 41.274 39.137 1.00 41.47 445 GLY A O 1
ATOM 3509 N N . GLY A 1 446 ? -23.193 42.560 37.757 1.00 29.00 446 GLY A N 1
ATOM 3510 C CA . GLY A 1 446 ? -21.938 42.405 38.503 1.00 29.00 446 GLY A CA 1
ATOM 3511 C C . GLY A 1 446 ? -20.711 42.864 37.720 1.00 29.00 446 GLY A C 1
ATOM 3512 O O . GLY A 1 446 ? -20.397 42.296 36.681 1.00 29.00 446 GLY A O 1
ATOM 3513 N N . GLU A 1 447 ? -20.042 43.910 38.206 1.00 30.72 447 GLU A N 1
ATOM 3514 C CA . GLU A 1 447 ? -18.808 44.470 37.640 1.00 30.72 447 GLU A CA 1
ATOM 3515 C C . GLU A 1 447 ? -17.661 43.443 37.600 1.00 30.72 447 GLU A C 1
ATOM 3517 O O . GLU A 1 447 ? -17.491 42.639 38.517 1.00 30.72 447 GLU A O 1
ATOM 3522 N N . ILE A 1 448 ? -16.857 43.508 36.535 1.00 30.03 448 ILE A N 1
ATOM 3523 C CA . ILE A 1 448 ? -15.697 42.644 36.286 1.00 30.03 448 ILE A CA 1
ATOM 3524 C C . ILE A 1 448 ? -14.420 43.379 36.727 1.00 30.03 448 ILE A C 1
ATOM 3526 O O . ILE A 1 448 ? -14.216 44.533 36.344 1.00 30.03 448 ILE A O 1
ATOM 3530 N N . HIS A 1 449 ? -13.556 42.687 37.477 1.00 31.94 449 HIS A N 1
ATOM 3531 C CA . HIS A 1 449 ? -12.144 43.030 37.677 1.00 31.94 449 HIS A CA 1
ATOM 3532 C C . HIS A 1 449 ? -11.244 42.024 36.971 1.00 31.94 449 HIS A C 1
ATOM 3534 O O . HIS A 1 449 ? -11.543 40.812 37.079 1.00 31.94 449 HIS A O 1
#

Foldseek 3Di:
DVVVVVVVVVLVVLLVVLVVCLVVLVVCCVPPVPVSLVVLVVLLVVLVPDDDLVSLLSNLLSCQSNPPDVVVNVVSDDPVNLVVNCSNCVSCLSNGDLASNLQVCLSNLPDDPVPRPCVPYDQVSLLSNLVSVLVVCVVVVVLVVNVVSVVVDDDAAQLRPVLVSVLVSCVVVVVLVVSLVSLVVNLVSCVVVVPLVVNLVSLLSNLVSCLVVLVLVSNVVSLVSSVVSQVPDPDRDLVSVLSSLLSVLSSCVSVVHDPVVNVVSLVVNVVSVVVDDLVVCLVPLVSLLSNLVQPLQFALVSVLSSLVSQLPDWHDLVSLQSVLVSVLSNQVQQCVLVVHDGCPLVCQLVVHPDADSVCSSSVCSVPDTSVSVNVSSVVCCVVRVVDRRPDRDPPSPDDDPPDDPDDPDDPDDDDDDDDDDDPPPDPDDDDDDDPPPPPPDDDDDDDDD

pLDDT: mean 78.81, std 21.61, range [26.23, 98.25]